Protein AF-A0A841GX69-F1 (afdb_monomer_lite)

Radius of gyration: 29.84 Å; chains: 1; bounding box: 63×73×81 Å

Sequence (499 aa):
MGLPWAPVNESDPAHVADLLELPRSPRGGRKRVCPFCGGQSFAPLRRAFFCYSGCGGRAYSIVDTAAARWNAGPPDACLRLAALLGIPASESTVPWAAVREHGTGAVAAVLGLRAGDAAGTWDCPSCGAAGTLRARGRHWRCASPGCAGDRHRGWRSHVDVAAAAWGISAWEACIRLGDALGVRPPSAPRARSAPAPPPVPTPGAREVALAALATRPGACAPAALYRLLLDQLRLGALGRGELERRGIDAVRAEAYGFRSAEPGDWARRVRPFLAAFSEDELVAAGFPLLPAPAGRPQGPRLRWWPGLGRAPLLVVPVWDADRLAGVRFRNLGDPGVTRCPRYASPKDAGPDAPFHAAALDSGSPTLHVVEGELNAHVLVESPYGARATGLPGAWTWKDDWALRIPDETEHVVGWFDGDPAGEKGARRVRDSLARVRGNQWARTRWRALLLERDASDLHAAGLLGGLLATRPWILQDTAALWLDRDPDGPPGPTTTPPE

Secondary structure (DSSP, 8-state):
----HHHHHHS-HHHHHHHTTPPBPTT-SS-B--TTT--S-EEEETTEEEESSSSSSEEEEHHHHHHHHHT--HHHHHHHHHHHTT--TTS----HHHHHHS-HHHHHHHTTPPB-SSTTEEE-GGGTTSSEEEEETTEEEE-SHHHHTSTTTTEE-HHHHHHHHHTS-HHHHHHHHHHHTT-PPP-------PPPPPPPPPPPHHHHHHHHHHTSTT---HHHHHHHHHHH-B--HHHHHHHHHTT--HHHHHHHT-EEE-TTHIIIIIHHHHTTS-HHHHHHTT-PEEPPPTTS----EE--SGGGGTS-EEEEEEEETTEEEEEEEEE-S-HHHH---SEE--TT---SS-BTGGGTTS--SEEEEEESHHHHHHHHHSTT---EEEESSTT---HHHHTTS-TT--EEEEEEESSHHHHHHHHHHHHHHHHHH-HHHHHHHEEEEEESS-HHHHHHTT-HHHHHHH-GGGSTT-SSEE----TTPPPPP--PPP-

Structure (mmCIF, N/CA/C/O backbone):
data_AF-A0A841GX69-F1
#
_entry.id   AF-A0A841GX69-F1
#
loop_
_atom_site.group_PDB
_atom_site.id
_atom_site.type_symbol
_atom_site.label_atom_id
_atom_site.label_alt_id
_atom_site.label_comp_id
_atom_site.label_asym_id
_atom_site.label_entity_id
_atom_site.label_seq_id
_atom_site.pdbx_PDB_ins_code
_atom_site.Cartn_x
_atom_site.Cartn_y
_atom_site.Cartn_z
_atom_site.occupancy
_atom_site.B_iso_or_equiv
_atom_site.auth_seq_id
_atom_site.auth_comp_id
_atom_site.auth_asym_id
_atom_site.auth_atom_id
_atom_site.pdbx_PDB_model_num
ATOM 1 N N . MET A 1 1 ? -24.603 29.208 -3.209 1.00 53.75 1 MET A N 1
ATOM 2 C CA . MET A 1 1 ? -23.911 27.904 -3.245 1.00 53.75 1 MET A CA 1
ATOM 3 C C . MET A 1 1 ? -23.469 27.587 -1.836 1.00 53.75 1 MET A C 1
ATOM 5 O O . MET A 1 1 ? -23.107 28.514 -1.120 1.00 53.75 1 MET A O 1
ATOM 9 N N . GLY A 1 2 ? -23.566 26.323 -1.443 1.00 61.59 2 GLY A N 1
ATOM 10 C CA . GLY A 1 2 ? -23.003 25.837 -0.193 1.00 61.59 2 GLY A CA 1
ATOM 11 C C . GLY A 1 2 ? -21.491 25.999 -0.136 1.00 61.59 2 GLY A C 1
ATOM 12 O O . GLY A 1 2 ? -20.840 25.873 -1.167 1.00 61.59 2 GLY A O 1
ATOM 13 N N . LEU A 1 3 ? -20.924 26.281 1.036 1.00 70.25 3 LEU A N 1
ATOM 14 C CA . LEU A 1 3 ? -19.470 26.251 1.231 1.00 70.25 3 LEU A CA 1
ATOM 15 C C . LEU A 1 3 ? -19.095 24.898 1.829 1.00 70.25 3 LEU A C 1
ATOM 17 O O . LEU A 1 3 ? -19.547 24.670 2.950 1.00 70.25 3 LEU A O 1
ATOM 21 N N . PRO A 1 4 ? -18.302 24.029 1.173 1.00 80.81 4 PRO A N 1
ATOM 22 C CA . PRO A 1 4 ? -17.958 22.668 1.627 1.00 80.81 4 PRO A CA 1
ATOM 23 C C . PRO A 1 4 ? -17.021 22.676 2.853 1.00 80.81 4 PRO A C 1
ATOM 25 O O . PRO A 1 4 ? -15.925 22.129 2.870 1.00 80.81 4 PRO A O 1
ATOM 28 N N . TRP A 1 5 ? -17.451 23.345 3.914 1.00 78.00 5 TRP A N 1
ATOM 29 C CA . TRP A 1 5 ? -16.633 23.770 5.035 1.00 78.00 5 TRP A CA 1
ATOM 30 C C . TRP A 1 5 ? -16.219 22.608 5.925 1.00 78.00 5 TRP A C 1
ATOM 32 O O . TRP A 1 5 ? -15.070 22.550 6.357 1.00 78.00 5 TRP A O 1
ATOM 42 N N . ALA A 1 6 ? -17.151 21.690 6.194 1.00 76.50 6 ALA A N 1
ATOM 43 C CA . ALA A 1 6 ? -16.881 20.474 6.950 1.00 76.50 6 ALA A CA 1
ATOM 44 C C . ALA A 1 6 ? -15.856 19.585 6.224 1.00 76.50 6 ALA A C 1
ATOM 46 O O . ALA A 1 6 ? -14.772 19.416 6.778 1.00 76.50 6 ALA A O 1
ATOM 47 N N . PRO A 1 7 ? -16.082 19.126 4.975 1.00 78.19 7 PRO A N 1
ATOM 48 C CA . PRO A 1 7 ? -15.110 18.263 4.300 1.00 78.19 7 PRO A CA 1
ATOM 49 C C . PRO A 1 7 ? -13.749 18.951 4.081 1.00 78.19 7 PRO A C 1
ATOM 51 O O . PRO A 1 7 ? -12.704 18.311 4.211 1.00 78.19 7 PRO A O 1
ATOM 54 N N . VAL A 1 8 ? -13.718 20.272 3.854 1.00 86.25 8 VAL A N 1
ATOM 55 C CA . VAL A 1 8 ? -12.451 21.024 3.780 1.00 86.25 8 VAL A CA 1
ATOM 56 C C . VAL A 1 8 ? -11.712 21.045 5.125 1.00 86.25 8 VAL A C 1
ATOM 58 O O . VAL A 1 8 ? -10.495 20.884 5.142 1.00 86.25 8 VAL A O 1
ATOM 61 N N . ASN A 1 9 ? -12.400 21.212 6.261 1.00 82.62 9 ASN A N 1
ATOM 62 C CA . ASN A 1 9 ? -11.749 21.184 7.581 1.00 82.62 9 ASN A CA 1
ATOM 63 C C . ASN A 1 9 ? -11.456 19.773 8.105 1.00 82.62 9 ASN A C 1
ATOM 65 O O . ASN A 1 9 ? -10.630 19.614 9.000 1.00 82.62 9 ASN A O 1
ATOM 69 N N . GLU A 1 10 ? -12.100 18.749 7.559 1.00 81.69 10 GLU A N 1
ATOM 70 C CA . GLU A 1 10 ? -11.793 17.349 7.857 1.00 81.69 10 GLU A CA 1
ATOM 71 C C . GLU A 1 10 ? -10.632 16.793 7.026 1.00 81.69 10 GLU A C 1
ATOM 73 O O . GLU A 1 10 ? -10.163 15.686 7.291 1.00 81.69 10 GLU A O 1
ATOM 78 N N . SER A 1 11 ? -10.142 17.568 6.055 1.00 87.19 11 SER A N 1
ATOM 79 C CA . SER A 1 11 ? -8.994 17.207 5.227 1.00 87.19 11 SER A CA 1
ATOM 80 C C . SER A 1 11 ? -7.695 17.145 6.035 1.00 87.19 11 SER A C 1
ATOM 82 O O . SER A 1 11 ? -7.549 17.808 7.060 1.00 87.19 11 SER A O 1
ATOM 84 N N . ASP A 1 12 ? -6.724 16.359 5.560 1.00 89.44 12 ASP A N 1
ATOM 85 C CA . ASP A 1 12 ? -5.419 16.221 6.214 1.00 89.44 12 ASP A CA 1
ATOM 86 C C . ASP A 1 12 ? -4.680 17.577 6.253 1.00 89.44 12 ASP A C 1
ATOM 88 O O . ASP A 1 12 ? -4.271 18.082 5.198 1.00 89.44 12 ASP A O 1
ATOM 92 N N . PRO A 1 13 ? -4.442 18.173 7.439 1.00 88.25 13 PRO A N 1
ATOM 93 C CA . PRO A 1 13 ? -3.813 19.482 7.532 1.00 88.25 13 PRO A CA 1
ATOM 94 C C . PRO A 1 13 ? -2.362 19.479 7.032 1.00 88.25 13 PRO A C 1
ATOM 96 O O . PRO A 1 13 ? -1.860 20.530 6.642 1.00 88.25 13 PRO A O 1
ATOM 99 N N . ALA A 1 14 ? -1.668 18.333 7.011 1.00 87.94 14 ALA A N 1
ATOM 100 C CA . ALA A 1 14 ? -0.322 18.255 6.444 1.00 87.94 14 ALA A CA 1
ATOM 101 C C . ALA A 1 14 ? -0.352 18.416 4.918 1.00 87.94 14 ALA A C 1
ATOM 103 O O . ALA A 1 14 ? 0.391 19.234 4.378 1.00 87.94 14 ALA A O 1
ATOM 104 N N . HIS A 1 15 ? -1.260 17.701 4.248 1.00 91.38 15 HIS A N 1
ATOM 105 C CA . HIS A 1 15 ? -1.491 17.851 2.813 1.00 91.38 15 HIS A CA 1
ATOM 106 C C . HIS A 1 15 ? -1.951 19.271 2.468 1.00 91.38 15 HIS A C 1
ATOM 108 O O . HIS A 1 15 ? -1.422 19.896 1.549 1.00 91.38 15 HIS A O 1
ATOM 114 N N . VAL A 1 16 ? -2.874 19.828 3.257 1.00 92.56 16 VAL A N 1
ATOM 115 C CA . VAL A 1 16 ? -3.336 21.202 3.049 1.00 92.56 16 VAL A CA 1
ATOM 116 C C . VAL A 1 16 ? -2.210 22.218 3.261 1.00 92.56 16 VAL A C 1
ATOM 118 O O . VAL A 1 16 ? -2.122 23.183 2.510 1.00 92.56 16 VAL A O 1
ATOM 121 N N . ALA A 1 17 ? -1.299 22.007 4.216 1.00 92.94 17 ALA A N 1
ATOM 122 C CA . ALA A 1 17 ? -0.139 22.884 4.391 1.00 92.94 17 ALA A CA 1
ATOM 123 C C . ALA A 1 17 ? 0.726 22.977 3.126 1.00 92.94 17 ALA A C 1
ATOM 125 O O . ALA A 1 17 ? 1.271 24.045 2.840 1.00 92.94 17 ALA A O 1
ATOM 126 N N . ASP A 1 18 ? 0.862 21.864 2.400 1.00 92.62 18 ASP A N 1
ATOM 127 C CA . ASP A 1 18 ? 1.592 21.807 1.136 1.00 92.62 18 ASP A CA 1
ATOM 128 C C . ASP A 1 18 ? 0.809 22.492 0.008 1.00 92.62 18 ASP A C 1
ATOM 130 O O . ASP A 1 18 ? 1.391 23.308 -0.701 1.00 92.62 18 ASP A O 1
ATOM 134 N N . LEU A 1 19 ? -0.509 22.267 -0.097 1.00 93.31 19 LEU A N 1
ATOM 135 C CA . LEU A 1 19 ? -1.373 22.970 -1.063 1.00 93.31 19 LEU A CA 1
ATOM 136 C C . LEU A 1 19 ? -1.388 24.493 -0.858 1.00 93.31 19 LEU A C 1
ATOM 138 O O . LEU A 1 19 ? -1.500 25.258 -1.813 1.00 93.31 19 LEU A O 1
ATOM 142 N N . LEU A 1 20 ? -1.291 24.942 0.393 1.00 93.75 20 LEU A N 1
ATOM 143 C CA . LEU A 1 20 ? -1.213 26.356 0.761 1.00 93.75 20 LEU A CA 1
ATOM 144 C C . LEU A 1 20 ? 0.198 26.945 0.611 1.00 93.75 20 LEU A C 1
ATOM 146 O O . LEU A 1 20 ? 0.387 28.143 0.849 1.00 93.75 20 LEU A O 1
ATOM 150 N N . GLU A 1 21 ? 1.188 26.116 0.268 1.00 95.25 21 GLU A N 1
ATOM 151 C CA . GLU A 1 21 ? 2.601 26.486 0.200 1.00 95.25 21 GLU A CA 1
ATOM 152 C C . GLU A 1 21 ? 3.064 27.193 1.483 1.00 95.25 21 GLU A C 1
ATOM 154 O O . GLU A 1 21 ? 3.709 28.246 1.451 1.00 95.25 21 GLU A O 1
ATOM 159 N N . LEU A 1 22 ? 2.683 26.658 2.649 1.00 92.38 22 LEU A N 1
ATOM 160 C CA . LEU A 1 22 ? 3.110 27.239 3.918 1.00 92.38 22 LEU A CA 1
ATOM 161 C C . LEU A 1 22 ? 4.631 27.057 4.071 1.00 92.38 22 LEU A C 1
ATOM 163 O O . LEU A 1 22 ? 5.114 25.912 4.018 1.00 92.38 22 LEU A O 1
ATOM 167 N N . PRO A 1 23 ? 5.402 28.141 4.307 1.00 92.75 23 PRO A N 1
ATOM 168 C CA . PRO A 1 23 ? 6.850 28.047 4.439 1.00 92.75 23 PRO A CA 1
ATOM 169 C C . PRO A 1 23 ? 7.237 27.093 5.567 1.00 92.75 23 PRO A C 1
ATOM 171 O O . PRO A 1 23 ? 6.638 27.113 6.647 1.00 92.75 23 PRO A O 1
ATOM 174 N N . ARG A 1 24 ? 8.241 26.244 5.332 1.00 90.50 24 ARG A N 1
ATOM 175 C CA . ARG A 1 24 ? 8.791 25.380 6.385 1.00 90.50 24 ARG A CA 1
ATOM 176 C C . ARG A 1 24 ? 9.544 26.221 7.409 1.00 90.50 24 ARG A C 1
ATOM 178 O O . ARG A 1 24 ? 10.175 27.218 7.072 1.00 90.50 24 ARG A O 1
ATOM 185 N N . SER A 1 25 ? 9.466 25.811 8.670 1.00 86.19 25 SER A N 1
ATOM 186 C CA . SER A 1 25 ? 10.240 26.435 9.735 1.00 86.19 25 SER A CA 1
ATOM 187 C C . SER A 1 25 ? 11.740 26.204 9.502 1.00 86.19 25 SER A C 1
ATOM 189 O O . SER A 1 25 ? 12.135 25.062 9.255 1.00 86.19 25 SER A O 1
ATOM 191 N N . PRO A 1 26 ? 12.597 27.235 9.626 1.00 79.50 26 PRO A N 1
ATOM 192 C CA . PRO A 1 26 ? 14.047 27.076 9.495 1.00 79.50 26 PRO A CA 1
ATOM 193 C C . PRO A 1 26 ? 14.648 26.221 10.620 1.00 79.50 26 PRO A C 1
ATOM 195 O O . PRO A 1 26 ? 15.742 25.692 10.471 1.00 79.50 26 PRO A O 1
ATOM 198 N N . ARG A 1 27 ? 13.922 26.033 11.732 1.00 78.44 27 ARG A N 1
ATOM 199 C CA . ARG A 1 27 ? 14.340 25.189 12.864 1.00 78.44 27 ARG A CA 1
ATOM 200 C C . ARG A 1 27 ? 14.162 23.680 12.615 1.00 78.44 27 ARG A C 1
ATOM 202 O O . ARG A 1 27 ? 14.380 22.894 13.529 1.00 78.44 27 ARG A O 1
ATOM 209 N N . GLY A 1 28 ? 13.766 23.275 11.405 1.00 71.75 28 GLY A N 1
ATOM 210 C CA . GLY A 1 28 ? 13.590 21.873 11.018 1.00 71.75 28 GLY A CA 1
ATOM 211 C C . GLY A 1 28 ? 12.272 21.235 11.489 1.00 71.75 28 GLY A C 1
ATOM 212 O O . GLY A 1 28 ? 11.512 21.796 12.282 1.00 71.75 28 GLY A O 1
ATOM 213 N N . GLY A 1 29 ? 11.978 20.039 10.965 1.00 80.62 29 GLY A N 1
ATOM 214 C CA . GLY A 1 29 ? 10.799 19.231 11.315 1.00 80.62 29 GLY A CA 1
ATOM 215 C C . GLY A 1 29 ? 9.514 19.551 10.531 1.00 80.62 29 GLY A C 1
ATOM 216 O O . GLY A 1 29 ? 9.536 20.187 9.480 1.00 80.62 29 GLY A O 1
ATOM 217 N N . ARG A 1 30 ? 8.360 19.089 11.045 1.00 79.75 30 ARG A N 1
ATOM 218 C CA . ARG A 1 30 ? 7.019 19.258 10.427 1.00 79.75 30 ARG A CA 1
ATOM 219 C C . ARG A 1 30 ? 6.394 20.648 10.636 1.00 79.75 30 ARG A C 1
ATOM 221 O O . ARG A 1 30 ? 5.264 20.886 10.215 1.00 79.75 30 ARG A O 1
ATOM 228 N N . LYS A 1 31 ? 7.100 21.559 11.311 1.00 86.31 31 LYS A N 1
ATOM 229 C CA . LYS A 1 31 ? 6.600 22.895 11.660 1.00 86.31 31 LYS A CA 1
ATOM 230 C C . LYS A 1 31 ? 6.666 23.832 10.450 1.00 86.31 31 LYS A C 1
ATOM 232 O O . LYS A 1 31 ? 7.618 23.811 9.671 1.00 86.31 31 LYS A O 1
ATOM 237 N N . ARG A 1 32 ? 5.657 24.682 10.315 1.00 89.94 32 ARG A N 1
ATOM 238 C CA . ARG A 1 32 ? 5.517 25.726 9.298 1.00 89.94 32 ARG A CA 1
ATOM 239 C C . ARG A 1 32 ? 5.573 27.112 9.942 1.00 89.94 32 ARG A C 1
ATOM 241 O O . ARG A 1 32 ? 5.503 27.248 11.167 1.00 89.94 32 ARG A O 1
ATOM 248 N N . VAL A 1 33 ? 5.699 28.137 9.110 1.00 91.56 33 VAL A N 1
ATOM 249 C CA . VAL A 1 33 ? 5.510 29.534 9.506 1.00 91.56 33 VAL A CA 1
ATOM 250 C C . VAL A 1 33 ? 4.011 29.819 9.588 1.00 91.56 33 VAL A C 1
ATOM 252 O O . VAL A 1 33 ? 3.264 29.548 8.651 1.00 91.56 33 VAL A O 1
ATOM 255 N N . CYS A 1 34 ? 3.562 30.343 10.726 1.00 90.94 34 CYS A N 1
ATOM 256 C CA . CYS A 1 34 ? 2.167 30.701 10.955 1.00 90.94 34 CYS A CA 1
ATOM 257 C C . CYS A 1 34 ? 1.776 31.887 10.057 1.00 90.94 34 CYS A C 1
ATOM 259 O O . CYS A 1 34 ? 2.364 32.959 10.227 1.00 90.94 34 CYS A O 1
ATOM 261 N N . PRO A 1 35 ? 0.772 31.761 9.168 1.00 88.06 35 PRO A N 1
ATOM 262 C CA . PRO A 1 35 ? 0.375 32.855 8.279 1.00 88.06 35 PRO A CA 1
ATOM 263 C C . PRO A 1 35 ? -0.242 34.034 9.040 1.00 88.06 35 PRO A C 1
ATOM 265 O O . PRO A 1 35 ? -0.292 35.143 8.524 1.00 88.06 35 PRO A O 1
ATOM 268 N N . PHE A 1 36 ? -0.675 33.821 10.285 1.00 86.81 36 PHE A N 1
ATOM 269 C CA . PHE A 1 36 ? -1.210 34.886 11.119 1.00 86.81 36 PHE A CA 1
ATOM 270 C C . PHE A 1 36 ? -0.088 35.723 11.739 1.00 86.81 36 PHE A C 1
ATOM 272 O O . PHE A 1 36 ? -0.121 36.949 11.672 1.00 86.81 36 PHE A O 1
ATOM 279 N N . CYS A 1 37 ? 0.879 35.101 12.423 1.00 89.44 37 CYS A N 1
ATOM 280 C CA . CYS A 1 37 ? 1.841 35.813 13.278 1.00 89.44 37 CYS A CA 1
ATOM 281 C C . CYS A 1 37 ? 3.292 35.793 12.802 1.00 89.44 37 CYS A C 1
ATOM 283 O O . CYS A 1 37 ? 4.132 36.383 13.471 1.00 89.44 37 CYS A O 1
ATOM 285 N N . GLY A 1 38 ? 3.608 35.064 11.731 1.00 89.31 38 GLY A N 1
ATOM 286 C CA . GLY A 1 38 ? 4.990 34.830 11.303 1.00 89.31 38 GLY A CA 1
ATOM 287 C C . GLY A 1 38 ? 5.791 33.901 12.230 1.00 89.31 38 GLY A C 1
ATOM 288 O O . GLY A 1 38 ? 6.967 33.643 11.989 1.00 89.31 38 GLY A O 1
ATOM 289 N N . GLY A 1 39 ? 5.178 33.368 13.292 1.00 86.88 39 GLY A N 1
ATOM 290 C CA . GLY A 1 39 ? 5.827 32.468 14.243 1.00 86.88 39 GLY A CA 1
ATOM 291 C C . GLY A 1 39 ? 6.216 31.125 13.617 1.00 86.88 39 GLY A C 1
ATOM 292 O O . GLY A 1 39 ? 5.477 30.563 12.815 1.00 86.88 39 GLY A O 1
ATOM 293 N N . GLN A 1 40 ? 7.362 30.581 14.027 1.00 83.12 40 GLN A N 1
ATOM 294 C CA . GLN A 1 40 ? 8.003 29.403 13.416 1.00 83.12 40 GLN A CA 1
ATOM 295 C C . GLN A 1 40 ? 7.516 28.041 13.952 1.00 83.12 40 GLN A C 1
ATOM 297 O O . GLN A 1 40 ? 8.096 27.003 13.629 1.00 83.12 40 GLN A O 1
ATOM 302 N N . SER A 1 41 ? 6.495 28.029 14.814 1.00 80.19 41 SER A N 1
ATOM 303 C CA . SER A 1 41 ? 5.934 26.809 15.410 1.00 80.19 41 SER A CA 1
ATOM 304 C C . SER A 1 41 ? 4.454 26.657 15.073 1.00 80.19 41 SER A C 1
ATOM 306 O O . SER A 1 41 ? 3.610 26.665 15.966 1.00 80.19 41 SER A O 1
ATOM 308 N N . PHE A 1 42 ? 4.141 26.566 13.781 1.00 82.88 42 PHE A N 1
ATOM 309 C CA . PHE A 1 42 ? 2.799 26.273 13.284 1.00 82.88 42 PHE A CA 1
ATOM 310 C C . PHE A 1 42 ? 2.725 24.815 12.834 1.00 82.88 42 PHE A C 1
ATOM 312 O O . PHE A 1 42 ? 3.425 24.438 11.897 1.00 82.88 42 PHE A O 1
ATOM 319 N N . ALA A 1 43 ? 1.953 23.973 13.514 1.00 80.12 43 ALA A N 1
ATOM 320 C CA . ALA A 1 43 ? 1.927 22.538 13.234 1.00 80.12 43 ALA A CA 1
ATOM 321 C C . ALA A 1 43 ? 0.529 22.067 12.811 1.00 80.12 43 ALA A C 1
ATOM 323 O O . ALA A 1 43 ? -0.458 22.523 13.392 1.00 80.12 43 ALA A O 1
ATOM 324 N N . PRO A 1 44 ? 0.432 21.144 11.839 1.00 78.69 44 PRO A N 1
ATOM 325 C CA . PRO A 1 44 ? -0.816 20.444 11.561 1.00 78.69 44 PRO A CA 1
ATOM 326 C C . PRO A 1 44 ? -1.194 19.556 12.762 1.00 78.69 44 PRO A C 1
ATOM 328 O O . PRO A 1 44 ? -0.390 18.731 13.194 1.00 78.69 44 PRO A O 1
ATOM 331 N N . LEU A 1 45 ? -2.406 19.718 13.303 1.00 77.50 45 LEU A N 1
ATOM 332 C CA . LEU A 1 45 ? -2.969 18.901 14.385 1.00 77.50 45 LEU A CA 1
ATOM 333 C C . LEU A 1 45 ? -4.373 18.420 14.006 1.00 77.50 45 LEU A C 1
ATOM 335 O O . LEU A 1 45 ? -5.324 19.197 14.043 1.00 77.50 45 LEU A O 1
ATOM 339 N N . ARG A 1 46 ? -4.513 17.120 13.712 1.00 79.75 46 ARG A N 1
ATOM 340 C CA . ARG A 1 46 ? -5.775 16.432 13.369 1.00 79.75 46 ARG A CA 1
ATOM 341 C C . ARG A 1 46 ? -6.585 17.107 12.249 1.00 79.75 46 ARG A C 1
ATOM 343 O O . ARG A 1 46 ? -6.511 16.650 11.123 1.00 79.75 46 ARG A O 1
ATOM 350 N N . ARG A 1 47 ? -7.359 18.150 12.571 1.00 78.25 47 ARG A N 1
ATOM 351 C CA . ARG A 1 47 ? -8.304 18.885 11.700 1.00 78.25 47 ARG A CA 1
ATOM 352 C C . ARG A 1 47 ? -8.073 20.409 11.713 1.00 78.25 47 ARG A C 1
ATOM 354 O O . ARG A 1 47 ? -8.934 21.194 11.331 1.00 78.25 47 ARG A O 1
ATOM 361 N N . ALA A 1 48 ? -6.938 20.845 12.248 1.00 84.56 48 ALA A N 1
ATOM 362 C CA . ALA A 1 48 ? -6.618 22.247 12.479 1.00 84.56 48 ALA A CA 1
ATOM 363 C C . ALA A 1 48 ? -5.109 22.484 12.365 1.00 84.56 48 ALA A C 1
ATOM 365 O O . ALA A 1 48 ? -4.306 21.551 12.287 1.00 84.56 48 ALA A O 1
ATOM 366 N N . PHE A 1 49 ? -4.718 23.750 12.413 1.00 85.69 49 PHE A N 1
ATOM 367 C CA . PHE A 1 49 ? -3.337 24.165 12.583 1.00 85.69 49 PHE A CA 1
ATOM 368 C C . PHE A 1 49 ? -3.145 24.852 13.927 1.00 85.69 49 PHE A C 1
ATOM 370 O O . PHE A 1 49 ? -3.941 25.698 14.317 1.00 85.69 49 PHE A O 1
ATOM 377 N N . PHE A 1 50 ? -2.068 24.531 14.633 1.00 85.31 50 PHE A N 1
ATOM 378 C CA . PHE A 1 50 ? -1.805 25.068 15.964 1.00 85.31 50 PHE A CA 1
ATOM 379 C C . PHE A 1 50 ? -0.547 25.923 15.982 1.00 85.31 50 PHE A C 1
ATOM 381 O O . PHE A 1 50 ? 0.509 25.492 15.518 1.00 85.31 50 PHE A O 1
ATOM 388 N N . CYS A 1 51 ? -0.644 27.136 16.529 1.00 85.31 51 CYS A N 1
ATOM 389 C CA . CYS A 1 51 ? 0.486 28.055 16.643 1.00 85.31 51 CYS A CA 1
ATOM 390 C C . CYS A 1 51 ? 1.015 28.128 18.082 1.00 85.31 51 CYS A C 1
ATOM 392 O O . CYS A 1 51 ? 0.429 28.803 18.928 1.00 85.31 51 CYS A O 1
ATOM 394 N N . TYR A 1 52 ? 2.175 27.516 18.337 1.00 80.19 52 TYR A N 1
ATOM 395 C CA . TYR A 1 52 ? 2.773 27.448 19.678 1.00 80.19 52 TYR A CA 1
ATOM 396 C C . TYR A 1 52 ? 3.510 28.722 20.112 1.00 80.19 52 TYR A C 1
ATOM 398 O O . TYR A 1 52 ? 3.589 28.995 21.301 1.00 80.19 52 TYR A O 1
ATOM 406 N N . SER A 1 53 ? 4.077 29.500 19.183 1.00 77.38 53 SER A N 1
ATOM 407 C CA . SER A 1 53 ? 5.079 30.520 19.545 1.00 77.38 53 SER A CA 1
ATOM 408 C C . SER A 1 53 ? 4.590 31.970 19.509 1.00 77.38 53 SER A C 1
ATOM 410 O O . SER A 1 53 ? 5.150 32.799 20.210 1.00 77.38 53 SER A O 1
ATOM 412 N N . GLY A 1 54 ? 3.598 32.308 18.673 1.00 73.88 54 GLY A N 1
ATOM 413 C CA . GLY A 1 54 ? 3.216 33.716 18.440 1.00 73.88 54 GLY A CA 1
ATOM 414 C C . GLY A 1 54 ? 1.727 34.037 18.559 1.00 73.88 54 GLY A C 1
ATOM 415 O O . GLY A 1 54 ? 1.362 35.208 18.559 1.00 73.88 54 GLY A O 1
ATOM 416 N N . CYS A 1 55 ? 0.861 33.024 18.650 1.00 78.56 55 CYS A N 1
ATOM 417 C CA . CYS A 1 55 ? -0.578 33.220 18.864 1.00 78.56 55 CYS A CA 1
ATOM 418 C C . CYS A 1 55 ? -1.060 32.678 20.217 1.00 78.56 55 CYS A C 1
ATOM 420 O O . CYS A 1 55 ? -2.258 32.487 20.389 1.00 78.56 55 CYS A O 1
ATOM 422 N N . GLY A 1 56 ? -0.144 32.394 21.151 1.00 77.69 56 GLY A N 1
ATOM 423 C CA . GLY A 1 56 ? -0.486 31.905 22.491 1.00 77.69 56 GLY A CA 1
ATOM 424 C C . GLY A 1 56 ? -1.121 30.513 22.510 1.00 77.69 56 GLY A C 1
ATOM 425 O O . GLY A 1 56 ? -2.046 30.291 23.279 1.00 77.69 56 GLY A O 1
ATOM 426 N N . GLY A 1 57 ? -0.686 29.593 21.641 1.00 77.62 57 GLY A N 1
ATOM 427 C CA . GLY A 1 57 ? -1.223 28.229 21.627 1.00 77.62 57 GLY A CA 1
ATOM 428 C C . GLY A 1 57 ? -2.651 28.134 21.085 1.00 77.62 57 GLY A C 1
ATOM 429 O O . GLY A 1 57 ? -3.455 27.348 21.573 1.00 77.62 57 GLY A O 1
ATOM 430 N N . ARG A 1 58 ? -3.002 28.958 20.094 1.00 78.25 58 ARG A N 1
ATOM 431 C CA . ARG A 1 58 ? -4.319 28.898 19.446 1.00 78.25 58 ARG A CA 1
ATOM 432 C C . ARG A 1 58 ? -4.347 27.882 18.306 1.00 78.25 58 ARG A C 1
ATOM 434 O O . ARG A 1 58 ? -3.387 27.781 17.534 1.00 78.25 58 ARG A O 1
ATOM 441 N N . ALA A 1 59 ? -5.479 27.189 18.191 1.00 79.75 59 ALA A N 1
ATOM 442 C CA . ALA A 1 59 ? -5.840 26.370 17.042 1.00 79.75 59 ALA A CA 1
ATOM 443 C C . ALA A 1 59 ? -6.624 27.204 16.016 1.00 79.75 59 ALA A C 1
ATOM 445 O O . ALA A 1 59 ? -7.488 27.998 16.382 1.00 79.75 59 ALA A O 1
ATOM 446 N N . TYR A 1 60 ? -6.328 26.998 14.740 1.00 84.69 60 TYR A N 1
ATOM 447 C CA . TYR A 1 60 ? -6.956 27.645 13.595 1.00 84.69 60 TYR A CA 1
ATOM 448 C C . TYR A 1 60 ? -7.544 26.579 12.688 1.00 84.69 60 TYR A C 1
ATOM 450 O O . TYR A 1 60 ? -6.898 25.557 12.440 1.00 84.69 60 TYR A O 1
ATOM 458 N N . SER A 1 61 ? -8.747 26.812 12.169 1.00 88.81 61 SER A N 1
ATOM 459 C CA . SER A 1 61 ? -9.315 25.901 11.182 1.00 88.81 61 SER A CA 1
ATOM 460 C C . SER A 1 61 ? -8.467 25.901 9.902 1.00 88.81 61 SER A C 1
ATOM 462 O O . SER A 1 61 ? -7.660 26.809 9.647 1.00 88.81 61 SER A O 1
ATOM 464 N N . ILE A 1 62 ? -8.628 24.864 9.085 1.00 90.75 62 ILE A N 1
ATOM 465 C CA . ILE A 1 62 ? -7.961 24.771 7.788 1.00 90.75 62 ILE A CA 1
ATOM 466 C C . ILE A 1 62 ? -8.393 25.935 6.886 1.00 90.75 62 ILE A C 1
ATOM 468 O O . ILE A 1 62 ? -7.550 26.571 6.250 1.00 90.75 62 ILE A O 1
ATOM 472 N N . VAL A 1 63 ? -9.688 26.261 6.887 1.00 90.44 63 VAL A N 1
ATOM 473 C CA . VAL A 1 63 ? -10.238 27.371 6.096 1.00 90.44 63 VAL A CA 1
ATOM 474 C C . VAL A 1 63 ? -9.683 28.718 6.558 1.00 90.44 63 VAL A C 1
ATOM 476 O O . VAL A 1 63 ? -9.272 29.512 5.716 1.00 90.44 63 VAL A O 1
ATOM 479 N N . ASP A 1 64 ? -9.591 28.970 7.867 1.00 88.50 64 ASP A N 1
ATOM 480 C CA . ASP A 1 64 ? -9.030 30.231 8.381 1.00 88.50 64 ASP A CA 1
ATOM 481 C C . ASP A 1 64 ? -7.555 30.376 8.007 1.00 88.50 64 ASP A C 1
ATOM 483 O O . ASP A 1 64 ? -7.085 31.458 7.655 1.00 88.50 64 ASP A O 1
ATOM 487 N N . THR A 1 65 ? -6.816 29.267 8.055 1.00 91.12 65 THR A N 1
ATOM 488 C CA . THR A 1 65 ? -5.404 29.231 7.667 1.00 91.12 65 THR A CA 1
ATOM 489 C C . THR A 1 65 ? -5.237 29.548 6.182 1.00 91.12 65 THR A C 1
ATOM 491 O O . THR A 1 65 ? -4.373 30.348 5.817 1.00 91.12 65 THR A O 1
ATOM 494 N N . ALA A 1 66 ? -6.087 28.971 5.329 1.00 92.69 66 ALA A N 1
ATOM 495 C CA . ALA A 1 66 ? -6.123 29.258 3.900 1.00 92.69 66 ALA A CA 1
ATOM 496 C C . ALA A 1 66 ? -6.501 30.721 3.617 1.00 92.69 66 ALA A C 1
ATOM 498 O O . ALA A 1 66 ? -5.841 31.390 2.822 1.00 92.69 66 ALA A O 1
ATOM 499 N N . ALA A 1 67 ? -7.510 31.240 4.320 1.00 91.06 67 ALA A N 1
ATOM 500 C CA . ALA A 1 67 ? -7.961 32.624 4.222 1.00 91.06 67 ALA A CA 1
ATOM 501 C C . ALA A 1 67 ? -6.836 33.608 4.563 1.00 91.06 67 ALA A C 1
ATOM 503 O O . ALA A 1 67 ? -6.549 34.515 3.780 1.00 91.06 67 ALA A O 1
ATOM 504 N N . ALA A 1 68 ? -6.131 33.378 5.674 1.00 90.44 68 ALA A N 1
ATOM 505 C CA . ALA A 1 68 ? -4.981 34.185 6.065 1.00 90.44 68 ALA A CA 1
ATOM 506 C C . ALA A 1 68 ? -3.835 34.096 5.048 1.00 90.44 68 ALA A C 1
ATOM 508 O O . ALA A 1 68 ? -3.262 35.116 4.671 1.00 90.44 68 ALA A O 1
ATOM 509 N N . ARG A 1 69 ? -3.513 32.891 4.559 1.00 94.19 69 ARG A N 1
ATOM 510 C CA . ARG A 1 69 ? -2.421 32.676 3.598 1.00 94.19 69 ARG A CA 1
ATOM 511 C C . ARG A 1 69 ? -2.671 33.343 2.245 1.00 94.19 69 ARG A C 1
ATOM 513 O O . ARG A 1 69 ? -1.720 33.820 1.620 1.00 94.19 69 ARG A O 1
ATOM 520 N N . TRP A 1 70 ? -3.913 33.337 1.779 1.00 92.94 70 TRP A N 1
ATOM 521 C CA . TRP A 1 70 ? -4.298 33.907 0.489 1.00 92.94 70 TRP A CA 1
ATOM 522 C C . TRP A 1 70 ? -4.787 35.351 0.574 1.00 92.94 70 TRP A C 1
ATOM 524 O O . TRP A 1 70 ? -5.106 35.921 -0.466 1.00 92.94 70 TRP A O 1
ATOM 534 N N . ASN A 1 71 ? -4.837 35.940 1.775 1.00 91.25 71 ASN A N 1
ATOM 535 C CA . ASN A 1 71 ? -5.440 37.251 2.017 1.00 91.25 71 ASN A CA 1
ATOM 536 C C . ASN A 1 71 ? -6.867 37.344 1.434 1.00 91.25 71 ASN A C 1
ATOM 538 O O . ASN A 1 71 ? -7.214 38.291 0.731 1.00 91.25 71 ASN A O 1
ATOM 542 N N . ALA A 1 72 ? -7.671 36.308 1.685 1.00 88.50 72 ALA A N 1
ATOM 543 C CA . ALA A 1 72 ? -9.018 36.144 1.147 1.00 88.50 72 ALA A CA 1
ATOM 544 C C . ALA A 1 72 ? -10.055 36.017 2.270 1.00 88.50 72 ALA A C 1
ATOM 546 O O . ALA A 1 72 ? -9.725 35.695 3.412 1.00 88.50 72 ALA A O 1
ATOM 547 N N . GLY A 1 73 ? -11.330 36.236 1.941 1.00 81.56 73 GLY A N 1
ATOM 548 C CA . GLY A 1 73 ? -12.423 35.922 2.856 1.00 81.56 73 GLY A CA 1
ATOM 549 C C . GLY A 1 73 ? -12.521 34.407 3.103 1.00 81.56 73 GLY A C 1
ATOM 550 O O . GLY A 1 73 ? -12.279 33.630 2.176 1.00 81.56 73 GLY A O 1
ATOM 551 N N . PRO A 1 74 ? -12.924 33.952 4.306 1.00 84.94 74 PRO A N 1
ATOM 552 C CA . PRO A 1 74 ? -13.086 32.524 4.586 1.00 84.94 74 PRO A CA 1
ATOM 553 C C . PRO A 1 74 ? -13.993 31.757 3.598 1.00 84.94 74 PRO A C 1
ATOM 555 O O . PRO A 1 74 ? -13.636 30.638 3.234 1.00 84.94 74 PRO A O 1
ATOM 558 N N . PRO A 1 75 ? -15.102 32.326 3.074 1.00 82.06 75 PRO A N 1
ATOM 559 C CA . PRO A 1 75 ? -15.882 31.686 2.009 1.00 82.06 75 PRO A CA 1
ATOM 560 C C . PRO A 1 75 ? -15.091 31.397 0.729 1.00 82.06 75 PRO A C 1
ATOM 562 O O . PRO A 1 75 ? -15.117 30.273 0.228 1.00 82.06 75 PRO A O 1
ATOM 565 N N . ASP A 1 76 ? -14.353 32.388 0.229 1.00 81.38 76 ASP A N 1
ATOM 566 C CA . ASP A 1 76 ? -13.576 32.263 -1.008 1.00 81.38 76 ASP A CA 1
ATOM 567 C C . ASP A 1 76 ? -12.411 31.291 -0.817 1.00 81.38 76 ASP A C 1
ATOM 569 O O . ASP A 1 76 ? -12.129 30.465 -1.685 1.00 81.38 76 ASP A O 1
ATOM 573 N N . ALA A 1 77 ? -11.776 31.335 0.357 1.00 90.25 77 ALA A N 1
ATOM 574 C CA . ALA A 1 77 ? -10.748 30.378 0.737 1.00 90.25 77 ALA A CA 1
ATOM 575 C C . ALA A 1 77 ? -11.306 28.950 0.832 1.00 90.25 77 ALA A C 1
ATOM 577 O O . ALA A 1 77 ? -10.680 28.019 0.336 1.00 90.25 77 ALA A O 1
ATOM 578 N N . CYS A 1 78 ? -12.499 28.759 1.398 1.00 87.94 78 CYS A N 1
ATOM 579 C CA . CYS A 1 78 ? -13.141 27.448 1.467 1.00 87.94 78 CYS A CA 1
ATOM 580 C C . CYS A 1 78 ? -13.418 26.880 0.068 1.00 87.94 78 CYS A C 1
ATOM 582 O O . CYS A 1 78 ? -13.043 25.743 -0.204 1.00 87.94 78 CYS A O 1
ATOM 584 N N . LEU A 1 79 ? -13.999 27.672 -0.840 1.00 85.94 79 LEU A N 1
ATOM 585 C CA . LEU A 1 79 ? -14.276 27.241 -2.217 1.00 85.94 79 LEU A CA 1
ATOM 586 C C . LEU A 1 79 ? -13.000 26.939 -3.002 1.00 85.94 79 LEU A C 1
ATOM 588 O O . LEU A 1 79 ? -12.908 25.908 -3.669 1.00 85.94 79 LEU A O 1
ATOM 592 N N . ARG A 1 80 ? -12.002 27.822 -2.905 1.00 92.44 80 ARG A N 1
ATOM 593 C CA . ARG A 1 80 ? -10.714 27.639 -3.579 1.00 92.44 80 ARG A CA 1
ATOM 594 C C . ARG A 1 80 ? -10.002 26.391 -3.075 1.00 92.44 80 ARG A C 1
ATOM 596 O O . ARG A 1 80 ? -9.469 25.628 -3.874 1.00 92.44 80 ARG A O 1
ATOM 603 N N . LEU A 1 81 ? -10.006 26.168 -1.764 1.00 93.00 81 LEU A N 1
ATOM 604 C CA . LEU A 1 81 ? -9.369 25.003 -1.173 1.00 93.00 81 LEU A CA 1
ATOM 605 C C . LEU A 1 81 ? -10.133 23.712 -1.490 1.00 93.00 81 LEU A C 1
ATOM 607 O O . LEU A 1 81 ? -9.503 22.707 -1.793 1.00 93.00 81 LEU A O 1
ATOM 611 N N . ALA A 1 82 ? -11.465 23.744 -1.510 1.00 88.88 82 ALA A N 1
ATOM 612 C CA . ALA A 1 82 ? -12.281 22.613 -1.940 1.00 88.88 82 ALA A CA 1
ATOM 613 C C . ALA A 1 82 ? -11.967 22.188 -3.377 1.00 88.88 82 ALA A C 1
ATOM 615 O O . ALA A 1 82 ? -11.781 21.003 -3.630 1.00 88.88 82 ALA A O 1
ATOM 616 N N . ALA A 1 83 ? -11.821 23.151 -4.293 1.00 89.06 83 ALA A N 1
ATOM 617 C CA . ALA A 1 83 ? -11.421 22.870 -5.669 1.00 89.06 83 ALA A CA 1
ATOM 618 C C . ALA A 1 83 ? -10.036 22.203 -5.743 1.00 89.06 83 ALA A C 1
ATOM 620 O O . ALA A 1 83 ? -9.870 21.226 -6.467 1.00 89.06 83 ALA A O 1
ATOM 621 N N . LEU A 1 84 ? -9.062 22.682 -4.957 1.00 91.38 84 LEU A N 1
ATOM 622 C CA . LEU A 1 84 ? -7.727 22.072 -4.877 1.00 91.38 84 LEU A CA 1
ATOM 623 C C . LEU A 1 84 ? -7.752 20.657 -4.282 1.00 91.38 84 LEU A C 1
ATOM 625 O O . LEU A 1 84 ? -6.939 19.821 -4.661 1.00 91.38 84 LEU A O 1
ATOM 629 N N . LEU A 1 85 ? -8.684 20.390 -3.369 1.00 88.19 85 LEU A N 1
ATOM 630 C CA . LEU A 1 85 ? -8.869 19.091 -2.722 1.00 88.19 85 LEU A CA 1
ATOM 631 C C . LEU A 1 85 ? -9.772 18.134 -3.519 1.00 88.19 85 LEU A C 1
ATOM 633 O O . LEU A 1 85 ? -9.976 17.002 -3.091 1.00 88.19 85 LEU A O 1
ATOM 637 N N . GLY A 1 86 ? -10.340 18.574 -4.646 1.00 87.00 86 GLY A N 1
ATOM 638 C CA . GLY A 1 86 ? -11.317 17.791 -5.408 1.00 87.00 86 GLY A CA 1
ATOM 639 C C . GLY A 1 86 ? -12.651 17.580 -4.679 1.00 87.00 86 GLY A C 1
ATOM 640 O O . GLY A 1 86 ? -13.386 16.653 -5.006 1.00 87.00 86 GLY A O 1
ATOM 641 N N . ILE A 1 87 ? -12.973 18.419 -3.691 1.00 82.25 87 ILE A N 1
ATOM 642 C CA . ILE A 1 87 ? -14.227 18.355 -2.935 1.00 82.25 87 ILE A CA 1
ATOM 643 C C . ILE A 1 87 ? -15.306 19.120 -3.718 1.00 82.25 87 ILE A C 1
ATOM 645 O O . ILE A 1 87 ? -15.146 20.323 -3.962 1.00 82.25 87 ILE A O 1
ATOM 649 N N . PRO A 1 88 ? -16.416 18.473 -4.113 1.00 77.69 88 PRO A N 1
ATOM 650 C CA . PRO A 1 88 ? -17.462 19.131 -4.881 1.00 77.69 88 PRO A CA 1
ATOM 651 C C . PRO A 1 88 ? -18.141 20.238 -4.059 1.00 77.69 88 PRO A C 1
ATOM 653 O O . PRO A 1 88 ? -18.513 20.062 -2.900 1.00 77.69 88 PRO A O 1
ATOM 656 N N . ALA A 1 89 ? -18.364 21.398 -4.685 1.00 65.38 89 ALA A N 1
ATOM 657 C CA . ALA A 1 89 ? -18.992 22.561 -4.045 1.00 65.38 89 ALA A CA 1
ATOM 658 C C . ALA A 1 89 ? -20.474 22.343 -3.651 1.00 65.38 89 ALA A C 1
ATOM 660 O O . ALA A 1 89 ? -21.099 23.222 -3.058 1.00 65.38 89 ALA A O 1
ATOM 661 N N . SER A 1 90 ? -21.058 21.192 -3.996 1.00 60.22 90 SER A N 1
ATOM 662 C CA . SER A 1 90 ? -22.464 20.854 -3.762 1.00 60.22 90 SER A CA 1
ATOM 663 C C . SER A 1 90 ? -22.775 20.335 -2.353 1.00 60.22 90 SER A C 1
ATOM 665 O O . SER A 1 90 ? -23.951 20.217 -2.023 1.00 60.22 90 SER A O 1
ATOM 667 N N . GLU A 1 91 ? -21.780 20.065 -1.503 1.00 50.38 91 GLU A N 1
ATOM 668 C CA . GLU A 1 91 ? -21.987 19.326 -0.241 1.00 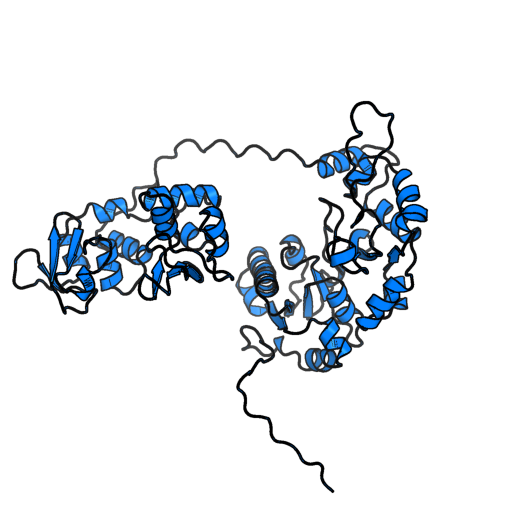50.38 91 GLU A CA 1
ATOM 669 C C . GLU A 1 91 ? -22.007 20.175 1.042 1.00 50.38 91 GLU A C 1
ATOM 671 O O . GLU A 1 91 ? -21.482 19.776 2.078 1.00 50.38 91 GLU A O 1
ATOM 676 N N . SER A 1 92 ? -22.629 21.356 1.045 1.00 53.81 92 SER A N 1
ATOM 677 C CA . SER A 1 92 ? -22.838 22.042 2.330 1.00 53.81 92 SER A CA 1
ATOM 678 C C . SER A 1 92 ? -24.036 22.970 2.357 1.00 53.81 92 SER A C 1
ATOM 680 O O . SER A 1 92 ? -24.118 23.958 1.641 1.00 53.81 92 SER A O 1
ATOM 682 N N . THR A 1 93 ? -24.971 22.679 3.245 1.00 56.88 93 THR A N 1
ATOM 683 C CA . THR A 1 93 ? -26.209 23.436 3.455 1.00 56.88 93 THR A CA 1
ATOM 684 C C . THR A 1 93 ? -26.097 24.461 4.588 1.00 56.88 93 THR A C 1
ATOM 686 O O . THR A 1 93 ? -27.113 24.987 5.035 1.00 56.88 93 THR A O 1
ATOM 689 N N . VAL A 1 94 ? -24.885 24.770 5.069 1.00 62.72 94 VAL A N 1
ATOM 690 C CA . VAL A 1 94 ? -24.703 25.593 6.277 1.00 62.72 94 VAL A CA 1
ATOM 691 C C . VAL A 1 94 ? -25.187 27.037 6.036 1.00 62.72 94 VAL A C 1
ATOM 693 O O . VAL A 1 94 ? -24.680 27.705 5.126 1.00 62.72 94 VAL A O 1
ATOM 696 N N . PRO A 1 95 ? -26.127 27.569 6.844 1.00 75.12 95 PRO A N 1
ATOM 697 C CA . PRO A 1 95 ? -26.820 28.833 6.582 1.00 75.12 95 PRO A CA 1
ATOM 698 C C . PRO A 1 95 ? -26.005 30.082 6.970 1.00 75.12 95 PRO A C 1
ATOM 700 O O . PRO A 1 95 ? -26.556 31.070 7.447 1.00 75.12 95 PRO A O 1
ATOM 703 N N . TRP A 1 96 ? -24.687 30.086 6.753 1.00 74.50 96 TRP A N 1
ATOM 704 C CA . TRP A 1 96 ? -23.778 31.111 7.289 1.00 74.50 96 TRP A CA 1
ATOM 705 C C . TRP A 1 96 ? -24.133 32.537 6.867 1.00 74.50 96 TRP A C 1
ATOM 707 O O . TRP A 1 96 ? -24.138 33.458 7.683 1.00 74.50 96 TRP A O 1
ATOM 717 N N . ALA A 1 97 ? -24.448 32.718 5.581 1.00 75.31 97 ALA A N 1
ATOM 718 C CA . ALA A 1 97 ? -24.860 34.012 5.054 1.00 75.31 97 ALA A CA 1
ATOM 719 C C . ALA A 1 97 ? -26.171 34.467 5.699 1.00 75.31 97 ALA A C 1
ATOM 721 O O . ALA A 1 97 ? -26.249 35.595 6.162 1.00 75.31 97 ALA A O 1
ATOM 722 N N . ALA A 1 98 ? -27.158 33.576 5.793 1.00 80.06 98 ALA A N 1
ATOM 723 C CA . ALA A 1 98 ? -28.465 33.897 6.347 1.00 80.06 98 ALA A CA 1
ATOM 724 C C . ALA A 1 98 ? -28.389 34.211 7.848 1.00 80.06 98 ALA A C 1
ATOM 726 O O . ALA A 1 98 ? -28.867 35.262 8.258 1.00 80.06 98 ALA A O 1
ATOM 727 N N . VAL A 1 99 ? -27.678 33.399 8.640 1.00 84.56 99 VAL A N 1
ATOM 728 C CA . VAL A 1 99 ? -27.419 33.653 10.070 1.00 84.56 99 VAL A CA 1
ATOM 729 C C . VAL A 1 99 ? -26.759 35.017 10.288 1.00 84.56 99 VAL A C 1
ATOM 731 O O . VAL A 1 99 ? -27.111 35.729 11.226 1.00 84.56 99 VAL A O 1
ATOM 734 N N . ARG A 1 100 ? -25.835 35.423 9.407 1.00 82.38 100 ARG A N 1
ATOM 735 C CA . ARG A 1 100 ? -25.159 36.726 9.490 1.00 82.38 100 ARG A CA 1
ATOM 736 C C . ARG A 1 100 ? -26.0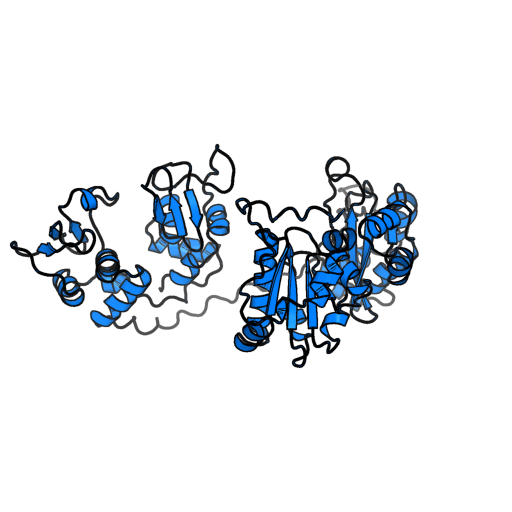96 37.909 9.238 1.00 82.38 100 ARG A C 1
ATOM 738 O O . ARG A 1 100 ? -25.790 39.005 9.697 1.00 82.38 100 ARG A O 1
ATOM 745 N N . GLU A 1 101 ? -27.196 37.729 8.509 1.00 86.75 101 GLU A N 1
ATOM 746 C CA . GLU A 1 101 ?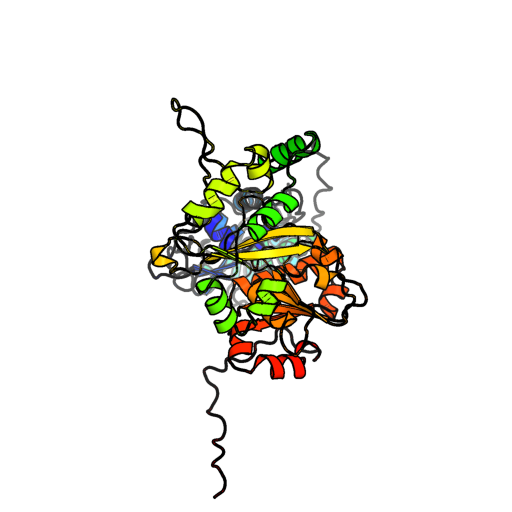 -28.108 38.827 8.173 1.00 86.75 101 GLU A CA 1
ATOM 747 C C . GLU A 1 101 ? -29.055 39.214 9.324 1.00 86.75 101 GLU A C 1
ATOM 749 O O . GLU A 1 101 ? -29.600 40.323 9.298 1.00 86.75 101 GLU A O 1
ATOM 754 N N . HIS A 1 102 ? -29.213 38.356 10.341 1.00 89.88 102 HIS A N 1
ATOM 755 C CA . HIS A 1 102 ? -30.102 38.606 11.478 1.00 89.88 102 HIS A CA 1
ATOM 756 C C . HIS A 1 102 ? -29.652 39.788 12.349 1.00 89.88 102 HIS A C 1
ATOM 758 O O . HIS A 1 102 ? -28.484 40.166 12.398 1.00 89.88 102 HIS A O 1
ATOM 764 N N . GLY A 1 103 ? -30.615 40.399 13.044 1.00 91.94 103 GLY A N 1
ATOM 765 C CA . GLY A 1 103 ? -30.341 41.451 14.019 1.00 91.94 103 GLY A CA 1
ATOM 766 C C . GLY A 1 103 ? -29.699 40.890 15.289 1.00 91.94 103 GLY A C 1
ATOM 767 O O . GLY A 1 103 ? -30.102 39.837 15.786 1.00 91.94 103 GLY A O 1
ATOM 768 N N . THR A 1 104 ? -28.749 41.627 15.865 1.00 91.19 104 THR A N 1
ATOM 769 C CA . THR A 1 104 ? -28.032 41.232 17.091 1.00 91.19 104 THR A CA 1
ATOM 770 C C . THR A 1 104 ? -28.958 40.961 18.267 1.00 91.19 104 THR A C 1
ATOM 772 O O . THR A 1 104 ? -28.714 40.015 19.003 1.00 91.19 104 THR A O 1
ATOM 775 N N . GLY A 1 105 ? -30.054 41.712 18.417 1.00 91.62 105 GLY A N 1
ATOM 776 C CA . GLY A 1 105 ? -31.050 41.456 19.463 1.00 91.62 105 GLY A CA 1
ATOM 777 C C . GLY A 1 105 ? -31.689 40.065 19.368 1.00 91.62 105 GLY A C 1
ATOM 778 O O . GLY A 1 105 ? -31.788 39.372 20.376 1.00 91.62 105 GLY A O 1
ATOM 779 N N . ALA A 1 106 ? -32.046 39.619 18.157 1.00 92.81 106 ALA A N 1
ATOM 780 C CA . ALA A 1 106 ? -32.613 38.287 17.936 1.00 92.81 106 ALA A CA 1
ATOM 781 C C . ALA A 1 106 ? -31.589 37.185 18.240 1.00 92.81 106 ALA A C 1
ATOM 783 O O . ALA A 1 106 ? -31.909 36.197 18.893 1.00 92.81 106 ALA A O 1
ATOM 784 N N . VAL A 1 107 ? -30.334 37.388 17.828 1.00 93.94 107 VAL A N 1
ATOM 785 C CA . VAL A 1 107 ? -29.248 36.450 18.135 1.00 93.94 107 VAL A CA 1
ATOM 786 C C . VAL A 1 107 ? -28.961 36.395 19.636 1.00 93.94 107 VAL A C 1
ATOM 788 O O . VAL A 1 107 ? -28.863 35.302 20.178 1.00 93.94 107 VAL A O 1
ATOM 791 N N . ALA A 1 108 ? -28.886 37.530 20.339 1.00 94.00 108 ALA A N 1
ATOM 792 C CA . ALA A 1 108 ? -28.704 37.535 21.794 1.00 94.00 108 ALA A CA 1
ATOM 793 C C . ALA A 1 108 ? -29.825 36.790 22.526 1.00 94.00 108 ALA A C 1
ATOM 795 O O . ALA A 1 108 ? -29.535 36.039 23.455 1.00 94.00 108 ALA A O 1
ATOM 796 N N . ALA A 1 109 ? -31.077 36.973 22.093 1.00 94.44 109 ALA A N 1
ATOM 797 C CA . ALA A 1 109 ? -32.224 36.274 22.662 1.00 94.44 109 ALA A CA 1
ATOM 798 C C . ALA A 1 109 ? -32.114 34.753 22.468 1.00 94.44 109 ALA A C 1
ATOM 800 O O . ALA A 1 109 ? -32.262 34.007 23.431 1.00 94.44 109 ALA A O 1
ATOM 801 N N . VAL A 1 110 ? -31.772 34.295 21.257 1.00 95.69 110 VAL A N 1
ATOM 802 C CA . VAL A 1 110 ? -31.550 32.866 20.962 1.00 95.69 110 VAL A CA 1
ATOM 803 C C . VAL A 1 110 ? -30.405 32.277 21.788 1.00 95.69 110 VAL A C 1
ATOM 805 O O . VAL A 1 110 ? -30.479 31.137 22.240 1.00 95.69 110 VAL A O 1
ATOM 808 N N . LEU A 1 111 ? -29.340 33.050 21.994 1.00 94.12 111 LEU A N 1
ATOM 809 C CA . LEU A 1 111 ? -28.180 32.624 22.772 1.00 94.12 111 LEU A CA 1
ATOM 810 C C . LEU A 1 111 ? -28.397 32.700 24.291 1.00 94.12 111 LEU A C 1
ATOM 812 O O . LEU A 1 111 ? -27.522 32.262 25.033 1.00 94.12 111 LEU A O 1
ATOM 816 N N . GLY A 1 112 ? -29.523 33.249 24.762 1.00 94.25 112 GLY A N 1
ATOM 817 C CA . GLY A 1 112 ? -29.786 33.434 26.189 1.00 94.25 112 GLY A CA 1
ATOM 818 C C . GLY A 1 112 ? -28.803 34.393 26.867 1.00 94.25 112 GLY A C 1
ATOM 819 O O . GLY A 1 112 ? -28.500 34.231 28.047 1.00 94.25 112 GLY A O 1
ATOM 820 N N . LEU A 1 113 ? -28.265 35.374 26.132 1.00 93.25 113 LEU A N 1
ATOM 821 C CA . LEU A 1 113 ? -27.314 36.330 26.701 1.00 93.25 113 LEU A CA 1
ATOM 822 C C . LEU A 1 113 ? -28.034 37.291 27.652 1.00 93.25 113 LEU A C 1
ATOM 824 O O . LEU A 1 113 ? -29.004 37.950 27.269 1.00 93.25 113 LEU A O 1
ATOM 828 N N . ARG A 1 114 ? -27.525 37.422 28.880 1.00 93.31 114 ARG A N 1
ATOM 829 C CA . ARG A 1 114 ? -28.042 38.376 29.867 1.00 93.31 114 ARG A CA 1
ATOM 830 C C . ARG A 1 114 ? -27.763 39.807 29.408 1.00 93.31 114 ARG A C 1
ATOM 832 O O . ARG A 1 114 ? -26.636 40.120 29.026 1.00 93.31 114 ARG A O 1
ATOM 839 N N . ALA A 1 115 ? -28.787 40.660 29.425 1.00 91.94 115 ALA A N 1
ATOM 840 C CA . ALA A 1 115 ? -28.640 42.081 29.118 1.00 91.94 115 ALA A CA 1
ATOM 841 C C . ALA A 1 115 ? -27.836 42.789 30.221 1.00 91.94 115 ALA A C 1
ATOM 843 O O . ALA A 1 115 ? -28.069 42.545 31.405 1.00 91.94 115 ALA A O 1
ATOM 844 N N . GLY A 1 116 ? -26.901 43.648 29.817 1.00 88.94 116 GLY A N 1
ATOM 845 C CA . GLY A 1 116 ? -26.144 44.509 30.726 1.00 88.94 116 GLY A CA 1
ATOM 846 C C . GLY A 1 116 ? -26.879 45.814 31.051 1.00 88.94 116 GLY A C 1
ATOM 847 O O . GLY A 1 116 ? -27.959 46.082 30.527 1.00 88.94 116 GLY A O 1
ATOM 848 N N . ASP A 1 117 ? -26.250 46.659 31.872 1.00 84.88 117 ASP A N 1
ATOM 849 C CA . ASP A 1 117 ? -26.846 47.902 32.396 1.00 84.88 117 ASP A CA 1
ATOM 850 C C . ASP A 1 117 ? -27.119 48.972 31.323 1.00 84.88 117 ASP A C 1
ATOM 852 O O . ASP A 1 117 ? -27.923 49.881 31.524 1.00 84.88 117 ASP A O 1
ATOM 856 N N . ALA A 1 118 ? -26.457 48.881 30.165 1.00 86.75 118 ALA A N 1
ATOM 857 C CA . ALA A 1 118 ? -26.654 49.794 29.044 1.00 86.75 118 ALA A CA 1
ATOM 858 C C . ALA A 1 118 ? -27.416 49.119 27.895 1.00 86.75 118 ALA A C 1
ATOM 860 O O . ALA A 1 118 ? -27.173 47.957 27.556 1.00 86.75 118 ALA A O 1
ATOM 861 N N . ALA A 1 119 ? -28.296 49.874 27.233 1.00 86.31 119 ALA A N 1
ATOM 862 C CA . ALA A 1 119 ? -29.041 49.392 26.073 1.00 86.31 119 ALA A CA 1
ATOM 863 C C . ALA A 1 119 ? -28.098 48.876 24.967 1.00 86.31 119 ALA A C 1
ATOM 865 O O . ALA A 1 119 ? -27.119 49.532 24.603 1.00 86.31 119 ALA A O 1
ATOM 866 N N . GLY A 1 120 ? -28.401 47.692 24.423 1.00 85.44 120 GLY A N 1
ATOM 867 C CA . GLY A 1 120 ? -27.575 47.056 23.389 1.00 85.44 120 GLY A CA 1
ATOM 868 C C . GLY A 1 120 ? -26.254 46.484 23.912 1.00 85.44 120 GLY A C 1
ATOM 869 O O . GLY A 1 120 ? -25.265 46.427 23.169 1.00 85.44 120 GLY A O 1
ATOM 870 N N . THR A 1 121 ? -26.226 46.089 25.187 1.00 91.38 121 THR A N 1
ATOM 871 C CA . THR A 1 121 ? -25.078 45.439 25.815 1.00 91.38 121 THR A CA 1
ATOM 872 C C . THR A 1 121 ? -25.463 44.132 26.510 1.00 91.38 121 THR A C 1
ATOM 874 O O . THR A 1 121 ? -26.593 43.992 26.971 1.00 91.38 121 THR A O 1
ATOM 877 N N . TRP A 1 122 ? -24.541 43.165 26.550 1.00 94.06 122 TRP A N 1
ATOM 878 C CA . TRP A 1 122 ? -24.770 41.818 27.091 1.00 94.06 122 TRP A CA 1
ATOM 879 C C . TRP A 1 122 ? -23.535 41.260 27.798 1.00 94.06 122 TRP A C 1
ATOM 881 O O . TRP A 1 122 ? -22.418 41.700 27.526 1.00 94.06 122 TRP A O 1
ATOM 891 N N . ASP A 1 123 ? -23.707 40.246 28.638 1.00 93.19 123 ASP A N 1
ATOM 892 C CA . ASP A 1 123 ? -22.585 39.518 29.237 1.00 93.19 123 ASP A CA 1
ATOM 893 C C . ASP A 1 123 ? -21.799 38.731 28.179 1.00 93.19 123 ASP A C 1
ATOM 895 O O . ASP A 1 123 ? -22.365 38.049 27.322 1.00 93.19 123 ASP A O 1
ATOM 899 N N . CYS A 1 124 ? -20.466 38.825 28.219 1.00 91.75 124 CYS A N 1
ATOM 900 C CA . CYS A 1 124 ? -19.611 38.127 27.264 1.00 91.75 124 CYS A CA 1
ATOM 901 C C . CYS A 1 124 ? -19.405 36.652 27.646 1.00 91.75 124 CYS A C 1
ATOM 903 O O . CYS A 1 124 ? -18.694 36.384 28.621 1.00 91.75 124 CYS A O 1
ATOM 905 N N . PRO A 1 125 ? -19.886 35.678 26.846 1.00 89.44 125 PRO A N 1
ATOM 906 C CA . PRO A 1 125 ? -19.651 34.264 27.125 1.00 89.44 125 PRO A CA 1
ATOM 907 C C . PRO A 1 125 ? -18.169 33.892 26.983 1.00 89.44 125 PRO A C 1
ATOM 909 O O . PRO A 1 125 ? -17.677 33.015 27.682 1.00 89.44 125 PRO A O 1
ATOM 912 N N . SER A 1 126 ? -17.409 34.597 26.135 1.00 84.69 126 SER A N 1
ATOM 913 C CA . SER A 1 126 ? -15.992 34.288 25.891 1.00 84.69 126 SER A CA 1
ATOM 914 C C . SER A 1 126 ? -15.064 34.603 27.065 1.00 84.69 126 SER A C 1
ATOM 916 O O . SER A 1 126 ? -13.960 34.073 27.110 1.00 84.69 126 SER A O 1
ATOM 918 N N . CYS A 1 127 ? -15.469 35.474 27.991 1.00 87.00 127 CYS A N 1
ATOM 919 C CA . CYS A 1 127 ? -14.707 35.750 29.211 1.00 87.00 127 CYS A CA 1
ATOM 920 C C . CYS A 1 127 ? -15.530 35.499 30.479 1.00 87.00 127 CYS A C 1
ATOM 922 O O . CYS A 1 127 ? -15.283 36.152 31.488 1.00 87.00 127 CYS A O 1
ATOM 924 N N . GLY A 1 128 ? -16.532 34.614 30.412 1.00 82.56 128 GLY A N 1
ATOM 925 C CA . GLY A 1 128 ? -17.340 34.232 31.574 1.00 82.56 128 GLY A CA 1
ATOM 926 C C . GLY A 1 128 ? -18.005 35.420 32.275 1.00 82.56 128 GLY A C 1
ATOM 927 O O . GLY A 1 128 ? -17.916 35.530 33.490 1.00 82.56 128 GLY A O 1
ATOM 928 N N . ALA A 1 129 ? -18.592 36.345 31.508 1.00 80.38 129 ALA A N 1
ATOM 929 C CA . ALA A 1 129 ? -19.221 37.581 31.991 1.00 80.38 129 ALA A CA 1
ATOM 930 C C . ALA A 1 129 ? -18.287 38.611 32.666 1.00 80.38 129 ALA A C 1
ATOM 932 O O . ALA A 1 129 ? -18.749 39.665 33.084 1.00 80.38 129 ALA A O 1
ATOM 933 N N . ALA A 1 130 ? -16.961 38.412 32.668 1.00 80.88 130 ALA A N 1
ATOM 934 C CA . ALA A 1 130 ? -16.004 39.410 33.175 1.00 80.88 130 ALA A CA 1
ATOM 935 C C . ALA A 1 130 ? -15.934 40.712 32.339 1.00 80.88 130 ALA A C 1
ATOM 937 O O . ALA A 1 130 ? -15.141 41.609 32.623 1.00 80.88 130 ALA A O 1
ATOM 938 N N . GLY A 1 131 ? -16.713 40.816 31.262 1.00 82.94 131 GLY A N 1
ATOM 939 C CA . GLY A 1 131 ? -16.778 41.994 30.413 1.00 82.94 131 GLY A CA 1
ATOM 940 C C . GLY A 1 131 ? -18.067 42.052 29.610 1.00 82.94 131 GLY A C 1
ATOM 941 O O . GLY A 1 131 ? -18.729 41.042 29.375 1.00 82.94 131 GLY A O 1
ATOM 942 N N . THR A 1 132 ? -18.385 43.257 29.151 1.00 89.56 132 THR A N 1
ATOM 943 C CA . THR A 1 132 ? -19.620 43.550 28.427 1.00 89.56 132 THR A CA 1
ATOM 944 C C . THR A 1 132 ? -19.412 43.455 26.912 1.00 89.56 132 THR A C 1
ATOM 946 O O . THR A 1 132 ? -18.540 44.130 26.353 1.00 89.56 132 THR A O 1
ATOM 949 N N . LEU A 1 133 ? -20.227 42.647 26.231 1.00 91.12 133 LEU A N 1
ATOM 950 C CA . LEU A 1 133 ? -20.400 42.649 24.780 1.00 91.12 133 LEU A CA 1
ATOM 951 C C . LEU A 1 133 ? -21.253 43.838 24.344 1.00 91.12 133 LEU A C 1
ATOM 953 O O . LEU A 1 133 ? -22.369 44.020 24.815 1.00 91.12 133 LEU A O 1
ATOM 957 N N . ARG A 1 134 ? -20.757 44.607 23.377 1.00 92.50 134 ARG A N 1
ATOM 958 C CA . ARG A 1 134 ? -21.504 45.648 22.667 1.00 92.50 134 ARG A CA 1
ATOM 959 C C . ARG A 1 134 ? -21.712 45.235 21.220 1.00 92.50 134 ARG A C 1
ATOM 961 O O . ARG A 1 134 ? -20.762 44.818 20.555 1.00 92.50 134 ARG A O 1
ATOM 968 N N . ALA A 1 135 ? -22.930 45.386 20.719 1.00 90.75 135 ALA A N 1
ATOM 969 C CA . ALA A 1 135 ? -23.226 45.178 19.308 1.00 90.75 135 ALA A CA 1
ATOM 970 C C . ALA A 1 135 ? -23.026 46.469 18.500 1.00 90.75 135 ALA A C 1
ATOM 972 O O . ALA A 1 135 ? -23.413 47.551 18.933 1.00 90.75 135 ALA A O 1
ATOM 973 N N . ARG A 1 136 ? -22.485 46.356 17.283 1.00 88.25 136 ARG A N 1
ATOM 974 C CA . ARG A 1 136 ? -22.553 47.410 16.257 1.00 88.25 136 ARG A CA 1
ATOM 975 C C . ARG A 1 136 ? -22.879 46.772 14.915 1.00 88.25 136 ARG A C 1
ATOM 977 O O . ARG A 1 136 ? -22.051 46.079 14.321 1.00 88.25 136 ARG A O 1
ATOM 984 N N . GLY A 1 137 ? -24.103 46.997 14.443 1.00 88.25 137 GLY A N 1
ATOM 985 C CA . GLY A 1 137 ? -24.637 46.273 13.292 1.00 88.25 137 GLY A CA 1
ATOM 986 C C . GLY A 1 137 ? -24.698 44.778 13.597 1.00 88.25 137 GLY A C 1
ATOM 987 O O . GLY A 1 137 ? -25.364 44.382 14.543 1.00 88.25 137 GLY A O 1
ATOM 988 N N . ARG A 1 138 ? -23.968 43.967 12.826 1.00 86.75 138 ARG A N 1
ATOM 989 C CA . ARG A 1 138 ? -23.936 42.493 12.927 1.00 86.75 138 ARG A CA 1
ATOM 990 C C . ARG A 1 138 ? -22.689 41.934 13.616 1.00 86.75 138 ARG A C 1
ATOM 992 O O . ARG A 1 138 ? -22.410 40.739 13.546 1.00 86.75 138 ARG A O 1
ATOM 999 N N . HIS A 1 139 ? -21.926 42.805 14.265 1.00 87.75 139 HIS A N 1
ATOM 1000 C CA . HIS A 1 139 ? -20.692 42.434 14.939 1.00 87.75 139 HIS A CA 1
ATOM 1001 C C . HIS A 1 139 ? -20.781 42.746 16.428 1.00 87.75 139 HIS A C 1
ATOM 1003 O O . HIS A 1 139 ? -21.440 43.701 16.843 1.00 87.75 139 HIS A O 1
ATOM 1009 N N . TRP A 1 140 ? -20.073 41.949 17.217 1.00 91.06 140 TRP A N 1
ATOM 1010 C CA . TRP A 1 140 ? -20.029 42.023 18.672 1.00 91.06 140 TRP A CA 1
ATOM 1011 C C . TRP A 1 140 ? -18.628 42.373 19.137 1.00 91.06 140 TRP A C 1
ATOM 1013 O O . TRP A 1 140 ? -17.673 41.821 18.607 1.00 91.06 140 TRP A O 1
ATOM 1023 N N . ARG A 1 141 ? -18.477 43.230 20.143 1.00 91.25 141 ARG A N 1
ATOM 1024 C CA . ARG A 1 141 ? -17.172 43.537 20.735 1.00 91.25 141 ARG A CA 1
ATOM 1025 C C . ARG A 1 141 ? -17.229 43.502 22.248 1.00 91.25 141 ARG A C 1
ATOM 1027 O O . ARG A 1 141 ? -18.052 44.188 22.839 1.00 91.25 141 ARG A O 1
ATOM 1034 N N . CYS A 1 142 ? -16.335 42.738 22.866 1.00 90.44 142 CYS A N 1
ATOM 1035 C CA . CYS A 1 142 ? -16.190 42.714 24.320 1.00 90.44 142 CYS A CA 1
ATOM 1036 C C . CYS A 1 142 ? -15.252 43.835 24.786 1.00 90.44 142 CYS A C 1
ATOM 1038 O O . CYS A 1 142 ? -14.224 44.087 24.153 1.00 90.44 142 CYS A O 1
ATOM 1040 N N . ALA A 1 143 ? -15.597 44.487 25.896 1.00 86.44 143 ALA A N 1
ATOM 1041 C CA . ALA A 1 143 ? -14.781 45.530 26.513 1.00 86.44 143 ALA A CA 1
ATOM 1042 C C . ALA A 1 143 ? -13.618 44.992 27.374 1.00 86.44 143 ALA A C 1
ATOM 1044 O O . ALA A 1 143 ? -12.728 45.766 27.721 1.00 86.44 143 ALA A O 1
ATOM 1045 N N . SER A 1 144 ? -13.594 43.697 27.721 1.00 86.38 144 SER A N 1
ATOM 1046 C CA . SER A 1 144 ? -12.534 43.155 28.580 1.00 86.38 144 SER A CA 1
ATOM 1047 C C . SER A 1 144 ? -11.178 43.102 27.855 1.00 86.38 144 SER A C 1
ATOM 1049 O O . SER A 1 144 ? -11.127 42.708 26.682 1.00 86.38 144 SER A O 1
ATOM 1051 N N . PRO A 1 145 ? -10.057 43.428 28.531 1.00 82.00 145 PRO A N 1
ATOM 1052 C CA . PRO A 1 145 ? -8.721 43.395 27.926 1.00 82.00 145 PRO A CA 1
ATOM 1053 C C . PRO A 1 145 ? -8.362 42.034 27.312 1.00 82.00 145 PRO A C 1
ATOM 1055 O O . PRO A 1 145 ? -7.814 41.974 26.211 1.00 82.00 145 PRO A O 1
ATOM 1058 N N . GLY A 1 146 ? -8.753 40.936 27.974 1.00 78.81 146 GLY A N 1
ATOM 1059 C CA . GLY A 1 146 ? -8.504 39.570 27.500 1.00 78.81 146 GLY A CA 1
ATOM 1060 C C . GLY A 1 146 ? -9.223 39.222 26.192 1.00 78.81 146 GLY A C 1
ATOM 1061 O O . GLY A 1 146 ? -8.696 38.462 25.383 1.00 78.81 146 GLY A O 1
ATOM 1062 N N . CYS A 1 147 ? -10.396 39.810 25.934 1.00 78.12 147 CYS A N 1
ATOM 1063 C CA . CYS A 1 147 ? -11.104 39.642 24.662 1.00 78.12 147 CYS A CA 1
ATOM 1064 C C . CYS A 1 147 ? -10.704 40.684 23.604 1.00 78.12 147 CYS A C 1
ATOM 1066 O O . CYS A 1 147 ? -10.796 40.401 22.409 1.00 78.12 147 CYS A O 1
ATOM 1068 N N . ALA A 1 148 ? -10.282 41.881 24.021 1.00 72.38 148 ALA A N 1
ATOM 1069 C CA . ALA A 1 148 ? -9.916 42.980 23.128 1.00 72.38 148 ALA A CA 1
ATOM 1070 C C . ALA A 1 148 ? -8.571 42.761 22.409 1.00 72.38 148 ALA A C 1
ATOM 1072 O O . ALA A 1 148 ? -8.387 43.292 21.314 1.00 72.38 148 ALA A O 1
ATOM 1073 N N . GLY A 1 149 ? -7.668 41.955 22.984 1.00 65.75 149 GLY A N 1
ATOM 1074 C CA . GLY A 1 149 ? -6.382 41.577 22.380 1.00 65.75 149 GLY A CA 1
ATOM 1075 C C . GLY A 1 149 ? -6.475 40.613 21.186 1.00 65.75 149 GLY A C 1
ATOM 1076 O O . GLY A 1 149 ? -5.450 40.255 20.607 1.00 65.75 149 GLY A O 1
ATOM 1077 N N . ASP A 1 150 ? -7.680 40.178 20.803 1.00 62.12 150 ASP A N 1
ATOM 1078 C CA . ASP A 1 150 ? -7.884 39.323 19.635 1.00 62.12 150 ASP A CA 1
ATOM 1079 C C . ASP A 1 150 ? -7.748 40.102 18.310 1.00 62.12 150 ASP A C 1
ATOM 1081 O O . ASP A 1 150 ? -8.233 41.229 18.169 1.00 62.12 150 ASP A O 1
ATOM 1085 N N . ARG A 1 151 ? -7.111 39.487 17.306 1.00 47.03 151 ARG A N 1
ATOM 1086 C CA . ARG A 1 151 ? -6.589 40.129 16.079 1.00 47.03 151 ARG A CA 1
ATOM 1087 C C . ARG A 1 151 ? -7.652 40.735 15.159 1.00 47.03 151 ARG A C 1
ATOM 1089 O O . ARG A 1 151 ? -7.314 41.526 14.283 1.00 47.03 151 ARG A O 1
ATOM 1096 N N . HIS A 1 152 ? -8.932 40.471 15.404 1.00 53.31 152 HIS A N 1
ATOM 1097 C CA . HIS A 1 152 ? -10.061 41.114 14.722 1.00 53.31 152 HIS A CA 1
ATOM 1098 C C . HIS A 1 152 ? -10.483 42.454 15.362 1.00 53.31 152 HIS A C 1
ATOM 1100 O O . HIS A 1 152 ? -11.631 42.882 15.238 1.00 53.31 152 HIS A O 1
ATOM 1106 N N . ARG A 1 153 ? -9.569 43.128 16.083 1.00 54.00 153 ARG A N 1
ATOM 1107 C CA . ARG A 1 153 ? -9.839 44.357 16.864 1.00 54.00 153 ARG A CA 1
ATOM 1108 C C . ARG A 1 153 ? -10.984 44.174 17.877 1.00 54.00 153 ARG A C 1
ATOM 1110 O O . ARG A 1 153 ? -11.721 45.117 18.176 1.00 54.00 153 ARG A O 1
ATOM 1117 N N . GLY A 1 154 ? -11.148 42.947 18.376 1.00 63.16 154 GLY A N 1
ATOM 1118 C CA . GLY A 1 154 ? -12.207 42.551 19.303 1.00 63.16 154 GLY A CA 1
ATOM 1119 C C . GLY A 1 154 ? -13.602 42.353 18.694 1.00 63.16 154 GLY A C 1
ATOM 1120 O O . GLY A 1 154 ? -14.511 42.059 19.464 1.00 63.16 154 GLY A O 1
ATOM 1121 N N . TRP A 1 155 ? -13.798 42.498 17.373 1.00 79.00 155 TRP A N 1
ATOM 1122 C CA . TRP A 1 155 ? -15.098 42.259 16.729 1.00 79.00 155 TRP A CA 1
ATOM 1123 C C . TRP A 1 155 ? -15.305 40.780 16.376 1.00 79.00 155 TRP A C 1
ATOM 1125 O O . TRP A 1 155 ? -14.425 40.144 15.804 1.00 79.00 155 TRP A O 1
ATOM 1135 N N . ARG A 1 156 ? -16.484 40.247 16.701 1.00 83.12 156 ARG A N 1
ATOM 1136 C CA . ARG A 1 156 ? -16.902 38.849 16.524 1.00 83.12 156 ARG A CA 1
ATOM 1137 C C . ARG A 1 156 ? -18.195 38.781 15.715 1.00 83.12 156 ARG A C 1
ATOM 1139 O O . ARG A 1 156 ? -19.043 39.666 15.842 1.00 83.12 156 ARG A O 1
ATOM 1146 N N . SER A 1 157 ? -18.356 37.749 14.893 1.00 89.38 157 SER A N 1
ATOM 1147 C CA . SER A 1 157 ? -19.613 37.469 14.191 1.00 89.38 157 SER A CA 1
ATOM 1148 C C . SER A 1 157 ? -20.649 36.830 15.127 1.00 89.38 157 SER A C 1
ATOM 1150 O O . SER A 1 157 ? -20.348 36.478 16.266 1.00 89.38 157 SER A O 1
ATOM 1152 N N . HIS A 1 158 ? -21.889 36.671 14.657 1.00 93.12 158 HIS A N 1
ATOM 1153 C CA . HIS A 1 158 ? -22.939 35.951 15.393 1.00 93.12 158 HIS A CA 1
ATOM 1154 C C . HIS A 1 158 ? -22.542 34.508 15.714 1.00 93.12 158 HIS A C 1
ATOM 1156 O O . HIS A 1 158 ? -22.760 34.043 16.829 1.00 93.12 158 HIS A O 1
ATOM 1162 N N . VAL A 1 159 ? -21.896 33.836 14.760 1.00 88.62 159 VAL A N 1
ATOM 1163 C CA . VAL A 1 159 ? -21.459 32.448 14.916 1.00 88.62 159 VAL A CA 1
ATOM 1164 C C . VAL A 1 159 ? -20.333 32.332 15.942 1.00 88.62 159 VAL A C 1
ATOM 1166 O O . VAL A 1 159 ? -20.351 31.415 16.754 1.00 88.62 159 VAL A O 1
ATOM 1169 N N . ASP A 1 160 ? -19.400 33.286 15.977 1.00 86.19 160 ASP A N 1
ATOM 1170 C CA . ASP A 1 160 ? -18.300 33.273 16.953 1.00 86.19 160 ASP A CA 1
ATOM 1171 C C . ASP A 1 160 ? -18.808 33.435 18.393 1.00 86.19 160 ASP A C 1
ATOM 1173 O O . ASP A 1 160 ? -18.287 32.815 19.322 1.00 86.19 160 ASP A O 1
ATOM 1177 N N . VAL A 1 161 ? -19.831 34.276 18.590 1.00 90.38 161 VAL A N 1
ATOM 1178 C CA . VAL A 1 161 ? -20.464 34.455 19.904 1.00 90.38 161 VAL A CA 1
ATOM 1179 C C . VAL A 1 161 ? -21.272 33.218 20.286 1.00 90.38 161 VAL A C 1
ATOM 1181 O O . VAL A 1 161 ? -21.183 32.780 21.429 1.00 90.38 161 VAL A O 1
ATOM 1184 N N . ALA A 1 162 ? -21.988 32.615 19.337 1.00 92.56 162 ALA A N 1
ATOM 1185 C CA . ALA A 1 162 ? -22.737 31.381 19.551 1.00 92.56 162 ALA A CA 1
ATOM 1186 C C . ALA A 1 162 ? -21.833 30.192 19.909 1.00 92.56 162 ALA A C 1
ATOM 1188 O O . ALA A 1 162 ? -22.106 29.469 20.863 1.00 92.56 162 ALA A O 1
ATOM 1189 N N . ALA A 1 163 ? -20.714 30.034 19.199 1.00 85.38 163 ALA A N 1
ATOM 1190 C CA . ALA A 1 163 ? -19.714 29.009 19.478 1.00 85.38 163 ALA A CA 1
ATOM 1191 C C . ALA A 1 163 ? -19.151 29.149 20.898 1.00 85.38 163 ALA A C 1
ATOM 1193 O O . ALA A 1 163 ? -19.067 28.166 21.630 1.00 85.38 163 ALA A O 1
ATOM 1194 N N . ALA A 1 164 ? -18.837 30.381 21.317 1.00 86.00 164 ALA A N 1
ATOM 1195 C CA . ALA A 1 164 ? -18.382 30.649 22.677 1.00 86.00 164 ALA A CA 1
ATOM 1196 C C . ALA A 1 164 ? -19.476 30.414 23.733 1.00 86.00 164 ALA A C 1
ATOM 1198 O O . ALA A 1 164 ? -19.175 29.871 24.789 1.00 86.00 164 ALA A O 1
ATOM 1199 N N . ALA A 1 165 ? -20.724 30.809 23.460 1.00 91.50 165 ALA A N 1
ATOM 1200 C CA . ALA A 1 165 ? -21.850 30.633 24.380 1.00 91.50 165 ALA A CA 1
ATOM 1201 C C . ALA A 1 165 ? -22.196 29.157 24.616 1.00 91.50 165 ALA A C 1
ATOM 1203 O O . ALA A 1 165 ? -22.547 28.777 25.729 1.00 91.50 165 ALA A O 1
ATOM 1204 N N . TRP A 1 166 ? -22.088 28.325 23.582 1.00 91.50 166 TRP A N 1
ATOM 1205 C CA . TRP A 1 166 ? -22.446 26.910 23.657 1.00 91.50 166 TRP A CA 1
ATOM 1206 C C . TRP A 1 166 ? -21.260 25.973 23.894 1.00 91.50 166 TRP A C 1
ATOM 1208 O O . TRP A 1 166 ? -21.479 24.792 24.139 1.00 91.50 166 TRP A O 1
ATOM 1218 N N . GLY A 1 167 ? -20.022 26.467 23.815 1.00 82.75 167 GLY A N 1
ATOM 1219 C CA . GLY A 1 167 ? -18.824 25.636 23.953 1.00 82.75 167 GLY A CA 1
ATOM 1220 C C . GLY A 1 167 ? -18.652 24.624 22.815 1.00 82.75 167 GLY A C 1
ATOM 1221 O O . GLY A 1 167 ? -18.100 23.549 23.031 1.00 82.75 167 GLY A O 1
ATOM 1222 N N . ILE A 1 168 ? -19.135 24.952 21.612 1.00 82.06 168 ILE A N 1
ATOM 1223 C CA . ILE A 1 168 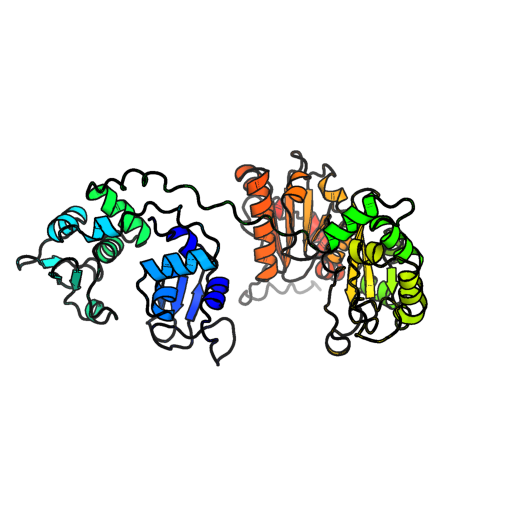? -19.116 24.067 20.436 1.00 82.06 168 ILE A CA 1
ATOM 1224 C C . ILE A 1 168 ? -18.330 24.680 19.276 1.00 82.06 168 ILE A C 1
ATOM 1226 O O . ILE A 1 168 ? -17.917 25.841 19.308 1.00 82.06 168 ILE A O 1
ATOM 1230 N N . SER A 1 169 ? -18.115 23.893 18.221 1.00 75.62 169 SER A N 1
ATOM 1231 C CA . SER A 1 169 ? -17.444 24.376 17.012 1.00 75.62 169 SER A CA 1
ATOM 1232 C C . SER A 1 169 ? -18.258 25.464 16.296 1.00 75.62 169 SER A C 1
ATOM 1234 O O . SER A 1 169 ? -19.485 25.486 16.358 1.00 75.62 169 SER A O 1
ATOM 1236 N N . ALA A 1 170 ? -17.591 26.344 15.544 1.00 77.50 170 ALA A N 1
ATOM 1237 C CA . ALA A 1 170 ? -18.269 27.394 14.777 1.00 77.50 170 ALA A CA 1
ATOM 1238 C C . ALA A 1 170 ? -19.249 26.832 13.724 1.00 77.50 170 ALA A C 1
ATOM 1240 O O . ALA A 1 170 ? -20.285 27.429 13.450 1.00 77.50 170 ALA A O 1
ATOM 1241 N N . TRP A 1 171 ? -18.959 25.656 13.160 1.00 75.19 171 TRP A N 1
ATOM 1242 C CA . TRP A 1 171 ? -19.863 24.976 12.231 1.00 75.19 171 TRP A CA 1
ATOM 1243 C C . TRP A 1 171 ? -21.166 24.554 12.914 1.00 75.19 171 TRP A C 1
ATOM 1245 O O . TRP A 1 171 ? -22.252 24.907 12.456 1.00 75.19 171 TRP A O 1
ATOM 1255 N N . GLU A 1 172 ? -21.048 23.864 14.047 1.00 71.81 172 GLU A N 1
ATOM 1256 C CA . GLU A 1 172 ? -22.192 23.385 14.821 1.00 71.81 172 GLU A CA 1
ATOM 1257 C C . GLU A 1 172 ? -23.004 24.559 15.377 1.00 71.81 172 GLU A C 1
ATOM 1259 O O . GLU A 1 172 ? -24.232 24.562 15.311 1.00 71.81 172 GLU A O 1
ATOM 1264 N N . ALA A 1 173 ? -22.315 25.618 15.812 1.00 84.50 173 ALA A N 1
ATOM 1265 C CA . ALA A 1 173 ? -22.938 26.870 16.206 1.00 84.50 173 ALA A CA 1
ATOM 1266 C C . ALA A 1 173 ? -23.696 27.533 15.050 1.00 84.50 173 ALA A C 1
ATOM 1268 O O . ALA A 1 173 ? -24.780 28.062 15.263 1.00 84.50 173 ALA A O 1
ATOM 1269 N N . CYS A 1 174 ? -23.187 27.498 13.819 1.00 84.62 174 CYS A N 1
ATOM 1270 C CA . CYS A 1 174 ? -23.898 28.080 12.685 1.00 84.62 174 CYS A CA 1
ATOM 1271 C C . CYS A 1 174 ? -25.187 27.321 12.348 1.00 84.62 174 CYS A C 1
ATOM 1273 O O . CYS A 1 174 ? -26.209 27.962 12.105 1.00 84.62 174 CYS A O 1
ATOM 1275 N N . ILE A 1 175 ? -25.158 25.986 12.365 1.00 78.94 175 ILE A N 1
ATOM 1276 C CA . ILE A 1 175 ? -26.348 25.157 12.117 1.00 78.94 175 ILE A CA 1
ATOM 1277 C C . ILE A 1 175 ? -27.380 25.387 13.214 1.00 78.94 175 ILE A C 1
ATOM 1279 O O . ILE A 1 175 ? -28.496 25.810 12.928 1.00 78.94 175 ILE A O 1
ATOM 1283 N N . ARG A 1 176 ? -26.970 25.220 14.474 1.00 89.00 176 ARG A N 1
ATOM 1284 C CA . ARG A 1 176 ? -27.853 25.373 15.631 1.00 89.00 176 ARG A CA 1
ATOM 1285 C C . ARG A 1 176 ? -28.450 26.777 15.721 1.00 89.00 176 ARG A C 1
ATOM 1287 O O . ARG A 1 176 ? -29.621 26.929 16.058 1.00 89.00 176 ARG A O 1
ATOM 1294 N N . LEU A 1 177 ? -27.662 27.806 15.404 1.00 93.06 177 LEU A N 1
ATOM 1295 C CA . LEU A 1 177 ? -28.142 29.186 15.360 1.00 93.06 177 LEU A CA 1
ATOM 1296 C C . LEU A 1 177 ? -29.093 29.421 14.180 1.00 93.06 177 LEU A C 1
ATOM 1298 O O . LEU A 1 177 ? -30.076 30.134 14.343 1.00 93.06 177 LEU A O 1
ATOM 1302 N N . GLY A 1 178 ? -28.840 28.814 13.018 1.00 89.69 178 GLY A N 1
ATOM 1303 C CA . GLY A 1 178 ? -29.750 28.851 11.873 1.00 89.69 178 GLY A CA 1
ATOM 1304 C C . GLY A 1 178 ? -31.114 28.243 12.192 1.00 89.69 178 GLY A C 1
ATOM 1305 O O . GLY A 1 178 ? -32.132 28.901 11.978 1.00 89.69 178 GLY A O 1
ATOM 1306 N N . ASP A 1 179 ? -31.127 27.048 12.783 1.00 86.44 179 ASP A N 1
ATOM 1307 C CA . ASP A 1 179 ? -32.355 26.357 13.189 1.00 86.44 179 ASP A CA 1
ATOM 1308 C C . ASP A 1 179 ? -33.149 27.187 14.204 1.00 86.44 179 ASP A C 1
ATOM 1310 O O . ASP A 1 179 ? -34.346 27.421 14.031 1.00 86.44 179 ASP A O 1
ATOM 1314 N N . ALA A 1 180 ? -32.469 27.708 15.230 1.00 92.69 180 ALA A N 1
ATOM 1315 C CA . ALA A 1 180 ? -33.098 28.511 16.273 1.00 92.69 180 ALA A CA 1
ATOM 1316 C C . ALA A 1 180 ? -33.626 29.868 15.770 1.00 92.69 180 ALA A C 1
ATOM 1318 O O . ALA A 1 180 ? -34.595 30.393 16.315 1.00 92.69 180 ALA A O 1
ATOM 1319 N N . LEU A 1 181 ? -33.025 30.431 14.719 1.00 92.94 181 LEU A N 1
ATOM 1320 C CA . LEU A 1 181 ? -33.494 31.657 14.067 1.00 92.94 181 LEU A CA 1
ATOM 1321 C C . LEU A 1 181 ? -34.577 31.399 13.004 1.00 92.94 181 LEU A C 1
ATOM 1323 O O . LEU A 1 181 ? -35.017 32.342 12.344 1.00 92.94 181 LEU A O 1
ATOM 1327 N N . GLY A 1 182 ? -35.004 30.145 12.815 1.00 90.00 182 GLY A N 1
ATOM 1328 C CA . GLY A 1 182 ? -35.979 29.777 11.788 1.00 90.00 182 GLY A CA 1
ATOM 1329 C C . GLY A 1 182 ? -35.449 29.962 10.365 1.00 90.00 182 GLY A C 1
ATOM 1330 O O . GLY A 1 182 ? -36.233 30.108 9.422 1.00 90.00 182 GLY A O 1
ATOM 1331 N N . VAL A 1 183 ? -34.125 29.968 10.190 1.00 84.81 183 VAL A N 1
ATOM 1332 C CA . VAL A 1 183 ? -33.489 30.044 8.879 1.00 84.81 183 VAL A CA 1
ATOM 1333 C C . VAL A 1 183 ? -33.691 28.709 8.188 1.00 84.81 183 VAL A C 1
ATOM 1335 O O . VAL A 1 183 ? -32.908 27.775 8.345 1.00 84.81 183 VAL A O 1
ATOM 1338 N N . ARG A 1 184 ? -34.749 28.613 7.384 1.00 69.38 184 ARG A N 1
ATOM 1339 C CA . ARG A 1 184 ? -34.883 27.484 6.469 1.00 69.38 184 ARG A CA 1
ATOM 1340 C C . ARG A 1 184 ? -33.690 27.520 5.512 1.00 69.38 184 ARG A C 1
ATOM 1342 O O . ARG A 1 184 ? -33.464 28.572 4.900 1.00 69.38 184 ARG A O 1
ATOM 1349 N N . PRO A 1 185 ? -32.929 26.420 5.354 1.00 59.34 185 PRO A N 1
ATOM 1350 C CA . PRO A 1 185 ? -31.943 26.355 4.291 1.00 59.34 185 PRO A CA 1
ATOM 1351 C C . PRO A 1 185 ? -32.678 26.694 2.990 1.00 59.34 185 PRO A C 1
ATOM 1353 O O . PRO A 1 185 ? -33.802 26.211 2.799 1.00 59.34 185 PRO A O 1
ATOM 1356 N N . PRO A 1 186 ? -32.126 27.574 2.135 1.00 53.88 186 PRO A N 1
ATOM 1357 C CA . PRO A 1 186 ? -32.782 27.922 0.887 1.00 53.88 186 PRO A CA 1
ATOM 1358 C C . PRO A 1 186 ? -33.129 26.614 0.181 1.00 53.88 186 PRO A C 1
ATOM 1360 O O . PRO A 1 186 ? -32.243 25.785 -0.040 1.00 53.88 186 PRO A O 1
ATOM 1363 N N . SER A 1 187 ? -34.423 26.406 -0.089 1.00 48.00 187 SER A N 1
ATOM 1364 C CA . SER A 1 187 ? -34.921 25.251 -0.835 1.00 48.00 187 SER A CA 1
ATOM 1365 C C . SER A 1 187 ? -33.997 25.036 -2.024 1.00 48.00 187 SER A C 1
ATOM 1367 O O . SER A 1 187 ? -33.700 26.014 -2.718 1.00 48.00 187 SER A O 1
ATOM 1369 N N . ALA A 1 188 ? -33.478 23.806 -2.146 1.00 45.59 188 ALA A N 1
ATOM 1370 C CA . ALA A 1 188 ? -32.339 23.441 -2.983 1.00 45.59 188 ALA A CA 1
ATOM 1371 C C . ALA A 1 188 ? -32.282 24.298 -4.257 1.00 45.59 188 ALA A C 1
ATOM 1373 O O . ALA A 1 188 ? -33.306 24.419 -4.939 1.00 45.59 188 ALA A O 1
ATOM 1374 N N . PRO A 1 189 ? -31.136 24.936 -4.571 1.00 41.75 189 PRO A N 1
ATOM 1375 C CA . PRO A 1 189 ? -31.049 25.809 -5.731 1.00 41.75 189 PRO A CA 1
ATOM 1376 C C . PRO A 1 189 ? -31.591 25.055 -6.945 1.00 41.75 189 PRO A C 1
ATOM 1378 O O . PRO A 1 189 ? -31.127 23.948 -7.218 1.00 41.75 189 PRO A O 1
ATOM 1381 N N . ARG A 1 190 ? -32.591 25.641 -7.630 1.00 43.66 190 ARG A N 1
ATOM 1382 C CA . ARG A 1 190 ? -33.112 25.142 -8.914 1.00 43.66 190 ARG A CA 1
ATOM 1383 C C . ARG A 1 190 ? -31.923 24.647 -9.724 1.00 43.66 190 ARG A C 1
ATOM 1385 O O . ARG A 1 190 ? -31.008 25.440 -9.958 1.00 43.66 190 ARG A O 1
ATOM 1392 N N . ALA A 1 191 ? -31.937 23.356 -10.057 1.00 38.25 191 ALA A N 1
ATOM 1393 C CA . ALA A 1 191 ? -30.850 22.662 -10.726 1.00 38.25 191 ALA A CA 1
ATOM 1394 C C . ALA A 1 191 ? -30.315 23.532 -11.869 1.00 38.25 191 ALA A C 1
ATOM 1396 O O . ALA A 1 191 ? -30.957 23.687 -12.906 1.00 38.25 191 ALA A O 1
ATOM 1397 N N . ARG A 1 192 ? -29.155 24.160 -11.653 1.00 43.44 192 ARG A N 1
ATOM 1398 C CA . ARG A 1 192 ? -28.355 24.637 -12.776 1.00 43.44 192 ARG A CA 1
ATOM 1399 C C . ARG A 1 192 ? -27.920 23.375 -13.500 1.00 43.44 192 ARG A C 1
ATOM 1401 O O . ARG A 1 192 ? -27.511 22.427 -12.830 1.00 43.44 192 ARG A O 1
ATOM 1408 N N . SER A 1 193 ? -28.077 23.362 -14.822 1.00 43.03 193 SER A N 1
ATOM 1409 C CA . SER A 1 193 ? -27.671 22.269 -15.702 1.00 43.03 193 SER A CA 1
ATOM 1410 C C . SER A 1 193 ? -26.374 21.653 -15.196 1.00 43.03 193 SER A C 1
ATOM 1412 O O . SER A 1 193 ? -25.423 22.392 -14.922 1.00 43.03 193 SER A O 1
ATOM 1414 N N . ALA A 1 194 ? -26.387 20.334 -14.991 1.00 42.78 194 ALA A N 1
ATOM 1415 C CA . ALA A 1 194 ? -25.250 19.606 -14.453 1.00 42.78 194 ALA A CA 1
ATOM 1416 C C . ALA A 1 194 ? -23.969 20.050 -15.182 1.00 42.78 194 ALA A C 1
ATOM 1418 O O . ALA A 1 194 ? -24.001 20.183 -16.412 1.00 42.78 194 ALA A O 1
ATOM 1419 N N . PRO A 1 195 ? -22.867 20.328 -14.462 1.00 48.53 195 PRO A N 1
ATOM 1420 C CA . PRO A 1 195 ? -21.589 20.540 -15.122 1.00 48.53 195 PRO A CA 1
ATOM 1421 C C . PRO A 1 195 ? -21.338 19.351 -16.051 1.00 48.53 195 PRO A C 1
ATOM 1423 O O . PRO A 1 195 ? -21.647 18.212 -15.689 1.00 48.53 195 PRO A O 1
ATOM 1426 N N . ALA A 1 196 ? -20.843 19.633 -17.260 1.00 50.84 196 ALA A N 1
ATOM 1427 C CA . ALA A 1 196 ? -20.492 18.587 -18.210 1.00 50.84 196 ALA A CA 1
ATOM 1428 C C . ALA A 1 196 ? -19.647 17.524 -17.485 1.00 50.84 196 ALA A C 1
ATOM 1430 O O . ALA A 1 196 ? -18.792 17.902 -16.672 1.00 50.84 196 ALA A O 1
ATOM 1431 N N . PRO A 1 197 ? -19.910 16.223 -17.714 1.00 54.50 197 PRO A N 1
ATOM 1432 C CA . PRO A 1 197 ? -19.154 15.166 -17.063 1.00 54.50 197 PRO A CA 1
ATOM 1433 C C . PRO A 1 197 ? -17.657 15.422 -17.268 1.00 54.50 197 PRO A C 1
ATOM 1435 O O . PRO A 1 197 ? -17.267 15.907 -18.338 1.00 54.50 197 PRO A O 1
ATOM 1438 N N . PRO A 1 198 ? -16.818 15.156 -16.251 1.00 50.81 198 PRO A N 1
ATOM 1439 C CA . PRO A 1 198 ? -15.382 15.316 -16.399 1.00 50.81 198 PRO A CA 1
ATOM 1440 C C . PRO A 1 198 ? -14.922 14.547 -17.645 1.00 50.81 198 PRO A C 1
ATOM 1442 O O . PRO A 1 198 ? -15.465 13.471 -17.924 1.00 50.81 198 PRO A O 1
ATOM 1445 N N . PRO A 1 199 ? -13.968 15.094 -18.420 1.00 65.00 199 PRO A N 1
ATOM 1446 C CA . PRO A 1 199 ? -13.464 14.407 -19.598 1.00 65.00 199 PRO A CA 1
ATOM 1447 C C . PRO A 1 199 ? -13.003 13.005 -19.199 1.00 65.00 199 PRO A C 1
ATOM 1449 O O . PRO A 1 199 ? -12.334 12.837 -18.176 1.00 65.00 199 PRO A O 1
ATOM 1452 N N . VAL A 1 200 ? -13.395 12.005 -19.992 1.00 70.62 200 VAL A N 1
ATOM 1453 C CA . VAL A 1 200 ? -12.964 10.619 -19.788 1.00 70.62 200 VAL A CA 1
ATOM 1454 C C . VAL A 1 200 ? -11.432 10.618 -19.765 1.00 70.62 200 VAL A C 1
ATOM 1456 O O . VAL A 1 200 ? -10.830 11.144 -20.706 1.00 70.62 200 VAL A O 1
ATOM 1459 N N . PRO A 1 201 ? -10.786 10.102 -18.704 1.00 75.81 201 PRO A N 1
ATOM 1460 C CA . PRO A 1 201 ? -9.335 10.076 -18.639 1.00 75.81 201 PRO A CA 1
ATOM 1461 C C . PRO A 1 201 ? -8.789 9.291 -19.833 1.00 75.81 201 PRO A C 1
ATOM 1463 O O . PRO A 1 201 ? -9.228 8.175 -20.108 1.00 75.81 201 PRO A O 1
ATOM 1466 N N . THR A 1 202 ? -7.851 9.893 -20.563 1.00 81.56 202 THR A N 1
ATOM 1467 C CA . THR A 1 202 ? -7.174 9.221 -21.674 1.00 81.56 202 THR A CA 1
ATOM 1468 C C . THR A 1 202 ? -6.438 7.988 -21.142 1.00 81.56 202 THR A C 1
ATOM 1470 O O . THR A 1 202 ? -5.706 8.131 -20.157 1.00 81.56 202 THR A O 1
ATOM 1473 N N . PRO A 1 203 ? -6.585 6.808 -21.779 1.00 85.56 203 PRO A N 1
ATOM 1474 C CA . PRO A 1 203 ? -5.903 5.597 -21.343 1.00 85.56 203 PRO A CA 1
ATOM 1475 C C . PRO A 1 203 ? -4.390 5.788 -21.245 1.00 85.56 203 PRO A C 1
ATOM 1477 O O . PRO A 1 203 ? -3.765 6.432 -22.095 1.00 85.56 203 PRO A O 1
ATOM 1480 N N . GLY A 1 204 ? -3.786 5.213 -20.210 1.00 85.56 204 GLY A N 1
ATOM 1481 C CA . GLY A 1 204 ? -2.338 5.244 -20.030 1.00 85.56 204 GLY A CA 1
ATOM 1482 C C . GLY A 1 204 ? -1.609 4.415 -21.095 1.00 85.56 204 GLY A C 1
ATOM 1483 O O . GLY A 1 204 ? -2.165 3.477 -21.662 1.00 85.56 204 GLY A O 1
ATOM 1484 N N . ALA A 1 205 ? -0.319 4.690 -21.324 1.00 85.19 205 ALA A N 1
ATOM 1485 C CA . ALA A 1 205 ? 0.493 3.957 -22.309 1.00 85.19 205 ALA A CA 1
ATOM 1486 C C . ALA A 1 205 ? 0.466 2.428 -22.107 1.00 85.19 205 ALA A C 1
ATOM 1488 O O . ALA A 1 205 ? 0.446 1.670 -23.072 1.00 85.19 205 ALA A O 1
ATOM 1489 N N . ARG A 1 206 ? 0.410 1.969 -20.850 1.00 86.19 206 ARG A N 1
ATOM 1490 C CA . ARG A 1 206 ? 0.283 0.545 -20.520 1.00 86.19 206 ARG A CA 1
ATOM 1491 C C . ARG A 1 206 ? -1.069 -0.042 -20.932 1.00 86.19 206 ARG A C 1
ATOM 1493 O O . ARG A 1 206 ? -1.104 -1.169 -21.405 1.00 86.19 206 ARG A O 1
ATOM 1500 N N . GLU A 1 207 ? -2.166 0.686 -20.744 1.00 87.38 207 GLU A N 1
ATOM 1501 C CA . GLU A 1 207 ? -3.511 0.223 -21.118 1.00 87.38 207 GLU A CA 1
ATOM 1502 C C . GLU A 1 207 ? -3.634 0.108 -22.636 1.00 87.38 207 GLU A C 1
ATOM 1504 O O . GLU A 1 207 ? -4.130 -0.897 -23.140 1.00 87.38 207 GLU A O 1
ATOM 1509 N N . VAL A 1 208 ? -3.083 1.088 -23.359 1.00 88.31 208 VAL A N 1
ATOM 1510 C CA . VAL A 1 208 ? -2.963 1.041 -24.820 1.00 88.31 208 VAL A CA 1
ATOM 1511 C C . VAL A 1 208 ? -2.137 -0.173 -25.259 1.00 88.31 208 VAL A C 1
ATOM 1513 O O . VAL A 1 208 ? -2.573 -0.920 -26.133 1.00 88.31 208 VAL A O 1
ATOM 1516 N N . ALA A 1 209 ? -0.987 -0.424 -24.622 1.00 87.62 209 ALA A N 1
ATOM 1517 C CA . ALA A 1 209 ? -0.148 -1.582 -24.932 1.00 87.62 209 ALA A CA 1
ATOM 1518 C C . ALA A 1 209 ? -0.856 -2.916 -24.637 1.00 87.62 209 ALA A C 1
ATOM 1520 O O . ALA A 1 209 ? -0.835 -3.817 -25.469 1.00 87.62 209 ALA A O 1
ATOM 1521 N N . LEU A 1 210 ? -1.539 -3.045 -23.495 1.00 89.81 210 LEU A N 1
ATOM 1522 C CA . LEU A 1 210 ? -2.321 -4.240 -23.155 1.00 89.81 210 LEU A CA 1
ATOM 1523 C C . LEU A 1 210 ? -3.433 -4.508 -24.176 1.00 89.81 210 LEU A C 1
ATOM 1525 O O . LEU A 1 210 ? -3.604 -5.651 -24.597 1.00 89.81 210 LEU A O 1
ATOM 1529 N N . ALA A 1 211 ? -4.157 -3.467 -24.597 1.00 91.38 211 ALA A N 1
ATOM 1530 C CA . ALA A 1 211 ? -5.189 -3.583 -25.622 1.00 91.38 211 ALA A CA 1
ATOM 1531 C C . ALA A 1 211 ? -4.600 -4.026 -26.973 1.00 91.38 211 ALA A C 1
ATOM 1533 O O . ALA A 1 211 ? -5.163 -4.901 -27.629 1.00 91.38 211 ALA A O 1
ATOM 1534 N N . ALA A 1 212 ? -3.437 -3.490 -27.359 1.00 90.62 212 ALA A N 1
ATOM 1535 C CA . ALA A 1 212 ? -2.736 -3.910 -28.570 1.00 90.62 212 ALA A CA 1
ATOM 1536 C C . ALA A 1 212 ? -2.314 -5.390 -28.503 1.00 90.62 212 ALA A C 1
ATOM 1538 O O . ALA A 1 212 ? -2.598 -6.153 -29.430 1.00 90.62 212 ALA A O 1
ATOM 1539 N N . LEU A 1 213 ? -1.712 -5.827 -27.389 1.00 92.56 213 LEU A N 1
ATOM 1540 C CA . LEU A 1 213 ? -1.297 -7.222 -27.193 1.00 92.56 213 LEU A CA 1
ATOM 1541 C C . LEU A 1 213 ? -2.467 -8.204 -27.261 1.00 92.56 213 LEU A C 1
ATOM 1543 O O . LEU A 1 213 ? -2.316 -9.268 -27.853 1.00 92.56 213 LEU A O 1
ATOM 1547 N N . ALA A 1 214 ? -3.631 -7.847 -26.708 1.00 91.62 214 ALA A N 1
ATOM 1548 C CA . ALA A 1 214 ? -4.817 -8.706 -26.715 1.00 91.62 214 ALA A CA 1
ATOM 1549 C C . ALA A 1 214 ? -5.287 -9.081 -28.133 1.00 91.62 214 ALA A C 1
ATOM 1551 O O . ALA A 1 214 ? -5.949 -10.098 -28.317 1.00 91.62 214 ALA A O 1
ATOM 1552 N N . THR A 1 215 ? -4.926 -8.277 -29.137 1.00 92.62 215 THR A N 1
ATOM 1553 C CA . THR A 1 215 ? -5.295 -8.497 -30.544 1.00 92.62 215 THR A CA 1
ATOM 1554 C C . THR A 1 215 ? -4.187 -9.126 -31.386 1.00 92.62 215 THR A C 1
ATOM 1556 O O . THR A 1 215 ? -4.427 -9.450 -32.547 1.00 92.62 215 THR A O 1
ATOM 1559 N N . ARG A 1 216 ? -2.976 -9.309 -30.838 1.00 94.81 216 ARG A N 1
ATOM 1560 C CA . ARG A 1 216 ? -1.797 -9.744 -31.595 1.00 94.81 216 ARG A CA 1
ATOM 1561 C C . ARG A 1 216 ? -1.494 -11.230 -31.352 1.00 94.81 216 ARG A C 1
ATOM 1563 O O . ARG A 1 216 ? -1.015 -11.579 -30.271 1.00 94.81 216 ARG A O 1
ATOM 1570 N N . PRO A 1 217 ? -1.711 -12.117 -32.344 1.00 93.75 217 PRO A N 1
ATOM 1571 C CA . PRO A 1 217 ? -1.385 -13.533 -32.205 1.00 93.75 217 PRO A CA 1
ATOM 1572 C C . PRO A 1 217 ? 0.096 -13.744 -31.869 1.00 93.75 217 PRO A C 1
ATOM 1574 O O . PRO A 1 217 ? 0.969 -13.129 -32.477 1.00 93.75 217 PRO A O 1
ATOM 1577 N N . GLY A 1 218 ? 0.371 -14.618 -30.898 1.00 92.81 218 GLY A N 1
ATOM 1578 C CA . GLY A 1 218 ? 1.733 -14.963 -30.474 1.00 92.81 218 GLY A CA 1
ATOM 1579 C C . GLY A 1 218 ? 2.427 -13.931 -29.579 1.00 92.81 218 GLY A C 1
ATOM 1580 O O . GLY A 1 218 ? 3.567 -14.165 -29.188 1.00 92.81 218 GLY A O 1
ATOM 1581 N N . ALA A 1 219 ? 1.770 -12.821 -29.229 1.00 94.00 219 ALA A N 1
ATOM 1582 C CA . ALA A 1 219 ? 2.354 -11.832 -28.334 1.00 94.00 219 ALA A CA 1
ATOM 1583 C C . ALA A 1 219 ? 2.498 -12.369 -26.898 1.00 94.00 219 ALA A C 1
ATOM 1585 O O . ALA A 1 219 ? 1.614 -13.049 -26.369 1.00 94.00 219 ALA A O 1
ATOM 1586 N N . CYS A 1 220 ? 3.613 -12.041 -26.250 1.00 94.94 220 CYS A N 1
ATOM 1587 C CA . CYS A 1 220 ? 3.904 -12.473 -24.893 1.00 94.94 220 CYS A CA 1
ATOM 1588 C C . CYS A 1 220 ? 3.116 -11.638 -23.873 1.00 94.94 220 CYS A C 1
ATOM 1590 O O . CYS A 1 220 ? 3.362 -10.444 -23.689 1.00 94.94 220 CYS A O 1
ATOM 1592 N N . ALA A 1 221 ? 2.173 -12.271 -23.173 1.00 94.38 221 ALA A N 1
ATOM 1593 C CA . ALA A 1 221 ? 1.458 -11.626 -22.077 1.00 94.38 221 ALA A CA 1
ATOM 1594 C C . ALA A 1 221 ? 2.413 -11.294 -20.907 1.00 94.38 221 ALA A C 1
ATOM 1596 O O . ALA A 1 221 ? 3.342 -12.065 -20.645 1.00 94.38 221 ALA A O 1
ATOM 1597 N N . PRO A 1 222 ? 2.160 -10.226 -20.121 1.00 94.38 222 PRO A N 1
ATOM 1598 C CA . PRO A 1 222 ? 3.043 -9.823 -19.021 1.00 94.38 222 PRO A CA 1
ATOM 1599 C C . PRO A 1 222 ? 3.408 -10.949 -18.044 1.00 94.38 222 PRO A C 1
ATOM 1601 O O . PRO A 1 222 ? 4.574 -11.107 -17.696 1.00 94.38 222 PRO A O 1
ATOM 1604 N N . ALA A 1 223 ? 2.437 -11.782 -17.653 1.00 94.25 223 ALA A N 1
ATOM 1605 C CA . ALA A 1 223 ? 2.676 -12.907 -16.746 1.00 94.25 223 ALA A CA 1
ATOM 1606 C C . ALA A 1 223 ? 3.659 -13.943 -17.326 1.00 94.25 223 ALA A C 1
ATOM 1608 O O . ALA A 1 223 ? 4.484 -14.488 -16.592 1.00 94.25 223 ALA A O 1
ATOM 1609 N N . ALA A 1 224 ? 3.601 -14.197 -18.638 1.00 95.50 224 ALA A N 1
ATOM 1610 C CA . ALA A 1 224 ? 4.535 -15.091 -19.316 1.00 95.50 224 ALA A CA 1
ATOM 1611 C C . ALA A 1 224 ? 5.936 -14.466 -19.397 1.00 95.50 224 ALA A C 1
ATOM 1613 O O . ALA A 1 224 ? 6.917 -15.137 -19.083 1.00 95.50 224 ALA A O 1
ATOM 1614 N N . LEU A 1 225 ? 6.032 -13.168 -19.709 1.00 95.06 225 LEU A N 1
ATOM 1615 C CA . LEU A 1 225 ? 7.301 -12.436 -19.722 1.00 95.06 225 LEU A CA 1
ATOM 1616 C C . LEU A 1 225 ? 7.978 -12.463 -18.346 1.00 95.06 225 LEU A C 1
ATOM 1618 O O . LEU A 1 225 ? 9.174 -12.738 -18.256 1.00 95.06 225 LEU A O 1
ATOM 1622 N N . TYR A 1 226 ? 7.226 -12.234 -17.266 1.00 95.19 226 TYR A N 1
ATOM 1623 C CA . TYR A 1 226 ? 7.759 -12.314 -15.907 1.00 95.19 226 TYR A CA 1
ATOM 1624 C C . TYR A 1 226 ? 8.274 -13.715 -15.561 1.00 95.19 226 TYR A C 1
ATOM 1626 O O . TYR A 1 226 ? 9.337 -13.825 -14.956 1.00 95.19 226 TYR A O 1
ATOM 1634 N N . ARG A 1 227 ? 7.569 -14.784 -15.957 1.00 96.25 227 ARG A N 1
ATOM 1635 C CA . ARG A 1 227 ? 8.033 -16.163 -15.726 1.00 96.25 227 ARG A CA 1
ATOM 1636 C C . ARG A 1 227 ? 9.338 -16.428 -16.466 1.00 96.25 227 ARG A C 1
ATOM 1638 O O . ARG A 1 227 ? 10.316 -16.822 -15.844 1.00 96.25 227 ARG A O 1
ATOM 1645 N N . LEU A 1 228 ? 9.381 -16.083 -17.752 1.00 96.25 228 LEU A N 1
ATOM 1646 C CA . LEU A 1 228 ? 10.587 -16.208 -18.566 1.00 96.25 228 LEU A CA 1
ATOM 1647 C C . LEU A 1 228 ? 11.763 -15.414 -17.972 1.00 96.25 228 LEU A C 1
ATOM 1649 O O . LEU A 1 228 ? 12.890 -15.899 -17.986 1.00 96.25 228 LEU A O 1
ATOM 1653 N N . LEU A 1 229 ? 11.515 -14.229 -17.399 1.00 93.25 229 LEU A N 1
ATOM 1654 C CA . LEU A 1 229 ? 12.534 -13.457 -16.682 1.00 93.25 229 LEU A CA 1
ATOM 1655 C C . LEU A 1 229 ? 13.063 -14.211 -15.453 1.00 93.25 229 LEU A C 1
ATOM 1657 O O . LEU A 1 229 ? 14.275 -14.244 -15.239 1.00 93.25 229 LEU A O 1
ATOM 1661 N N . LEU A 1 230 ? 12.179 -14.801 -14.642 1.00 95.88 230 LEU A N 1
ATOM 1662 C CA . LEU A 1 230 ? 12.582 -15.590 -13.473 1.00 95.88 230 LEU A CA 1
ATOM 1663 C C . LEU A 1 230 ? 13.376 -16.841 -13.871 1.00 95.88 230 LEU A C 1
ATOM 1665 O O . LEU A 1 230 ? 14.299 -17.209 -13.147 1.00 95.88 230 LEU A O 1
ATOM 1669 N N . ASP A 1 231 ? 13.078 -17.441 -15.024 1.00 96.06 231 ASP A N 1
ATOM 1670 C CA . ASP A 1 231 ? 13.805 -18.599 -15.563 1.00 96.06 231 ASP A CA 1
ATOM 1671 C C . ASP A 1 231 ? 15.233 -18.247 -16.019 1.00 96.06 231 ASP A C 1
ATOM 1673 O O . ASP A 1 231 ? 16.130 -19.092 -15.988 1.00 96.06 231 ASP A O 1
ATOM 1677 N N . GLN A 1 232 ? 15.487 -16.989 -16.407 1.00 94.44 232 GLN A N 1
ATOM 1678 C CA . GLN A 1 232 ? 16.840 -16.517 -16.751 1.00 94.44 232 GLN A CA 1
ATOM 1679 C C . GLN A 1 232 ? 17.737 -16.282 -15.531 1.00 94.44 232 GLN A C 1
ATOM 1681 O O . GLN A 1 232 ? 18.970 -16.186 -15.654 1.00 94.44 232 GLN A O 1
ATOM 1686 N N . LEU A 1 233 ? 17.123 -16.143 -14.359 1.00 95.25 233 LEU A N 1
ATOM 1687 C CA . LEU A 1 233 ? 17.783 -15.798 -13.113 1.00 95.25 233 LEU A CA 1
ATOM 1688 C C . LEU A 1 233 ? 17.838 -17.011 -12.180 1.00 95.25 233 LEU A C 1
ATOM 1690 O O . LEU A 1 233 ? 17.127 -17.999 -12.336 1.00 95.25 233 LEU A O 1
ATOM 1694 N N . ARG A 1 234 ? 18.712 -16.936 -11.181 1.00 95.94 234 ARG A N 1
ATOM 1695 C CA . ARG A 1 234 ? 18.808 -17.908 -10.081 1.00 95.94 234 ARG A CA 1
ATOM 1696 C C . ARG A 1 234 ? 18.865 -17.143 -8.771 1.00 95.94 234 ARG A C 1
ATOM 1698 O O . ARG A 1 234 ? 19.145 -15.945 -8.790 1.00 95.94 234 ARG A O 1
ATOM 1705 N N . LEU A 1 235 ? 18.605 -17.792 -7.640 1.00 98.06 235 LEU A N 1
ATOM 1706 C CA . LEU A 1 235 ? 18.851 -17.147 -6.354 1.00 98.06 235 LEU A CA 1
ATOM 1707 C C . LEU A 1 235 ? 20.353 -17.220 -6.025 1.00 98.06 235 LEU A C 1
ATOM 1709 O O . LEU A 1 235 ? 20.864 -18.240 -5.553 1.00 98.06 235 LEU A O 1
ATOM 1713 N N . GLY A 1 236 ? 21.066 -16.142 -6.345 1.00 97.44 236 GLY A N 1
ATOM 1714 C CA . GLY A 1 236 ? 22.496 -15.964 -6.101 1.00 97.44 236 GLY A CA 1
ATOM 1715 C C . GLY A 1 236 ? 22.832 -15.597 -4.653 1.00 97.44 236 GLY A C 1
ATOM 1716 O O . GLY A 1 236 ? 21.953 -15.440 -3.804 1.00 97.44 236 GLY A O 1
ATOM 1717 N N . ALA A 1 237 ? 24.130 -15.482 -4.365 1.00 97.69 237 ALA A N 1
ATOM 1718 C CA . ALA A 1 237 ? 24.652 -15.362 -3.005 1.00 97.69 237 ALA A CA 1
ATOM 1719 C C . ALA A 1 237 ? 24.146 -14.120 -2.251 1.00 97.69 237 ALA A C 1
ATOM 1721 O O . ALA A 1 237 ? 23.795 -14.234 -1.078 1.00 97.69 237 ALA A O 1
ATOM 1722 N N . LEU A 1 238 ? 24.051 -12.952 -2.905 1.00 96.69 238 LEU A N 1
ATOM 1723 C CA . LEU A 1 238 ? 23.543 -11.743 -2.243 1.00 96.69 238 LEU A CA 1
ATOM 1724 C C . LEU A 1 238 ? 22.053 -11.874 -1.915 1.00 96.69 238 LEU A C 1
ATOM 1726 O O . LEU A 1 238 ? 21.609 -11.437 -0.854 1.00 96.69 238 LEU A O 1
ATOM 1730 N N . GLY A 1 239 ? 21.284 -12.496 -2.816 1.00 97.62 239 GLY A N 1
ATOM 1731 C CA . GLY A 1 239 ? 19.870 -12.788 -2.592 1.00 97.62 239 GLY A CA 1
ATOM 1732 C C . GLY A 1 239 ? 19.656 -13.738 -1.414 1.00 97.62 239 GLY A C 1
ATOM 1733 O O . GLY A 1 239 ? 18.847 -13.440 -0.537 1.00 97.62 239 GLY A O 1
ATOM 1734 N N . ARG A 1 240 ? 20.420 -14.840 -1.359 1.00 98.31 240 ARG A N 1
ATOM 1735 C CA . ARG A 1 240 ? 20.384 -15.803 -0.243 1.00 98.31 240 ARG A CA 1
ATOM 1736 C C . ARG A 1 240 ? 20.737 -15.141 1.082 1.00 98.31 240 ARG A C 1
ATOM 1738 O O . ARG A 1 240 ? 19.945 -15.216 2.012 1.00 98.31 240 ARG A O 1
ATOM 1745 N N . GLY A 1 241 ? 21.841 -14.396 1.130 1.00 97.69 241 GLY A N 1
ATOM 1746 C CA . GLY A 1 241 ? 22.272 -13.716 2.351 1.00 97.69 241 GLY A CA 1
ATOM 1747 C C . GLY A 1 241 ? 21.270 -12.673 2.868 1.00 97.69 241 GLY A C 1
ATOM 1748 O O . GLY A 1 241 ? 21.136 -12.495 4.076 1.00 97.69 241 GLY A O 1
ATOM 1749 N N . GLU A 1 242 ? 20.528 -11.983 1.990 1.00 96.25 242 GLU A N 1
ATOM 1750 C CA . GLU A 1 242 ? 19.435 -11.096 2.426 1.00 96.25 242 GLU A CA 1
ATOM 1751 C C . GLU A 1 242 ? 18.262 -11.866 3.031 1.00 96.25 242 GLU A C 1
ATOM 1753 O O . GLU A 1 242 ? 17.714 -11.413 4.035 1.00 96.25 242 GLU A O 1
ATOM 1758 N N . LEU A 1 243 ? 17.863 -12.984 2.423 1.00 96.81 243 LEU A N 1
ATOM 1759 C CA . LEU A 1 243 ? 16.764 -13.814 2.916 1.00 96.81 243 LEU A CA 1
ATOM 1760 C C . LEU A 1 243 ? 17.130 -14.456 4.261 1.00 96.81 243 LEU A C 1
ATOM 1762 O O . LEU A 1 243 ? 16.383 -14.322 5.226 1.00 96.81 243 LEU A O 1
ATOM 1766 N N . GLU A 1 244 ? 18.321 -15.040 4.366 1.00 95.75 244 GLU A N 1
ATOM 1767 C CA . GLU A 1 244 ? 18.814 -15.696 5.581 1.00 95.75 244 GLU A CA 1
ATOM 1768 C C . GLU A 1 244 ? 18.976 -14.712 6.743 1.00 95.75 244 GLU A C 1
ATOM 1770 O O . GLU A 1 244 ? 18.564 -15.006 7.863 1.00 95.75 244 GLU A O 1
ATOM 1775 N N . ARG A 1 245 ? 19.473 -13.491 6.488 1.00 94.50 245 ARG A N 1
ATOM 1776 C CA . ARG A 1 245 ? 19.532 -12.426 7.509 1.00 94.50 245 ARG A CA 1
ATOM 1777 C C . ARG A 1 245 ? 18.153 -12.066 8.074 1.00 94.50 245 ARG A C 1
ATOM 1779 O O . ARG A 1 245 ? 18.064 -11.543 9.180 1.00 94.50 245 ARG A O 1
ATOM 1786 N N . ARG A 1 246 ? 17.088 -12.319 7.316 1.00 92.62 246 ARG A N 1
ATOM 1787 C CA . ARG A 1 246 ? 15.694 -12.112 7.727 1.00 92.62 246 ARG A CA 1
ATOM 1788 C C . ARG A 1 246 ? 15.053 -13.357 8.344 1.00 92.62 246 ARG A C 1
ATOM 1790 O O . ARG A 1 246 ? 13.873 -13.322 8.677 1.00 92.62 246 ARG A O 1
ATOM 1797 N N . GLY A 1 247 ? 15.811 -14.445 8.474 1.00 91.94 247 GLY A N 1
ATOM 1798 C CA . GLY A 1 247 ? 15.316 -15.750 8.907 1.00 91.94 247 GLY A CA 1
ATOM 1799 C C . GLY A 1 247 ? 14.415 -16.435 7.876 1.00 91.94 247 GLY A C 1
ATOM 1800 O O . GLY A 1 247 ? 13.600 -17.274 8.237 1.00 91.94 247 GLY A O 1
ATOM 1801 N N . ILE A 1 248 ? 14.530 -16.081 6.594 1.00 94.62 248 ILE A N 1
ATOM 1802 C CA . ILE A 1 248 ? 13.819 -16.760 5.509 1.00 94.62 248 ILE A CA 1
ATOM 1803 C C . ILE A 1 248 ? 14.716 -17.871 4.958 1.00 94.62 248 ILE A C 1
ATOM 1805 O O . ILE A 1 248 ? 15.846 -17.610 4.541 1.00 94.62 248 ILE A O 1
ATOM 1809 N N . ASP A 1 249 ? 14.192 -19.096 4.904 1.00 94.94 249 ASP A N 1
ATOM 1810 C CA . ASP A 1 249 ? 14.865 -20.227 4.263 1.00 94.94 249 ASP A CA 1
ATOM 1811 C C . ASP A 1 249 ? 15.030 -19.960 2.757 1.00 94.94 249 ASP A C 1
ATOM 1813 O O . ASP A 1 249 ? 14.060 -19.874 1.997 1.00 94.94 249 ASP A O 1
ATOM 1817 N N . ALA A 1 250 ? 16.280 -19.817 2.317 1.00 96.94 250 ALA A N 1
ATOM 1818 C CA . ALA A 1 250 ? 16.589 -19.465 0.940 1.00 96.94 250 ALA A CA 1
ATOM 1819 C C . ALA A 1 250 ? 16.206 -20.560 -0.072 1.00 96.94 250 ALA A C 1
ATOM 1821 O O . ALA A 1 250 ? 15.909 -20.239 -1.222 1.00 96.94 250 ALA A O 1
ATOM 1822 N N . VAL A 1 251 ? 16.203 -21.837 0.323 1.00 96.81 251 VAL A N 1
ATOM 1823 C CA . VAL A 1 251 ? 15.815 -22.954 -0.553 1.00 96.81 251 VAL A CA 1
ATOM 1824 C C . VAL A 1 251 ? 14.311 -22.917 -0.799 1.00 96.81 251 VAL A C 1
ATOM 1826 O O . VAL A 1 251 ? 13.870 -23.004 -1.946 1.00 96.81 251 VAL A O 1
ATOM 1829 N N . ARG A 1 252 ? 13.515 -22.713 0.253 1.00 96.12 252 ARG A N 1
ATOM 1830 C CA . ARG A 1 252 ? 12.059 -22.562 0.133 1.00 96.12 252 ARG A CA 1
ATOM 1831 C C . ARG A 1 252 ? 11.670 -21.293 -0.611 1.00 96.12 252 ARG A C 1
ATOM 1833 O O . ARG A 1 252 ? 10.811 -21.348 -1.488 1.00 96.12 252 ARG A O 1
ATOM 1840 N N . ALA A 1 253 ? 12.343 -20.176 -0.344 1.00 97.12 253 ALA A N 1
ATOM 1841 C CA . ALA A 1 253 ? 12.134 -18.944 -1.098 1.00 97.12 253 ALA A CA 1
ATOM 1842 C C . ALA A 1 253 ? 12.454 -19.140 -2.593 1.00 97.12 253 ALA A C 1
ATOM 1844 O O . ALA A 1 253 ? 11.696 -18.707 -3.462 1.00 97.12 253 ALA A O 1
ATOM 1845 N N . GLU A 1 254 ? 13.542 -19.836 -2.933 1.00 97.88 254 GLU A N 1
ATOM 1846 C CA . GLU A 1 254 ? 13.850 -20.158 -4.330 1.00 97.88 254 GLU A CA 1
ATOM 1847 C C . GLU A 1 254 ? 12.778 -21.054 -4.969 1.00 97.88 254 GLU A C 1
ATOM 1849 O O . GLU A 1 254 ? 12.384 -20.795 -6.112 1.00 97.88 254 GLU A O 1
ATOM 1854 N N . ALA A 1 255 ? 12.258 -22.040 -4.230 1.00 96.44 255 ALA A N 1
ATOM 1855 C CA . ALA A 1 255 ? 11.155 -22.897 -4.666 1.00 96.44 255 ALA A CA 1
ATOM 1856 C C . ALA A 1 255 ? 9.845 -22.113 -4.879 1.00 96.44 255 ALA A C 1
ATOM 1858 O O . ALA A 1 255 ? 9.130 -22.372 -5.843 1.00 96.44 255 ALA A O 1
ATOM 1859 N N . TYR A 1 256 ? 9.573 -21.099 -4.052 1.00 96.12 256 TYR A N 1
ATOM 1860 C CA . TYR A 1 256 ? 8.465 -20.152 -4.242 1.00 96.12 256 TYR A CA 1
ATOM 1861 C C . TYR A 1 256 ? 8.658 -19.241 -5.475 1.00 96.12 256 TYR A C 1
ATOM 1863 O O . TYR A 1 256 ? 7.705 -18.666 -6.006 1.00 96.12 256 TYR A O 1
ATOM 1871 N N . GLY A 1 257 ? 9.897 -19.108 -5.958 1.00 97.56 257 GLY A N 1
ATOM 1872 C CA . GLY A 1 257 ? 10.238 -18.371 -7.175 1.00 97.56 257 GLY A CA 1
ATOM 1873 C C . GLY A 1 257 ? 11.094 -17.125 -6.954 1.00 97.56 257 GLY A C 1
ATOM 1874 O O . GLY A 1 257 ? 11.288 -16.359 -7.898 1.00 97.56 257 GLY A O 1
ATOM 1875 N N . PHE A 1 258 ? 11.613 -16.884 -5.744 1.00 98.31 258 PHE A N 1
ATOM 1876 C CA . PHE A 1 258 ? 12.571 -15.798 -5.522 1.00 98.31 258 PHE A CA 1
ATOM 1877 C C . PHE A 1 258 ? 13.826 -16.011 -6.371 1.00 98.31 258 PHE A C 1
ATOM 1879 O O . PHE A 1 258 ? 14.331 -17.129 -6.507 1.00 98.31 258 PHE A O 1
ATOM 1886 N N . ARG A 1 259 ? 14.350 -14.925 -6.938 1.00 98.06 259 ARG A N 1
ATOM 1887 C CA . ARG A 1 259 ? 15.590 -14.910 -7.730 1.00 98.06 259 ARG A CA 1
ATOM 1888 C C . ARG A 1 259 ? 16.436 -13.708 -7.342 1.00 98.06 259 ARG A C 1
ATOM 1890 O O . ARG A 1 259 ? 15.936 -12.790 -6.700 1.00 98.06 259 ARG A O 1
ATOM 1897 N N . SER A 1 260 ? 17.692 -13.656 -7.764 1.00 96.94 260 SER A N 1
ATOM 1898 C CA . SER A 1 260 ? 18.477 -12.424 -7.716 1.00 96.94 260 SER A CA 1
ATOM 1899 C C . SER A 1 260 ? 19.114 -12.112 -9.065 1.00 96.94 260 SER A C 1
ATOM 1901 O O . SER A 1 260 ? 19.327 -12.983 -9.907 1.00 96.94 260 SER A O 1
ATOM 1903 N N . ALA A 1 261 ? 19.375 -10.827 -9.280 1.00 94.12 261 ALA A N 1
ATOM 1904 C CA . ALA A 1 261 ? 20.269 -10.341 -10.315 1.00 94.12 261 ALA A CA 1
ATOM 1905 C C . ALA A 1 261 ? 21.539 -9.849 -9.618 1.00 94.12 261 ALA A C 1
ATOM 1907 O O . ALA A 1 261 ? 21.524 -8.800 -8.970 1.00 94.12 261 ALA A O 1
ATOM 1908 N N . GLU A 1 262 ? 22.615 -10.625 -9.726 1.00 92.00 262 GLU A N 1
ATOM 1909 C CA . GLU A 1 262 ? 23.913 -10.320 -9.125 1.00 92.00 262 GLU A CA 1
ATOM 1910 C C . GLU A 1 262 ? 24.652 -9.231 -9.932 1.00 92.00 262 GLU A C 1
ATOM 1912 O O . GLU A 1 262 ? 24.251 -8.893 -11.058 1.00 92.00 262 GLU A O 1
ATOM 1917 N N . PRO A 1 263 ? 25.747 -8.648 -9.405 1.00 90.31 263 PRO A N 1
ATOM 1918 C CA . PRO A 1 263 ? 26.549 -7.694 -10.161 1.00 90.31 263 PRO A CA 1
ATOM 1919 C C . PRO A 1 263 ? 26.962 -8.259 -11.532 1.00 90.31 263 PRO A C 1
ATOM 1921 O O . PRO A 1 263 ? 27.552 -9.331 -11.646 1.00 90.31 263 PRO A O 1
ATOM 1924 N N . GLY A 1 264 ? 26.625 -7.528 -12.598 1.00 87.44 264 GLY A N 1
ATOM 1925 C CA . GLY A 1 264 ? 26.888 -7.926 -13.986 1.00 87.44 264 GLY A CA 1
ATOM 1926 C C . GLY A 1 264 ? 25.792 -8.766 -14.658 1.00 87.44 264 GLY A C 1
ATOM 1927 O O . GLY A 1 264 ? 25.773 -8.840 -15.889 1.00 87.44 264 GLY A O 1
ATOM 1928 N N . ASP A 1 265 ? 24.832 -9.334 -13.921 1.00 89.62 265 ASP A N 1
ATOM 1929 C CA . ASP A 1 265 ? 23.742 -10.122 -14.523 1.00 89.62 265 ASP A CA 1
ATOM 1930 C C . ASP A 1 265 ? 22.798 -9.275 -15.366 1.00 89.62 265 ASP A C 1
ATOM 1932 O O . ASP A 1 265 ? 22.284 -9.748 -16.380 1.00 89.62 265 ASP A O 1
ATOM 1936 N N . TRP A 1 266 ? 22.636 -7.996 -15.023 1.00 86.50 266 TRP A N 1
ATOM 1937 C CA . TRP A 1 266 ? 21.905 -7.063 -15.872 1.00 86.50 266 TRP A CA 1
ATOM 1938 C C . TRP A 1 266 ? 22.464 -7.037 -17.301 1.00 86.50 266 TRP A C 1
ATOM 1940 O O . TRP A 1 266 ? 21.719 -7.201 -18.262 1.00 86.50 266 TRP A O 1
ATOM 1950 N N . ALA A 1 267 ? 23.780 -6.864 -17.448 1.00 85.31 267 ALA A N 1
ATOM 1951 C CA . ALA A 1 267 ? 24.416 -6.766 -18.757 1.00 85.31 267 ALA A CA 1
ATOM 1952 C C . ALA A 1 267 ? 24.472 -8.118 -19.482 1.00 85.31 267 ALA A C 1
ATOM 1954 O O . ALA A 1 267 ? 24.285 -8.156 -20.695 1.00 85.31 267 ALA A O 1
ATOM 1955 N N . ARG A 1 268 ? 24.726 -9.210 -18.748 1.00 89.19 268 ARG A N 1
ATOM 1956 C CA . ARG A 1 268 ? 24.947 -10.545 -19.328 1.00 89.19 268 ARG A CA 1
ATOM 1957 C C . ARG A 1 268 ? 23.669 -11.330 -19.612 1.00 89.19 268 ARG A C 1
ATOM 1959 O O . ARG A 1 268 ? 23.666 -12.127 -20.538 1.00 89.19 268 ARG A O 1
ATOM 1966 N N . ARG A 1 269 ? 22.621 -11.155 -18.803 1.00 89.12 269 ARG A N 1
ATOM 1967 C CA . ARG A 1 269 ? 21.406 -11.988 -18.834 1.00 89.12 269 ARG A CA 1
ATOM 1968 C C . ARG A 1 269 ? 20.163 -11.157 -19.108 1.00 89.12 269 ARG A C 1
ATOM 1970 O O . ARG A 1 269 ? 19.490 -11.371 -20.109 1.00 89.12 269 ARG A O 1
ATOM 1977 N N . VAL A 1 270 ? 19.885 -10.173 -18.253 1.00 88.19 270 VAL A N 1
ATOM 1978 C CA . VAL A 1 270 ? 18.592 -9.472 -18.272 1.00 88.19 270 VAL A CA 1
ATOM 1979 C C . VAL A 1 270 ? 18.440 -8.592 -19.510 1.00 88.19 270 VAL A C 1
ATOM 1981 O O . VAL A 1 270 ? 17.410 -8.637 -20.174 1.00 88.19 270 VAL A O 1
ATOM 1984 N N . ARG A 1 271 ? 19.457 -7.800 -19.861 1.00 86.12 271 ARG A N 1
ATOM 1985 C CA . ARG A 1 271 ? 19.391 -6.906 -21.022 1.00 86.12 271 ARG A CA 1
ATOM 1986 C C . ARG A 1 271 ? 19.262 -7.674 -22.348 1.00 86.12 271 ARG A C 1
ATOM 1988 O O . ARG A 1 271 ? 18.388 -7.289 -23.121 1.00 86.12 271 ARG A O 1
ATOM 1995 N N . PRO A 1 272 ? 20.067 -8.719 -22.637 1.00 88.25 272 PRO A N 1
ATOM 1996 C CA . PRO A 1 272 ? 19.862 -9.545 -23.828 1.00 88.25 272 PRO A CA 1
ATOM 1997 C C . PRO A 1 272 ? 18.482 -10.207 -23.860 1.00 88.25 272 PRO A C 1
ATOM 1999 O O . PRO A 1 272 ? 17.837 -10.197 -24.901 1.00 88.25 272 PRO A O 1
ATOM 2002 N N . PHE A 1 273 ? 18.006 -10.710 -22.717 1.00 89.69 273 PHE A N 1
ATOM 2003 C CA . PHE A 1 273 ? 16.676 -11.304 -22.599 1.00 89.69 273 PHE A CA 1
ATOM 2004 C C . PHE A 1 273 ? 15.561 -10.310 -22.948 1.00 89.69 273 PHE A C 1
ATOM 2006 O O . PHE A 1 273 ? 14.740 -10.585 -23.815 1.00 89.69 273 PHE A O 1
ATOM 2013 N N . LEU A 1 274 ? 15.555 -9.125 -22.328 1.00 88.62 274 LEU A N 1
ATOM 2014 C CA . LEU A 1 274 ? 14.527 -8.112 -22.586 1.00 88.62 274 LEU A CA 1
ATOM 2015 C C . LEU A 1 274 ? 14.574 -7.582 -24.028 1.00 88.62 274 LEU A C 1
ATOM 2017 O O . LEU A 1 274 ? 13.551 -7.150 -24.543 1.00 88.62 274 LEU A O 1
ATOM 2021 N N . ALA A 1 275 ? 15.730 -7.638 -24.698 1.00 87.94 275 ALA A N 1
ATOM 2022 C CA . ALA A 1 275 ? 15.861 -7.245 -26.102 1.00 87.94 275 ALA A CA 1
ATOM 2023 C C . ALA A 1 275 ? 15.164 -8.207 -27.086 1.00 87.94 275 ALA A C 1
ATOM 2025 O O . ALA A 1 275 ? 15.016 -7.853 -28.253 1.00 87.94 275 ALA A O 1
ATOM 2026 N N . ALA A 1 276 ? 14.742 -9.394 -26.635 1.00 90.81 276 ALA A N 1
ATOM 2027 C CA . ALA A 1 276 ? 14.005 -10.358 -27.452 1.00 90.81 276 ALA A CA 1
ATOM 2028 C C . ALA A 1 276 ? 12.495 -10.064 -27.550 1.00 90.81 276 ALA A C 1
ATOM 2030 O O . ALA A 1 276 ? 11.809 -10.709 -28.338 1.00 90.81 276 ALA A O 1
ATOM 2031 N N . PHE A 1 277 ? 11.979 -9.112 -26.766 1.00 91.38 277 PHE A N 1
ATOM 2032 C CA . PHE A 1 277 ? 10.557 -8.762 -26.725 1.00 91.38 277 PHE A CA 1
ATOM 2033 C C . PHE A 1 277 ? 10.280 -7.464 -27.476 1.00 91.38 277 PHE A C 1
ATOM 2035 O O . PHE A 1 277 ? 11.133 -6.576 -27.573 1.00 91.38 277 PHE A O 1
ATOM 2042 N N . SER A 1 278 ? 9.057 -7.334 -27.986 1.00 90.50 278 SER A N 1
ATOM 2043 C CA . SER A 1 278 ? 8.616 -6.100 -28.623 1.00 90.50 278 SER A CA 1
ATOM 2044 C C . SER A 1 278 ? 8.476 -4.966 -27.602 1.00 90.50 278 SER A C 1
ATOM 2046 O O . SER A 1 278 ? 8.284 -5.184 -26.406 1.00 90.50 278 SER A O 1
ATOM 2048 N N . GLU A 1 279 ? 8.428 -3.730 -28.096 1.00 87.19 279 GLU A N 1
ATOM 2049 C CA . GLU A 1 279 ? 8.131 -2.555 -27.269 1.00 87.19 279 GLU A CA 1
ATOM 2050 C C . GLU A 1 279 ? 6.791 -2.680 -26.528 1.00 87.19 279 GLU A C 1
ATOM 2052 O O . GLU A 1 279 ? 6.768 -2.518 -25.310 1.00 87.19 279 GLU A O 1
ATOM 2057 N N . ASP A 1 280 ? 5.710 -3.071 -27.210 1.00 89.38 280 ASP A N 1
ATOM 2058 C CA . ASP A 1 280 ? 4.397 -3.226 -26.560 1.00 89.38 280 ASP A CA 1
ATOM 2059 C C . ASP A 1 280 ? 4.393 -4.275 -25.437 1.00 89.38 280 ASP A C 1
ATOM 2061 O O . ASP A 1 280 ? 3.758 -4.067 -24.406 1.00 89.38 280 ASP A O 1
ATOM 2065 N N . GLU A 1 281 ? 5.122 -5.386 -25.599 1.00 93.31 281 GLU A N 1
ATOM 2066 C CA . GLU A 1 281 ? 5.243 -6.446 -24.586 1.00 93.31 281 GLU A CA 1
ATOM 2067 C C . GLU A 1 281 ? 5.944 -5.928 -23.333 1.00 93.31 281 GLU A C 1
ATOM 2069 O O . GLU A 1 281 ? 5.462 -6.113 -22.212 1.00 93.31 281 GLU A O 1
ATOM 2074 N N . LEU A 1 282 ? 7.051 -5.209 -23.527 1.00 91.06 282 LEU A N 1
ATOM 2075 C CA . LEU A 1 282 ? 7.804 -4.587 -22.445 1.00 91.06 282 LEU A CA 1
ATOM 2076 C C . LEU A 1 282 ? 6.978 -3.502 -21.743 1.00 91.06 282 LEU A C 1
ATOM 2078 O O . LEU A 1 282 ? 6.921 -3.481 -20.513 1.00 91.06 282 LEU A O 1
ATOM 2082 N N . VAL A 1 283 ? 6.292 -2.635 -22.493 1.00 89.69 283 VAL A N 1
ATOM 2083 C CA . VAL A 1 283 ? 5.446 -1.566 -21.938 1.00 89.69 283 VAL A CA 1
ATOM 2084 C C . VAL A 1 283 ? 4.247 -2.141 -21.181 1.00 89.69 283 VAL A C 1
ATOM 2086 O O . VAL A 1 283 ? 3.955 -1.686 -20.073 1.00 89.69 283 VAL A O 1
ATOM 2089 N N . ALA A 1 284 ? 3.587 -3.174 -21.706 1.00 91.19 284 ALA A N 1
ATOM 2090 C CA . ALA A 1 284 ? 2.490 -3.853 -21.017 1.00 91.19 284 ALA A CA 1
ATOM 2091 C C . ALA A 1 284 ? 2.939 -4.518 -19.703 1.00 91.19 284 ALA A C 1
ATOM 2093 O O . ALA A 1 284 ? 2.205 -4.507 -18.706 1.00 91.19 284 ALA A O 1
ATOM 2094 N N . ALA A 1 285 ? 4.165 -5.046 -19.683 1.00 90.62 285 ALA A N 1
ATOM 2095 C CA . ALA A 1 285 ? 4.831 -5.579 -18.498 1.00 90.62 285 ALA A CA 1
ATOM 2096 C C . ALA A 1 285 ? 5.474 -4.495 -17.601 1.00 90.62 285 ALA A C 1
ATOM 2098 O O . ALA A 1 285 ? 6.150 -4.812 -16.626 1.00 90.62 285 ALA A O 1
ATOM 2099 N N . GLY A 1 286 ? 5.272 -3.206 -17.897 1.00 89.12 286 GLY A N 1
ATOM 2100 C CA . GLY A 1 286 ? 5.753 -2.093 -17.073 1.00 89.12 286 GLY A CA 1
ATOM 2101 C C . GLY A 1 286 ? 7.261 -1.848 -17.124 1.00 89.12 286 GLY A C 1
ATOM 2102 O O . GLY A 1 286 ? 7.819 -1.236 -16.211 1.00 89.12 286 GLY A O 1
ATOM 2103 N N . PHE A 1 287 ? 7.939 -2.301 -18.176 1.00 86.56 287 PHE A N 1
ATOM 2104 C CA . PHE A 1 287 ? 9.328 -1.961 -18.475 1.00 86.56 287 PHE A CA 1
ATOM 2105 C C . PHE A 1 287 ? 9.357 -0.788 -19.470 1.00 86.56 287 PHE A C 1
ATOM 2107 O O . PHE A 1 287 ? 9.425 -1.009 -20.679 1.00 86.56 287 PHE A O 1
ATOM 2114 N N . PRO A 1 288 ? 9.285 0.481 -19.012 1.00 70.06 288 PRO A N 1
ATOM 2115 C CA . PRO A 1 288 ? 9.233 1.619 -19.919 1.00 70.06 288 PRO A CA 1
ATOM 2116 C C . PRO A 1 288 ? 10.512 1.727 -20.754 1.00 70.06 288 PRO A C 1
ATOM 2118 O O . PRO A 1 288 ? 11.633 1.539 -20.263 1.00 70.06 288 PRO A O 1
ATOM 2121 N N . LEU A 1 289 ? 10.341 2.121 -22.011 1.00 68.81 289 LEU A N 1
ATOM 2122 C CA . LEU A 1 289 ? 11.429 2.413 -22.933 1.00 68.81 289 LEU A CA 1
ATOM 2123 C C . LEU A 1 289 ? 11.755 3.912 -22.935 1.00 68.81 289 LEU A C 1
ATOM 2125 O O . LEU A 1 289 ? 10.917 4.763 -22.629 1.00 68.81 289 LEU A O 1
ATOM 2129 N N . LEU A 1 290 ? 13.016 4.253 -23.199 1.00 55.66 290 LEU A N 1
ATOM 2130 C CA . LEU A 1 290 ? 13.401 5.612 -23.561 1.00 55.66 290 LEU A CA 1
ATOM 2131 C C . LEU A 1 290 ? 12.991 5.839 -25.017 1.00 55.66 290 LEU A C 1
ATOM 2133 O O . LEU A 1 290 ? 13.284 4.974 -25.848 1.00 55.66 290 LEU A O 1
ATOM 2137 N N . PRO A 1 291 ? 12.419 7.008 -25.355 1.00 53.69 291 PRO A N 1
ATOM 2138 C CA . PRO A 1 291 ? 12.287 7.385 -26.752 1.00 53.69 291 PRO A CA 1
ATOM 2139 C C . PRO A 1 291 ? 13.676 7.384 -27.399 1.00 53.69 291 PRO A C 1
ATOM 2141 O O . PRO A 1 291 ? 14.664 7.816 -26.787 1.00 53.69 291 PRO A O 1
ATOM 2144 N N . ALA A 1 292 ? 13.767 6.874 -28.627 1.00 52.03 292 ALA A N 1
ATOM 2145 C CA . ALA A 1 292 ? 14.998 6.964 -29.396 1.00 52.03 292 ALA A CA 1
ATOM 2146 C C . ALA A 1 292 ? 15.387 8.451 -29.521 1.00 52.03 292 ALA A C 1
ATOM 2148 O O . ALA A 1 292 ? 14.532 9.270 -29.866 1.00 52.03 292 ALA A O 1
ATOM 2149 N N . PRO A 1 293 ? 16.640 8.846 -29.220 1.00 50.56 293 PRO A N 1
ATOM 2150 C CA . PRO A 1 293 ? 17.074 10.207 -29.497 1.00 50.56 293 PRO A CA 1
ATOM 2151 C C . PRO A 1 293 ? 16.899 10.483 -30.993 1.00 50.56 293 PRO A C 1
ATOM 2153 O O . PRO A 1 293 ? 17.240 9.633 -31.821 1.00 50.56 293 PRO A O 1
ATOM 2156 N N . ALA A 1 294 ? 16.356 11.657 -31.325 1.00 51.88 294 ALA A N 1
ATOM 2157 C CA . ALA A 1 294 ? 16.116 12.053 -32.707 1.00 51.88 294 ALA A CA 1
ATOM 2158 C C . ALA A 1 294 ? 17.398 11.871 -33.544 1.00 51.88 294 ALA A C 1
ATOM 2160 O O . ALA A 1 294 ? 18.459 12.379 -33.182 1.00 51.88 294 ALA A O 1
ATOM 2161 N N . GLY A 1 295 ? 17.303 11.110 -34.639 1.00 55.53 295 GLY A N 1
ATOM 2162 C CA . GLY A 1 295 ? 18.397 10.940 -35.600 1.00 55.53 295 GLY A CA 1
ATOM 2163 C C . GLY A 1 295 ? 19.386 9.789 -35.355 1.00 55.53 295 GLY A C 1
ATOM 2164 O O . GLY A 1 295 ? 20.440 9.788 -35.985 1.00 55.53 295 GLY A O 1
ATOM 2165 N N . ARG A 1 296 ? 19.101 8.796 -34.493 1.00 49.22 296 ARG A N 1
ATOM 2166 C CA . ARG A 1 296 ? 19.896 7.545 -34.434 1.00 49.22 296 ARG A CA 1
ATOM 2167 C C . ARG A 1 296 ? 19.063 6.296 -34.766 1.00 49.22 296 ARG A C 1
ATOM 2169 O O . ARG A 1 296 ? 17.947 6.185 -34.260 1.00 49.22 296 ARG A O 1
ATOM 2176 N N . PRO A 1 297 ? 19.596 5.350 -35.570 1.00 48.62 297 PRO A N 1
ATOM 2177 C CA . PRO A 1 297 ? 18.906 4.106 -35.898 1.00 48.62 297 PRO A CA 1
ATOM 2178 C C . PRO A 1 297 ? 18.687 3.221 -34.663 1.00 48.62 297 PRO A C 1
ATOM 2180 O O . PRO A 1 297 ? 19.420 3.287 -33.672 1.00 48.62 297 PRO A O 1
ATOM 2183 N N . GLN A 1 298 ? 17.598 2.460 -34.744 1.00 49.19 298 GLN A N 1
ATOM 2184 C CA . GLN A 1 298 ? 16.714 2.067 -33.653 1.00 49.19 298 GLN A CA 1
ATOM 2185 C C . GLN A 1 298 ? 17.185 0.830 -32.885 1.00 49.19 298 GLN A C 1
ATOM 2187 O O . GLN A 1 298 ? 17.487 -0.213 -33.452 1.00 49.19 298 GLN A O 1
ATOM 2192 N N . GLY A 1 299 ? 17.136 0.943 -31.562 1.00 49.44 299 GLY A N 1
ATOM 2193 C CA . GLY A 1 299 ? 17.006 -0.184 -30.650 1.00 49.44 299 GLY A CA 1
ATOM 2194 C C . GLY A 1 299 ? 16.346 0.321 -29.366 1.00 49.44 299 GLY A C 1
ATOM 2195 O O . GLY A 1 299 ? 16.693 1.425 -28.921 1.00 49.44 299 GLY A O 1
ATOM 2196 N N . PRO A 1 300 ? 15.396 -0.422 -28.774 1.00 49.28 300 PRO A N 1
ATOM 2197 C CA . PRO A 1 300 ? 14.737 -0.016 -27.541 1.00 49.28 300 PRO A CA 1
ATOM 2198 C C . PRO A 1 300 ? 15.791 0.187 -26.447 1.00 49.28 300 PRO A C 1
ATOM 2200 O O . PRO A 1 300 ? 16.494 -0.737 -26.031 1.00 49.28 300 PRO A O 1
ATOM 2203 N N . ARG A 1 301 ? 15.950 1.428 -25.978 1.00 57.31 301 ARG A N 1
ATOM 2204 C CA . ARG A 1 301 ? 16.773 1.709 -24.801 1.00 57.31 301 ARG A CA 1
ATOM 2205 C C . ARG A 1 301 ? 15.879 1.539 -23.584 1.00 57.31 301 ARG A C 1
ATOM 2207 O O . ARG A 1 301 ? 15.123 2.444 -23.257 1.00 57.31 301 ARG A O 1
ATOM 2214 N N . LEU A 1 302 ? 15.956 0.386 -22.923 1.00 57.31 302 LEU A N 1
ATOM 2215 C CA . LEU A 1 302 ? 15.256 0.142 -21.657 1.00 57.31 302 LEU A CA 1
ATOM 2216 C C . LEU A 1 302 ? 15.567 1.283 -20.678 1.00 57.31 302 LEU A C 1
ATOM 2218 O O . LEU A 1 302 ? 16.718 1.476 -20.281 1.00 57.31 302 LEU A O 1
ATOM 2222 N N . ARG A 1 303 ? 14.545 2.068 -20.316 1.00 59.06 303 ARG A N 1
ATOM 2223 C CA . ARG A 1 303 ? 14.681 3.190 -19.376 1.00 59.06 303 ARG A CA 1
ATOM 2224 C C . ARG A 1 303 ? 14.883 2.691 -17.956 1.00 59.06 303 ARG A C 1
ATOM 2226 O O . ARG A 1 303 ? 15.392 3.421 -17.107 1.00 59.06 303 ARG A O 1
ATOM 2233 N N . TRP A 1 304 ? 14.398 1.485 -17.686 1.00 58.72 304 TRP A N 1
ATOM 2234 C CA . TRP A 1 304 ? 14.068 1.102 -16.334 1.00 58.72 304 TRP A CA 1
ATOM 2235 C C . TRP A 1 304 ? 14.268 -0.397 -16.112 1.00 58.72 304 TRP A C 1
ATOM 2237 O O . TRP A 1 304 ? 13.444 -1.237 -16.449 1.00 58.72 304 TRP A O 1
ATOM 2247 N N . TRP A 1 305 ? 15.415 -0.692 -15.523 1.00 66.94 305 TRP A N 1
ATOM 2248 C CA . TRP A 1 305 ? 15.572 -1.677 -14.460 1.00 66.94 305 TRP A CA 1
ATOM 2249 C C . TRP A 1 305 ? 15.952 -0.870 -13.219 1.00 66.94 305 TRP A C 1
ATOM 2251 O O . TRP A 1 305 ? 16.589 0.180 -13.396 1.00 66.94 305 TRP A O 1
ATOM 2261 N N . PRO A 1 306 ? 15.591 -1.271 -11.990 1.00 65.06 306 PRO A N 1
ATOM 2262 C CA . PRO A 1 306 ? 15.958 -0.501 -10.806 1.00 65.06 306 PRO A CA 1
ATOM 2263 C C . PRO A 1 306 ? 17.471 -0.210 -10.799 1.00 65.06 306 PRO A C 1
ATOM 2265 O O . PRO A 1 306 ? 18.305 -1.111 -10.896 1.00 65.06 306 PRO A O 1
ATOM 2268 N N . GLY A 1 307 ? 17.826 1.079 -10.829 1.00 60.38 307 GLY A N 1
ATOM 2269 C CA . GLY A 1 307 ? 19.216 1.535 -10.910 1.00 60.38 307 GLY A CA 1
ATOM 2270 C C . GLY A 1 307 ? 19.958 1.262 -12.230 1.00 60.38 307 GLY A C 1
ATOM 2271 O O . GLY A 1 307 ? 21.181 1.305 -12.216 1.00 60.38 307 GLY A O 1
ATOM 2272 N N . LEU A 1 308 ? 19.296 0.972 -13.363 1.00 67.31 308 LEU A N 1
ATOM 2273 C CA . LEU A 1 308 ? 19.932 0.626 -14.659 1.00 67.31 308 LEU A CA 1
ATOM 2274 C C . LEU A 1 308 ? 20.943 -0.539 -14.561 1.00 67.31 308 LEU A C 1
ATOM 2276 O O . LEU A 1 308 ? 21.954 -0.556 -15.264 1.00 67.31 308 LEU A O 1
ATOM 2280 N N . GLY A 1 309 ? 20.700 -1.480 -13.643 1.00 68.38 309 GLY A N 1
ATOM 2281 C CA . GLY A 1 309 ? 21.608 -2.601 -13.379 1.00 68.38 309 GLY A CA 1
ATOM 2282 C C . GLY A 1 309 ? 22.847 -2.246 -12.557 1.00 68.38 309 GLY A C 1
ATOM 2283 O O . GLY A 1 309 ? 23.779 -3.041 -12.494 1.00 68.38 309 GLY A O 1
ATOM 2284 N N . ARG A 1 310 ? 22.880 -1.059 -11.936 1.00 74.31 310 ARG A N 1
ATOM 2285 C CA . ARG A 1 310 ? 23.951 -0.637 -11.014 1.00 74.31 310 ARG A CA 1
ATOM 2286 C C . ARG A 1 310 ? 23.825 -1.256 -9.625 1.00 74.31 310 ARG A C 1
ATOM 2288 O O . ARG A 1 310 ? 24.771 -1.193 -8.851 1.00 74.31 310 ARG A O 1
ATOM 2295 N N . ALA A 1 311 ? 22.654 -1.793 -9.307 1.00 85.31 311 ALA A N 1
ATOM 2296 C CA . ALA A 1 311 ? 22.366 -2.428 -8.037 1.00 85.31 311 ALA A CA 1
ATOM 2297 C C . ALA A 1 311 ? 22.162 -3.932 -8.243 1.00 85.31 311 ALA A C 1
ATOM 2299 O O . ALA A 1 311 ? 21.416 -4.301 -9.158 1.00 85.31 311 ALA A O 1
ATOM 2300 N N . PRO A 1 312 ? 22.758 -4.792 -7.401 1.00 92.56 312 PRO A N 1
ATOM 2301 C CA . PRO A 1 312 ? 22.264 -6.150 -7.260 1.00 92.56 312 PRO A CA 1
ATOM 2302 C C . PRO A 1 312 ? 20.841 -6.109 -6.692 1.00 92.56 312 PRO A C 1
ATOM 2304 O O . PRO A 1 312 ? 20.539 -5.286 -5.822 1.00 92.56 312 PRO A O 1
ATOM 2307 N N . LEU A 1 313 ? 19.957 -6.970 -7.194 1.00 94.56 313 LEU A N 1
ATOM 2308 C CA . LEU A 1 313 ? 18.543 -6.982 -6.811 1.00 94.56 313 LEU A CA 1
ATOM 2309 C C . LEU A 1 313 ? 18.095 -8.376 -6.389 1.00 94.56 313 LEU A C 1
ATOM 2311 O O . LEU A 1 313 ? 18.447 -9.358 -7.035 1.00 94.56 313 LEU A O 1
ATOM 2315 N N . LEU A 1 314 ? 17.233 -8.442 -5.381 1.00 97.25 314 LEU A N 1
ATOM 2316 C CA . LEU A 1 314 ? 16.369 -9.590 -5.137 1.00 97.25 314 LEU A CA 1
ATOM 2317 C C . LEU A 1 314 ? 15.068 -9.369 -5.914 1.00 97.25 314 LEU A C 1
ATOM 2319 O O . LEU A 1 314 ? 14.412 -8.337 -5.758 1.00 97.25 314 LEU A O 1
ATOM 2323 N N . VAL A 1 315 ? 14.711 -10.329 -6.758 1.00 96.69 315 VAL A N 1
ATOM 2324 C CA . VAL A 1 315 ? 13.459 -10.368 -7.510 1.00 96.69 315 VAL A CA 1
ATOM 2325 C C . VAL A 1 315 ? 12.451 -11.181 -6.706 1.00 96.69 315 VAL A C 1
ATOM 2327 O O . VAL A 1 315 ? 12.660 -12.362 -6.428 1.00 96.69 315 VAL A O 1
ATOM 2330 N N . VAL A 1 316 ? 11.365 -10.522 -6.324 1.00 97.62 316 VAL A N 1
ATOM 2331 C CA . VAL A 1 316 ? 10.291 -11.052 -5.488 1.00 97.62 316 VAL A CA 1
ATOM 2332 C C . VAL A 1 316 ? 9.077 -11.310 -6.388 1.00 97.62 316 VAL A C 1
ATOM 2334 O O . VAL A 1 316 ? 8.489 -10.342 -6.886 1.00 97.62 316 VAL A O 1
ATOM 2337 N N . PRO A 1 317 ? 8.709 -12.576 -6.656 1.00 97.31 317 PRO A N 1
ATOM 2338 C CA . PRO A 1 317 ? 7.541 -12.885 -7.473 1.00 97.31 317 PRO A CA 1
ATOM 2339 C C . PRO A 1 317 ? 6.251 -12.595 -6.702 1.00 97.31 317 PRO A C 1
ATOM 2341 O O . PRO A 1 317 ? 6.155 -12.863 -5.506 1.00 97.31 317 PRO A O 1
ATOM 2344 N N . VAL A 1 318 ? 5.241 -12.066 -7.387 1.00 97.00 318 VAL A N 1
ATOM 2345 C CA . VAL A 1 318 ? 3.901 -11.872 -6.825 1.00 97.00 318 VAL A CA 1
ATOM 2346 C C . VAL A 1 318 ? 2.943 -12.798 -7.553 1.00 97.00 318 VAL A C 1
ATOM 2348 O O . VAL A 1 318 ? 2.669 -12.596 -8.735 1.00 97.00 318 VAL A O 1
ATOM 2351 N N . TRP A 1 319 ? 2.459 -13.814 -6.844 1.00 96.38 319 TRP A N 1
ATOM 2352 C CA . TRP A 1 319 ? 1.522 -14.806 -7.362 1.00 96.38 319 TRP A CA 1
ATOM 2353 C C . TRP A 1 319 ? 0.085 -14.482 -6.952 1.00 96.38 319 TRP A C 1
ATOM 2355 O O . TRP A 1 319 ? -0.171 -14.035 -5.832 1.00 96.38 319 TRP A O 1
ATOM 2365 N N . ASP A 1 320 ? -0.841 -14.742 -7.867 1.00 94.75 320 ASP A N 1
ATOM 2366 C CA . ASP A 1 320 ? -2.284 -14.695 -7.664 1.00 94.75 320 ASP A CA 1
ATOM 2367 C C . ASP A 1 320 ? -2.874 -15.994 -8.212 1.00 94.75 320 ASP A C 1
ATOM 2369 O O . ASP A 1 320 ? -2.943 -16.190 -9.430 1.00 94.75 320 ASP A O 1
ATOM 2373 N N . ALA A 1 321 ? -3.187 -16.921 -7.302 1.00 91.56 321 ALA A N 1
ATOM 2374 C CA . ALA A 1 321 ? -3.283 -18.346 -7.616 1.00 91.56 321 ALA A CA 1
ATOM 2375 C C . ALA A 1 321 ? -2.033 -18.804 -8.403 1.00 91.56 321 ALA A C 1
ATOM 2377 O O . ALA A 1 321 ? -0.910 -18.465 -8.028 1.00 91.56 321 ALA A O 1
ATOM 2378 N N . ASP A 1 322 ? -2.209 -19.508 -9.519 1.00 91.56 322 ASP A N 1
ATOM 2379 C CA . ASP A 1 322 ? -1.094 -19.973 -10.350 1.00 91.56 322 ASP A CA 1
ATOM 2380 C C . ASP A 1 322 ? -0.530 -18.886 -11.278 1.00 91.56 322 ASP A C 1
ATOM 2382 O O . ASP A 1 322 ? 0.466 -19.103 -11.972 1.00 91.56 322 ASP A O 1
ATOM 2386 N N . ARG A 1 323 ? -1.141 -17.698 -11.341 1.00 94.06 323 ARG A N 1
ATOM 2387 C CA . ARG A 1 323 ? -0.725 -16.622 -12.248 1.00 94.06 323 ARG A CA 1
ATOM 2388 C C . ARG A 1 323 ? 0.352 -15.755 -11.601 1.00 94.06 323 ARG A C 1
ATOM 2390 O O . ARG A 1 323 ? 0.183 -15.262 -10.491 1.00 94.06 323 ARG A O 1
ATOM 2397 N N . LEU A 1 324 ? 1.436 -15.484 -12.333 1.00 94.94 324 LEU A N 1
ATOM 2398 C CA . LEU A 1 324 ? 2.441 -14.505 -11.911 1.00 94.94 324 LEU A CA 1
ATOM 2399 C C . LEU A 1 324 ? 1.911 -13.086 -12.177 1.00 94.94 324 LEU A C 1
ATOM 2401 O O . LEU A 1 324 ? 2.071 -12.540 -13.269 1.00 94.94 324 LEU A O 1
ATOM 2405 N N . ALA A 1 325 ? 1.227 -12.533 -11.179 1.00 93.00 325 ALA A N 1
ATOM 2406 C CA . ALA A 1 325 ? 0.594 -11.214 -11.167 1.00 93.00 325 ALA A CA 1
ATOM 2407 C C . ALA A 1 325 ? 1.597 -10.060 -11.337 1.00 93.00 325 ALA A C 1
ATOM 2409 O O . ALA A 1 325 ? 1.286 -9.015 -11.912 1.00 93.00 325 ALA A O 1
ATOM 2410 N N . GLY A 1 326 ? 2.832 -10.248 -10.875 1.00 94.06 326 GLY A N 1
ATOM 2411 C CA . GLY A 1 326 ? 3.881 -9.256 -11.050 1.00 94.06 326 GLY A CA 1
ATOM 2412 C C . GLY A 1 326 ? 5.227 -9.690 -10.501 1.00 94.06 326 GLY A C 1
ATOM 2413 O O . GLY A 1 326 ? 5.391 -10.779 -9.953 1.00 94.06 326 GLY A O 1
ATOM 2414 N N . VAL A 1 327 ? 6.191 -8.783 -10.620 1.00 94.56 327 VAL A N 1
ATOM 2415 C CA . VAL A 1 327 ? 7.493 -8.889 -9.962 1.00 94.56 327 VAL A CA 1
ATOM 2416 C C . VAL A 1 327 ? 7.803 -7.600 -9.223 1.00 94.56 327 VAL A C 1
ATOM 2418 O O . VAL A 1 327 ? 7.449 -6.494 -9.643 1.00 94.56 327 VAL A O 1
ATOM 2421 N N . ARG A 1 328 ? 8.478 -7.754 -8.095 1.00 94.19 328 ARG A N 1
ATOM 2422 C CA . ARG A 1 328 ? 8.977 -6.673 -7.257 1.00 94.19 328 ARG A CA 1
ATOM 2423 C C . ARG A 1 328 ? 10.480 -6.815 -7.137 1.00 94.19 328 ARG A C 1
ATOM 2425 O O . ARG A 1 328 ? 11.021 -7.912 -7.214 1.00 94.19 328 ARG A O 1
ATOM 2432 N N . PHE A 1 329 ? 11.160 -5.698 -6.955 1.00 93.81 329 PHE A N 1
ATOM 2433 C CA . PHE A 1 329 ? 12.607 -5.677 -6.846 1.00 93.81 329 PHE A CA 1
ATOM 2434 C C . PHE A 1 329 ? 13.001 -5.046 -5.529 1.00 93.81 329 PHE A C 1
ATOM 2436 O O . PHE A 1 329 ? 12.593 -3.923 -5.237 1.00 93.81 329 PHE A O 1
ATOM 2443 N N . ARG A 1 330 ? 13.827 -5.744 -4.761 1.00 94.56 330 ARG A N 1
ATOM 2444 C CA . ARG A 1 330 ? 14.488 -5.196 -3.586 1.00 94.56 330 ARG A CA 1
ATOM 2445 C C . ARG A 1 330 ? 15.947 -4.923 -3.918 1.00 94.56 330 ARG A C 1
ATOM 2447 O O . ARG A 1 330 ? 16.651 -5.815 -4.382 1.00 94.56 330 ARG A O 1
ATOM 2454 N N . ASN A 1 331 ? 16.398 -3.704 -3.655 1.00 93.94 331 ASN A N 1
ATOM 2455 C CA . ASN A 1 331 ? 17.802 -3.336 -3.765 1.00 93.94 331 ASN A CA 1
ATOM 2456 C C . ASN A 1 331 ? 18.622 -4.054 -2.682 1.00 93.94 331 ASN A C 1
ATOM 2458 O O . ASN A 1 331 ? 18.302 -3.948 -1.497 1.00 93.94 331 ASN A O 1
ATOM 2462 N N . LEU A 1 332 ? 19.654 -4.784 -3.106 1.00 94.31 332 LEU A N 1
ATOM 2463 C CA . LEU A 1 332 ? 20.610 -5.471 -2.232 1.00 94.31 332 LEU A CA 1
ATOM 2464 C C . LEU A 1 332 ? 21.903 -4.668 -2.031 1.00 94.31 332 LEU A C 1
ATOM 2466 O O . LEU A 1 332 ? 22.726 -5.028 -1.197 1.00 94.31 332 LEU A O 1
ATOM 2470 N N . GLY A 1 333 ? 22.101 -3.602 -2.807 1.00 90.19 333 GLY A N 1
ATOM 2471 C CA . GLY A 1 333 ? 23.221 -2.683 -2.661 1.00 90.19 333 GLY A CA 1
ATOM 2472 C C . GLY A 1 333 ? 22.914 -1.523 -1.716 1.00 90.19 333 GLY A C 1
ATOM 2473 O O . GLY A 1 333 ? 21.766 -1.256 -1.361 1.00 90.19 333 GLY A O 1
ATOM 2474 N N . ASP A 1 334 ? 23.960 -0.782 -1.358 1.00 84.06 334 ASP A N 1
ATOM 2475 C CA . ASP A 1 334 ? 23.837 0.444 -0.571 1.00 84.06 334 ASP A CA 1
ATOM 2476 C C . ASP A 1 334 ? 23.024 1.506 -1.355 1.00 84.06 334 ASP A C 1
ATOM 2478 O O . ASP A 1 334 ? 23.409 1.874 -2.479 1.00 84.06 334 ASP A O 1
ATOM 2482 N N . PRO A 1 335 ? 21.901 2.019 -0.811 1.00 77.06 335 PRO A N 1
ATOM 2483 C CA . PRO A 1 335 ? 21.111 3.074 -1.447 1.00 77.06 335 PRO A CA 1
ATOM 2484 C C . PRO A 1 335 ? 21.906 4.356 -1.738 1.00 77.06 335 PRO A C 1
ATOM 2486 O O . PRO A 1 335 ? 21.656 5.003 -2.758 1.00 77.06 335 PRO A O 1
ATOM 2489 N N . GLY A 1 336 ? 22.878 4.711 -0.890 1.00 77.50 336 GLY A N 1
ATOM 2490 C CA . GLY A 1 336 ? 23.741 5.881 -1.064 1.00 77.50 336 GLY A CA 1
ATOM 2491 C C . GLY A 1 336 ? 24.678 5.757 -2.267 1.00 77.50 336 GLY A C 1
ATOM 2492 O O . GLY A 1 336 ? 24.950 6.745 -2.951 1.00 77.50 336 GLY A O 1
ATOM 2493 N N . VAL A 1 337 ? 25.101 4.531 -2.585 1.00 80.06 337 VAL A N 1
ATOM 2494 C CA . VAL A 1 337 ? 25.985 4.232 -3.724 1.00 80.06 337 VAL A CA 1
ATOM 2495 C C . VAL A 1 337 ? 25.178 4.032 -5.005 1.00 80.06 337 VAL A C 1
ATOM 2497 O O . VAL A 1 337 ? 25.480 4.597 -6.057 1.00 80.06 337 VAL A O 1
ATOM 2500 N N . THR A 1 338 ? 24.120 3.231 -4.926 1.00 80.06 338 THR A N 1
ATOM 2501 C CA . THR A 1 338 ? 23.363 2.787 -6.103 1.00 80.06 338 THR A CA 1
ATOM 2502 C C . THR A 1 338 ? 22.347 3.816 -6.594 1.00 80.06 338 THR A C 1
ATOM 2504 O O . THR A 1 338 ? 21.947 3.764 -7.759 1.00 80.06 338 THR A O 1
ATOM 2507 N N . ARG A 1 339 ? 21.910 4.743 -5.722 1.00 82.12 339 ARG A N 1
ATOM 2508 C CA . ARG A 1 339 ? 20.771 5.659 -5.941 1.00 82.12 339 ARG A CA 1
ATOM 2509 C C . ARG A 1 339 ? 19.479 4.934 -6.346 1.00 82.12 339 ARG A C 1
ATOM 2511 O O . ARG A 1 339 ? 18.583 5.536 -6.936 1.00 82.12 339 ARG A O 1
ATOM 2518 N N . CYS A 1 340 ? 19.392 3.636 -6.068 1.00 81.81 340 CYS A N 1
ATOM 2519 C CA . CYS A 1 340 ? 18.224 2.816 -6.339 1.00 81.81 340 CYS A CA 1
ATOM 2520 C C . CYS A 1 340 ? 17.368 2.752 -5.065 1.00 81.81 340 CYS A C 1
ATOM 2522 O O . CYS A 1 340 ? 17.920 2.505 -3.986 1.00 81.81 340 CYS A O 1
ATOM 2524 N N . PRO A 1 341 ? 16.041 2.967 -5.148 1.00 87.12 341 PRO A N 1
ATOM 2525 C CA . PRO A 1 341 ? 15.176 2.849 -3.979 1.00 87.12 341 PRO A CA 1
ATOM 2526 C C . PRO A 1 341 ? 15.253 1.437 -3.392 1.00 87.12 341 PRO A C 1
ATOM 2528 O O . PRO A 1 341 ? 15.541 0.474 -4.105 1.00 87.12 341 PRO A O 1
ATOM 2531 N N . ARG A 1 342 ? 14.970 1.319 -2.088 1.00 89.69 342 ARG A N 1
ATOM 2532 C CA . ARG A 1 342 ? 14.992 0.036 -1.363 1.00 89.69 342 ARG A CA 1
ATOM 2533 C C . ARG A 1 342 ? 14.104 -1.011 -2.034 1.00 89.69 342 ARG A C 1
ATOM 2535 O O . ARG A 1 342 ? 14.519 -2.157 -2.161 1.00 89.69 342 ARG A O 1
ATOM 2542 N N . TYR A 1 343 ? 12.920 -0.596 -2.477 1.00 90.12 343 TYR A N 1
ATOM 2543 C CA . TYR A 1 343 ? 12.000 -1.409 -3.262 1.00 90.12 343 TYR A CA 1
ATOM 2544 C C . TYR A 1 343 ? 11.564 -0.673 -4.527 1.00 90.12 343 TYR A C 1
ATOM 2546 O O . TYR A 1 343 ? 11.428 0.552 -4.535 1.00 90.12 343 TYR A O 1
ATOM 2554 N N . ALA A 1 344 ? 11.317 -1.434 -5.586 1.00 89.12 344 ALA A N 1
ATOM 2555 C CA . ALA A 1 344 ? 10.882 -0.942 -6.880 1.00 89.12 344 ALA A CA 1
ATOM 2556 C C . ALA A 1 344 ? 9.890 -1.916 -7.539 1.00 89.12 344 ALA A C 1
ATOM 2558 O O . ALA A 1 344 ? 9.972 -3.130 -7.358 1.00 89.12 344 ALA A O 1
ATOM 2559 N N . SER A 1 345 ? 8.971 -1.371 -8.335 1.00 86.88 345 SER A N 1
ATOM 2560 C CA . SER A 1 345 ? 8.037 -2.108 -9.199 1.00 86.88 345 SER A CA 1
ATOM 2561 C C . SER A 1 345 ? 8.203 -1.652 -10.638 1.00 86.88 345 SER A C 1
ATOM 2563 O O . SER A 1 345 ? 8.450 -0.455 -10.817 1.00 86.88 345 SER A O 1
ATOM 2565 N N . PRO A 1 346 ? 7.991 -2.538 -11.631 1.00 84.50 346 PRO A N 1
ATOM 2566 C CA . PRO A 1 346 ? 7.737 -2.126 -13.007 1.00 84.50 346 PRO A CA 1
ATOM 2567 C C . PRO A 1 346 ? 6.810 -0.906 -13.052 1.00 84.50 346 PRO A C 1
ATOM 2569 O O . PRO A 1 346 ? 5.795 -0.837 -12.349 1.00 84.50 346 PRO A O 1
ATOM 2572 N N . LYS A 1 347 ? 7.225 0.117 -13.800 1.00 77.38 347 LYS A N 1
ATOM 2573 C CA . LYS A 1 347 ? 6.564 1.421 -13.799 1.00 77.38 347 LYS A CA 1
ATOM 2574 C C . LYS A 1 347 ? 5.156 1.268 -14.362 1.00 77.38 347 LYS A C 1
ATOM 2576 O O . LYS A 1 347 ? 4.975 0.623 -15.388 1.00 77.38 347 LYS A O 1
ATOM 2581 N N . ASP A 1 348 ? 4.175 1.872 -13.694 1.00 75.31 348 ASP A N 1
ATOM 2582 C CA . ASP A 1 348 ? 2.764 1.826 -14.095 1.00 75.31 348 ASP A CA 1
ATOM 2583 C C . ASP A 1 348 ? 2.195 0.379 -14.147 1.00 75.31 348 ASP A C 1
ATOM 2585 O O . ASP A 1 348 ? 1.066 0.163 -14.577 1.00 75.31 348 ASP A O 1
ATOM 2589 N N . ALA A 1 349 ? 2.954 -0.609 -13.648 1.00 76.25 349 ALA A N 1
ATOM 2590 C CA . ALA A 1 349 ? 2.595 -2.019 -13.520 1.00 76.25 349 ALA A CA 1
ATOM 2591 C C . ALA A 1 349 ? 2.996 -2.543 -12.130 1.00 76.25 349 ALA A C 1
ATOM 2593 O O . ALA A 1 349 ? 3.655 -3.574 -11.980 1.00 76.25 349 ALA A O 1
ATOM 2594 N N . GLY A 1 350 ? 2.600 -1.805 -11.086 1.00 75.12 350 GLY A N 1
ATOM 2595 C CA . GLY A 1 350 ? 2.554 -2.382 -9.744 1.00 75.12 350 GLY A CA 1
ATOM 2596 C C . GLY A 1 350 ? 1.711 -3.663 -9.766 1.00 75.12 350 GLY A C 1
ATOM 2597 O O . GLY A 1 350 ? 0.799 -3.759 -10.594 1.00 75.12 350 GLY A O 1
ATOM 2598 N N . PRO A 1 351 ? 2.010 -4.648 -8.903 1.00 79.00 351 PRO A N 1
ATOM 2599 C CA . PRO A 1 351 ? 1.284 -5.906 -8.930 1.00 79.00 351 PRO A CA 1
ATOM 2600 C C . PRO A 1 351 ? -0.217 -5.642 -8.734 1.00 79.00 351 PRO A C 1
ATOM 2602 O O . PRO A 1 351 ? -0.638 -4.789 -7.941 1.00 79.00 351 PRO A O 1
ATOM 2605 N N . ASP A 1 352 ? -1.032 -6.317 -9.538 1.00 86.38 352 ASP A N 1
ATOM 2606 C CA . ASP A 1 352 ? -2.489 -6.203 -9.486 1.00 86.38 352 ASP A CA 1
ATOM 2607 C C . ASP A 1 352 ? -3.062 -6.885 -8.231 1.00 86.38 352 ASP A C 1
ATOM 2609 O O . ASP A 1 352 ? -4.081 -6.426 -7.707 1.00 86.38 352 ASP A O 1
ATOM 2613 N N . ALA A 1 353 ? -2.334 -7.861 -7.689 1.00 93.06 353 ALA A N 1
ATOM 2614 C CA . ALA A 1 353 ? -2.584 -8.555 -6.431 1.00 93.06 353 ALA A CA 1
ATOM 2615 C C . ALA A 1 353 ? -1.551 -8.194 -5.334 1.00 93.06 353 ALA A C 1
ATOM 2617 O O . ALA A 1 353 ? -0.447 -7.734 -5.648 1.00 93.06 353 ALA A O 1
ATOM 2618 N N . PRO A 1 354 ? -1.866 -8.390 -4.040 1.00 96.19 354 PRO A N 1
ATOM 2619 C CA . PRO A 1 354 ? -0.861 -8.298 -2.988 1.00 96.19 354 PRO A CA 1
ATOM 2620 C C . PRO A 1 354 ? 0.038 -9.546 -2.987 1.00 96.19 354 PRO A C 1
ATOM 2622 O O . PRO A 1 354 ? -0.264 -10.561 -3.612 1.00 96.19 354 PRO A O 1
ATOM 2625 N N . PHE A 1 355 ? 1.167 -9.489 -2.285 1.00 97.44 355 PHE A N 1
ATOM 2626 C CA . PHE A 1 355 ? 2.050 -10.648 -2.141 1.00 97.44 355 PHE A CA 1
ATOM 2627 C C . PHE A 1 355 ? 1.367 -11.740 -1.300 1.00 97.44 355 PHE A C 1
ATOM 2629 O O . PHE A 1 355 ? 0.691 -11.412 -0.327 1.00 97.44 355 PHE A O 1
ATOM 2636 N N . HIS A 1 356 ? 1.517 -13.021 -1.664 1.00 97.06 356 HIS A N 1
ATOM 2637 C CA . HIS A 1 356 ? 0.722 -14.137 -1.111 1.00 97.06 356 HIS A CA 1
ATOM 2638 C C . HIS A 1 356 ? -0.797 -13.911 -1.221 1.00 97.06 356 HIS A C 1
ATOM 2640 O O . HIS A 1 356 ? -1.536 -14.089 -0.254 1.00 97.06 356 HIS A O 1
ATOM 2646 N N . ALA A 1 357 ? -1.285 -13.506 -2.398 1.00 97.00 357 ALA A N 1
ATOM 2647 C CA . ALA A 1 357 ? -2.701 -13.181 -2.601 1.00 97.00 357 ALA A CA 1
ATOM 2648 C C . ALA A 1 357 ? -3.659 -14.330 -2.242 1.00 97.00 357 ALA A C 1
ATOM 2650 O O . ALA A 1 357 ? -4.748 -14.070 -1.747 1.00 97.00 357 ALA A O 1
ATOM 2651 N N . ALA A 1 358 ? -3.233 -15.589 -2.402 1.00 96.62 358 ALA A N 1
ATOM 2652 C CA . ALA A 1 358 ? -4.018 -16.767 -2.025 1.00 96.62 358 ALA A CA 1
ATOM 2653 C C . ALA A 1 358 ? -4.384 -16.818 -0.527 1.00 96.62 358 ALA A C 1
ATOM 2655 O O . ALA A 1 358 ? -5.335 -17.498 -0.149 1.00 96.62 358 ALA A O 1
ATOM 2656 N N . ALA A 1 359 ? -3.668 -16.093 0.342 1.00 97.31 359 ALA A N 1
ATOM 2657 C CA . ALA A 1 359 ? -4.052 -15.969 1.746 1.00 97.31 359 ALA A CA 1
ATOM 2658 C C . ALA A 1 359 ? -5.412 -15.270 1.909 1.00 97.31 359 ALA A C 1
ATOM 2660 O O . ALA A 1 359 ? -6.147 -15.604 2.842 1.00 97.31 359 ALA A O 1
ATOM 2661 N N . LEU A 1 360 ? -5.757 -14.349 0.998 1.00 97.44 360 LEU A N 1
ATOM 2662 C CA . LEU A 1 360 ? -7.029 -13.629 1.015 1.00 97.44 360 LEU A CA 1
ATOM 2663 C C . LEU A 1 360 ? -8.220 -14.571 0.867 1.00 97.44 360 LEU A C 1
ATOM 2665 O O . LEU A 1 360 ? -9.201 -14.357 1.558 1.00 97.44 360 LEU A O 1
ATOM 2669 N N . ASP A 1 361 ? -8.116 -15.611 0.037 1.00 96.38 361 ASP A N 1
ATOM 2670 C CA . ASP A 1 361 ? -9.219 -16.541 -0.264 1.00 96.38 361 ASP A CA 1
ATOM 2671 C C . ASP A 1 361 ? -9.159 -17.829 0.583 1.00 96.38 361 ASP A C 1
ATOM 2673 O O . ASP A 1 361 ? -9.853 -18.802 0.307 1.00 96.38 361 ASP A O 1
ATOM 2677 N N . SER A 1 362 ? -8.286 -17.880 1.595 1.00 95.56 362 SER A N 1
ATOM 2678 C CA . SER A 1 362 ? -7.930 -19.138 2.270 1.00 95.56 362 SER A CA 1
ATOM 2679 C C . SER A 1 362 ? -8.998 -19.712 3.209 1.00 95.56 362 SER A C 1
ATOM 2681 O O . SER A 1 362 ? -8.827 -20.835 3.682 1.00 95.56 362 SER A O 1
ATOM 2683 N N . GLY A 1 363 ? -10.039 -18.945 3.554 1.00 93.38 363 GLY A N 1
ATOM 2684 C CA . GLY A 1 363 ? -11.024 -19.323 4.582 1.00 93.38 363 GLY A CA 1
ATOM 2685 C C . GLY A 1 363 ? -10.435 -19.432 5.996 1.00 93.38 363 GLY A C 1
ATOM 2686 O O . GLY A 1 363 ? -11.069 -19.959 6.906 1.00 93.38 363 GLY A O 1
ATOM 2687 N N . SER A 1 364 ? -9.199 -18.964 6.202 1.00 95.69 364 SER A N 1
ATOM 2688 C CA . SER A 1 364 ? -8.540 -19.005 7.506 1.00 95.69 364 SER A CA 1
ATOM 2689 C C . SER A 1 364 ? -9.305 -18.171 8.539 1.00 95.69 364 SER A C 1
ATOM 2691 O O . SER A 1 364 ? -9.659 -17.025 8.236 1.00 95.69 364 SER A O 1
ATOM 2693 N N . PRO A 1 365 ? -9.467 -18.661 9.786 1.00 96.00 365 PRO A N 1
ATOM 2694 C CA . PRO A 1 365 ? -10.048 -17.865 10.868 1.00 96.00 365 PRO A CA 1
ATOM 2695 C C . PRO A 1 365 ? -9.262 -16.579 11.143 1.00 96.00 365 PRO A C 1
ATOM 2697 O O . PRO A 1 365 ? -9.818 -15.583 11.594 1.00 96.00 365 PRO A O 1
ATOM 2700 N N . THR A 1 366 ? -7.952 -16.576 10.876 1.00 96.50 366 THR A N 1
ATOM 2701 C CA . THR A 1 366 ? -7.103 -15.386 11.002 1.00 96.50 366 THR A CA 1
ATOM 2702 C C . THR A 1 366 ? -6.318 -15.146 9.720 1.00 96.50 366 THR A C 1
ATOM 2704 O O . THR A 1 366 ? -5.601 -16.030 9.245 1.00 96.50 366 THR A O 1
ATOM 2707 N N . LEU A 1 367 ? -6.432 -13.929 9.193 1.00 97.94 367 LEU A N 1
ATOM 2708 C CA . LEU A 1 367 ? -5.652 -13.404 8.079 1.00 97.94 367 LEU A CA 1
ATOM 2709 C C . LEU A 1 367 ? -4.731 -12.291 8.584 1.00 97.94 367 LEU A C 1
ATOM 2711 O O . LEU A 1 367 ? -5.178 -11.348 9.232 1.00 97.94 367 LEU A O 1
ATOM 2715 N N . HIS A 1 368 ? -3.454 -12.362 8.233 1.00 97.94 368 HIS A N 1
ATOM 2716 C CA . HIS A 1 368 ? -2.458 -11.348 8.555 1.00 97.94 368 HIS A CA 1
ATOM 2717 C C . HIS A 1 368 ? -2.204 -10.459 7.328 1.00 97.94 368 HIS A C 1
ATOM 2719 O O . HIS A 1 368 ? -1.869 -10.951 6.255 1.00 97.94 368 HIS A O 1
ATOM 2725 N N . VAL A 1 369 ? -2.342 -9.142 7.469 1.00 98.00 369 VAL A N 1
ATOM 2726 C CA . VAL A 1 369 ? -2.025 -8.155 6.426 1.00 98.00 369 VAL A CA 1
ATOM 2727 C C . VAL A 1 369 ? -0.770 -7.410 6.851 1.00 98.00 369 VAL A C 1
ATOM 2729 O O . VAL A 1 369 ? -0.787 -6.718 7.861 1.00 98.00 369 VAL A O 1
ATOM 2732 N N . VAL A 1 370 ? 0.321 -7.550 6.108 1.00 97.31 370 VAL A N 1
ATOM 2733 C CA . VAL A 1 370 ? 1.655 -7.131 6.557 1.00 97.31 370 VAL A CA 1
ATOM 2734 C C . VAL A 1 370 ? 2.234 -6.067 5.641 1.00 97.31 370 VAL A C 1
ATOM 2736 O O . VAL A 1 370 ? 2.181 -6.195 4.418 1.00 97.31 370 VAL A O 1
ATOM 2739 N N . GLU A 1 371 ? 2.840 -5.030 6.208 1.00 95.31 371 GLU A N 1
ATOM 2740 C CA . GLU A 1 371 ? 3.650 -4.094 5.437 1.00 95.31 371 GLU A CA 1
ATOM 2741 C C . GLU A 1 371 ? 4.952 -4.761 4.951 1.00 95.31 371 GLU A C 1
ATOM 2743 O O . GLU A 1 371 ? 5.838 -5.115 5.732 1.00 95.31 371 GLU A O 1
ATOM 2748 N N . GLY A 1 372 ? 5.067 -4.931 3.628 1.00 95.44 372 GLY A N 1
ATOM 2749 C CA . GLY A 1 372 ? 6.233 -5.513 2.967 1.00 95.44 372 GLY A CA 1
ATOM 2750 C C . GLY A 1 372 ? 6.122 -7.014 2.678 1.00 95.44 372 GLY A C 1
ATOM 2751 O O . GLY A 1 372 ? 5.640 -7.817 3.476 1.00 95.44 372 GLY A O 1
ATOM 2752 N N . GLU A 1 373 ? 6.631 -7.409 1.513 1.00 96.75 373 GLU A N 1
ATOM 2753 C CA . GLU A 1 373 ? 6.550 -8.775 0.993 1.00 96.75 373 GLU A CA 1
ATOM 2754 C C . GLU A 1 373 ? 7.397 -9.757 1.814 1.00 96.75 373 GLU A C 1
ATOM 2756 O O . GLU A 1 373 ? 6.951 -10.857 2.130 1.00 96.75 373 GLU A O 1
ATOM 2761 N N . LEU A 1 374 ? 8.606 -9.351 2.217 1.00 96.50 374 LEU A N 1
ATOM 2762 C CA . LEU A 1 374 ? 9.500 -10.214 2.997 1.00 96.50 374 LEU A CA 1
ATOM 2763 C C . LEU A 1 374 ? 8.973 -10.467 4.414 1.00 96.50 374 LEU A C 1
ATOM 2765 O O . LEU A 1 374 ? 9.075 -11.586 4.901 1.00 96.50 374 LEU A O 1
ATOM 2769 N N . ASN A 1 375 ? 8.355 -9.466 5.044 1.00 96.19 375 ASN A N 1
ATOM 2770 C CA . ASN A 1 375 ? 7.744 -9.615 6.366 1.00 96.19 375 ASN A CA 1
ATOM 2771 C C . ASN A 1 375 ? 6.545 -10.571 6.315 1.00 96.19 375 ASN A C 1
ATOM 2773 O O . ASN A 1 375 ? 6.406 -11.436 7.176 1.00 96.19 375 ASN A O 1
ATOM 2777 N N . ALA A 1 376 ? 5.720 -10.476 5.266 1.00 97.00 376 ALA A N 1
ATOM 2778 C CA . ALA A 1 376 ? 4.668 -11.457 5.022 1.00 97.00 376 ALA A CA 1
ATOM 2779 C C . ALA A 1 376 ? 5.240 -12.862 4.792 1.00 97.00 376 ALA A C 1
ATOM 2781 O O . ALA A 1 376 ? 4.717 -13.827 5.340 1.00 97.00 376 ALA A O 1
ATOM 2782 N N . HIS A 1 377 ? 6.327 -12.987 4.021 1.00 96.62 377 HIS A N 1
ATOM 2783 C CA . HIS A 1 377 ? 6.940 -14.288 3.765 1.00 96.62 377 HIS A CA 1
ATOM 2784 C C . HIS A 1 377 ? 7.481 -14.939 5.041 1.00 96.62 377 HIS A C 1
ATOM 2786 O O . HIS A 1 377 ? 7.277 -16.133 5.219 1.00 96.62 377 HIS A O 1
ATOM 2792 N N . VAL A 1 378 ? 8.085 -14.159 5.946 1.00 95.50 378 VAL A N 1
ATOM 2793 C CA . VAL A 1 378 ? 8.509 -14.637 7.273 1.00 95.50 378 VAL A CA 1
ATOM 2794 C C . VAL A 1 378 ? 7.328 -15.228 8.040 1.00 95.50 378 VAL A C 1
ATOM 2796 O O . VAL A 1 378 ? 7.450 -16.324 8.572 1.00 95.50 378 VAL A O 1
ATOM 2799 N N . LEU A 1 379 ? 6.168 -14.562 8.067 1.00 95.00 379 LEU A N 1
ATOM 2800 C CA . LEU A 1 379 ? 4.983 -15.105 8.744 1.00 95.00 379 LEU A CA 1
ATOM 2801 C C . LEU A 1 379 ? 4.516 -16.434 8.124 1.00 95.00 379 LEU A C 1
ATOM 2803 O O . LEU A 1 379 ? 4.217 -17.372 8.866 1.00 95.00 379 LEU A O 1
ATOM 2807 N N . VAL A 1 380 ? 4.489 -16.518 6.789 1.00 94.44 380 VAL A N 1
ATOM 2808 C CA . VAL A 1 380 ? 4.059 -17.720 6.050 1.00 94.44 380 VAL A CA 1
ATOM 2809 C C . VAL A 1 380 ? 5.012 -18.897 6.261 1.00 94.44 380 VAL A C 1
ATOM 2811 O O . VAL A 1 380 ? 4.555 -20.005 6.523 1.00 94.44 380 VAL A O 1
ATOM 2814 N N . GLU A 1 381 ? 6.321 -18.663 6.159 1.00 89.62 381 GLU A N 1
ATOM 2815 C CA . GLU A 1 381 ? 7.352 -19.709 6.255 1.00 89.62 381 GLU A CA 1
ATOM 2816 C C . GLU A 1 381 ? 7.745 -20.052 7.690 1.00 89.62 381 GLU A C 1
ATOM 2818 O O . GLU A 1 381 ? 8.372 -21.087 7.928 1.00 89.62 381 GLU A O 1
ATOM 2823 N N . SER A 1 382 ? 7.395 -19.196 8.656 1.00 82.19 382 SER A N 1
ATOM 2824 C CA . SER A 1 382 ? 7.657 -19.478 10.061 1.00 82.19 382 SER A CA 1
ATOM 2825 C C . SER A 1 382 ? 7.042 -20.826 10.466 1.00 82.19 382 SER A C 1
ATOM 2827 O O . SER A 1 382 ? 6.025 -21.238 9.899 1.00 82.19 382 SER A O 1
ATOM 2829 N N . PRO A 1 383 ? 7.570 -21.495 11.508 1.00 81.00 383 PRO A N 1
ATOM 2830 C CA . PRO A 1 383 ? 6.980 -22.726 12.046 1.00 81.00 383 PRO A CA 1
ATOM 2831 C C . PRO A 1 383 ? 5.494 -22.612 12.434 1.00 81.00 383 PRO A C 1
ATOM 2833 O O . PRO A 1 383 ? 4.839 -23.623 12.664 1.00 81.00 383 PRO A O 1
ATOM 2836 N N . TYR A 1 384 ? 4.964 -21.389 12.514 1.00 77.94 384 TYR A N 1
ATOM 2837 C CA . TYR A 1 384 ? 3.575 -21.091 12.846 1.00 77.94 384 TYR A CA 1
ATOM 2838 C C . TYR A 1 384 ? 2.640 -21.102 11.629 1.00 77.94 384 TYR A C 1
ATOM 2840 O O . TYR A 1 384 ? 1.426 -21.122 11.818 1.00 77.94 384 TYR A O 1
ATOM 2848 N N . GLY A 1 385 ? 3.176 -21.089 10.400 1.00 87.06 385 GLY A N 1
ATOM 2849 C CA . GLY A 1 385 ? 2.406 -21.245 9.162 1.00 87.06 385 GLY A CA 1
ATOM 2850 C C . GLY A 1 385 ? 1.277 -20.225 9.000 1.00 87.06 385 GLY A C 1
ATOM 2851 O O . GLY A 1 385 ? 0.176 -20.581 8.570 1.00 87.06 385 GLY A O 1
ATOM 2852 N N . ALA A 1 386 ? 1.509 -18.972 9.403 1.00 93.94 386 ALA A N 1
ATOM 2853 C CA . ALA A 1 386 ? 0.458 -17.966 9.438 1.00 93.94 386 ALA A CA 1
ATOM 2854 C C . ALA A 1 386 ? -0.048 -17.647 8.024 1.00 93.94 386 ALA A C 1
ATOM 2856 O O . ALA A 1 386 ? 0.715 -17.535 7.063 1.00 93.94 386 ALA A O 1
ATOM 2857 N N . ARG A 1 387 ? -1.362 -17.449 7.890 1.00 96.94 387 ARG A N 1
ATOM 2858 C CA . ARG A 1 387 ? -1.968 -17.012 6.628 1.00 96.94 387 ARG A CA 1
ATOM 2859 C C . ARG A 1 387 ? -1.781 -15.515 6.493 1.00 96.94 387 ARG A C 1
ATOM 2861 O O . ARG A 1 387 ? -2.508 -14.745 7.114 1.00 96.94 387 ARG A O 1
ATOM 2868 N N . ALA A 1 388 ? -0.775 -15.113 5.723 1.00 97.69 388 ALA A N 1
ATOM 2869 C CA . ALA A 1 388 ? -0.380 -13.720 5.597 1.00 97.69 388 ALA A CA 1
ATOM 2870 C C . ALA A 1 388 ? -0.323 -13.251 4.143 1.00 97.69 388 ALA A C 1
ATOM 2872 O O . ALA A 1 388 ? 0.062 -14.004 3.253 1.00 97.69 388 ALA A O 1
ATOM 2873 N N . THR A 1 389 ? -0.651 -11.980 3.929 1.00 98.12 389 THR A N 1
ATOM 2874 C CA . THR A 1 389 ? -0.474 -11.266 2.665 1.00 98.12 389 THR A CA 1
ATOM 2875 C C . THR A 1 389 ? 0.374 -10.012 2.873 1.00 98.12 389 THR A C 1
ATOM 2877 O O . THR A 1 389 ? 0.275 -9.347 3.905 1.00 98.12 389 THR A O 1
ATOM 2880 N N . GLY A 1 390 ? 1.240 -9.703 1.907 1.00 97.12 390 GLY A N 1
ATOM 2881 C CA . GLY A 1 390 ? 2.186 -8.590 1.968 1.00 97.12 390 GLY A CA 1
ATOM 2882 C C . GLY A 1 390 ? 1.780 -7.420 1.079 1.00 97.12 390 GLY A C 1
ATOM 2883 O O . GLY A 1 390 ? 1.508 -7.589 -0.111 1.00 97.12 390 GLY A O 1
ATOM 2884 N N . LEU A 1 391 ? 1.797 -6.214 1.641 1.00 94.94 391 LEU A N 1
ATOM 2885 C CA . LEU A 1 391 ? 1.568 -4.973 0.913 1.00 94.94 391 LEU A CA 1
ATOM 2886 C C . LEU A 1 391 ? 2.851 -4.543 0.186 1.00 94.94 391 LEU A C 1
ATOM 2888 O O . LEU A 1 391 ? 3.878 -4.369 0.844 1.00 94.94 391 LEU A O 1
ATOM 2892 N N . PRO A 1 392 ? 2.793 -4.230 -1.122 1.00 87.94 392 PRO A N 1
ATOM 2893 C CA . PRO A 1 392 ? 3.901 -3.578 -1.833 1.00 87.94 392 PRO A CA 1
ATOM 2894 C C . PRO A 1 392 ? 4.286 -2.189 -1.277 1.00 87.94 392 PRO A C 1
ATOM 2896 O O . PRO A 1 392 ? 5.296 -1.599 -1.673 1.00 87.94 392 PRO A O 1
ATOM 2899 N N . GLY A 1 393 ? 3.466 -1.644 -0.381 1.00 87.12 393 GLY A N 1
ATOM 2900 C CA . GLY A 1 393 ? 3.729 -0.474 0.452 1.00 87.12 393 GLY A CA 1
ATOM 2901 C C . GLY A 1 393 ? 2.473 -0.076 1.230 1.00 87.12 393 GLY A C 1
ATOM 2902 O O . GLY A 1 393 ? 1.367 -0.415 0.798 1.00 87.12 393 GLY A O 1
ATOM 2903 N N . ALA A 1 394 ? 2.616 0.681 2.324 1.00 82.62 394 ALA A N 1
ATOM 2904 C CA . ALA A 1 394 ? 1.503 1.091 3.199 1.00 82.62 394 ALA A CA 1
ATOM 2905 C C . ALA A 1 394 ? 0.267 1.659 2.464 1.00 82.62 394 ALA A C 1
ATOM 2907 O O . ALA A 1 394 ? -0.865 1.494 2.911 1.00 82.62 394 ALA A O 1
ATOM 2908 N N . TRP A 1 395 ? 0.460 2.309 1.311 1.00 85.25 395 TRP A N 1
ATOM 2909 C CA . TRP A 1 395 ? -0.605 2.966 0.534 1.00 85.25 395 TRP A CA 1
ATOM 2910 C C . TRP A 1 395 ? -1.379 2.057 -0.417 1.00 85.25 395 TRP A C 1
ATOM 2912 O O . TRP A 1 395 ? -2.355 2.498 -1.017 1.00 85.25 395 TRP A O 1
ATOM 2922 N N . THR A 1 396 ? -0.917 0.829 -0.624 1.00 90.81 396 THR A N 1
ATOM 2923 C CA . THR A 1 396 ? -1.272 0.067 -1.830 1.00 90.81 396 THR A CA 1
ATOM 2924 C C . THR A 1 396 ? -2.536 -0.773 -1.703 1.00 90.81 396 THR A C 1
ATOM 2926 O O . THR A 1 396 ? -2.989 -1.305 -2.712 1.00 90.81 396 THR A O 1
ATOM 2929 N N . TRP A 1 397 ? -3.133 -0.863 -0.510 1.00 94.94 397 TRP A N 1
ATOM 2930 C CA . TRP A 1 397 ? -4.342 -1.658 -0.296 1.00 94.94 397 TRP A CA 1
ATOM 2931 C C . TRP A 1 397 ? -5.527 -1.169 -1.142 1.00 94.94 397 TRP A C 1
ATOM 2933 O O . TRP A 1 397 ? -5.814 0.039 -1.213 1.00 94.94 397 TRP A O 1
ATOM 2943 N N . LYS A 1 398 ? -6.226 -2.126 -1.761 1.00 94.44 398 LYS A N 1
ATOM 2944 C CA . LYS A 1 398 ? -7.358 -1.911 -2.670 1.00 94.44 398 LYS A CA 1
ATOM 2945 C C . LYS A 1 398 ? -8.631 -2.554 -2.127 1.00 94.44 398 LYS A C 1
ATOM 2947 O O . LYS A 1 398 ? -8.581 -3.579 -1.453 1.00 94.44 398 LYS A O 1
ATOM 2952 N N . ASP A 1 399 ? -9.764 -1.967 -2.493 1.00 96.00 399 ASP A N 1
ATOM 2953 C CA . ASP A 1 399 ? -11.095 -2.425 -2.085 1.00 96.00 399 ASP A CA 1
ATOM 2954 C C . ASP A 1 399 ? -11.410 -3.826 -2.641 1.00 96.00 399 ASP A C 1
ATOM 2956 O O . ASP A 1 399 ? -11.917 -4.674 -1.910 1.00 96.00 399 ASP A O 1
ATOM 2960 N N . ASP A 1 400 ? -10.963 -4.132 -3.862 1.00 96.19 400 ASP A N 1
ATOM 2961 C CA . ASP A 1 400 ? -11.101 -5.468 -4.461 1.00 96.19 400 ASP A CA 1
ATOM 2962 C C . ASP A 1 400 ? -10.368 -6.563 -3.670 1.00 96.19 400 ASP A C 1
ATOM 2964 O O . ASP A 1 400 ? -10.790 -7.716 -3.660 1.00 96.19 400 ASP A O 1
ATOM 2968 N N . TRP A 1 401 ? -9.284 -6.227 -2.962 1.00 97.00 401 TRP A N 1
ATOM 2969 C CA . TRP A 1 401 ? -8.578 -7.193 -2.113 1.00 97.00 401 TRP A CA 1
ATOM 2970 C C . TRP A 1 401 ? -9.355 -7.476 -0.823 1.00 97.00 401 TRP A C 1
ATOM 2972 O O . TRP A 1 401 ? -9.404 -8.612 -0.365 1.00 97.00 401 TRP A O 1
ATOM 2982 N N . ALA A 1 402 ? -10.027 -6.468 -0.262 1.00 97.12 402 ALA A N 1
ATOM 2983 C CA . ALA A 1 402 ? -10.934 -6.648 0.870 1.00 97.12 402 ALA A CA 1
ATOM 2984 C C . ALA A 1 402 ? -12.193 -7.463 0.497 1.00 97.12 402 ALA A C 1
ATOM 2986 O O . ALA A 1 402 ? -12.735 -8.200 1.326 1.00 97.12 402 ALA A O 1
ATOM 2987 N N . LEU A 1 403 ? -12.644 -7.380 -0.758 1.00 96.81 403 LEU A N 1
ATOM 2988 C CA . LEU A 1 403 ? -13.743 -8.194 -1.295 1.00 96.81 403 LEU A CA 1
ATOM 2989 C C . LEU A 1 403 ? -13.395 -9.682 -1.471 1.00 96.81 403 LEU A C 1
ATOM 2991 O O . LEU A 1 403 ? -14.301 -10.496 -1.615 1.00 96.81 403 LEU A O 1
ATOM 2995 N N . ARG A 1 404 ? -12.118 -10.063 -1.394 1.00 97.56 404 ARG A N 1
ATOM 2996 C CA . ARG A 1 404 ? -11.697 -11.473 -1.449 1.00 97.56 404 ARG A CA 1
ATOM 2997 C C . ARG A 1 404 ? -11.782 -12.201 -0.110 1.00 97.56 404 ARG A C 1
ATOM 2999 O O . ARG A 1 404 ? -11.935 -13.411 -0.092 1.00 97.56 404 ARG A O 1
ATOM 3006 N N . ILE A 1 405 ? -11.725 -11.465 1.001 1.00 97.94 405 ILE A N 1
ATOM 3007 C CA . ILE A 1 405 ? -11.685 -12.039 2.355 1.00 97.94 405 ILE A CA 1
ATOM 3008 C C . ILE A 1 405 ? -13.027 -12.716 2.692 1.00 97.94 405 ILE A C 1
ATOM 3010 O O . ILE A 1 405 ? -14.034 -12.010 2.744 1.00 97.94 405 ILE A O 1
ATOM 3014 N N . PRO A 1 406 ? -13.080 -14.033 2.945 1.00 97.19 406 PRO A N 1
ATOM 3015 C CA . PRO A 1 406 ? -14.329 -14.717 3.256 1.00 97.19 406 PRO A CA 1
ATOM 3016 C C . PRO A 1 406 ? -14.995 -14.207 4.542 1.00 97.19 406 PRO A C 1
ATOM 3018 O O . PRO A 1 406 ? -14.334 -13.703 5.454 1.00 97.19 406 PRO A O 1
ATOM 3021 N N . ASP A 1 407 ? -16.320 -14.336 4.635 1.00 95.94 407 ASP A N 1
ATOM 3022 C CA . ASP A 1 407 ? -17.079 -13.834 5.791 1.00 95.94 407 ASP A CA 1
ATOM 3023 C C . ASP A 1 407 ? -16.819 -14.654 7.072 1.00 95.94 407 ASP A C 1
ATOM 3025 O O . ASP A 1 407 ? -16.980 -14.132 8.186 1.00 95.94 407 ASP A O 1
ATOM 3029 N N . GLU A 1 408 ? -16.368 -15.904 6.913 1.00 96.06 408 GLU A N 1
ATOM 3030 C CA . GLU A 1 408 ? -15.898 -16.793 7.978 1.00 96.06 408 GLU A CA 1
ATOM 3031 C C . GLU A 1 408 ? -14.541 -16.391 8.575 1.00 96.06 408 GLU A C 1
ATOM 3033 O O . GLU A 1 408 ? -14.181 -16.887 9.641 1.00 96.06 408 GLU A O 1
ATOM 3038 N N . THR A 1 409 ? -13.791 -15.471 7.955 1.00 97.31 409 THR A N 1
ATOM 3039 C CA . THR A 1 409 ? -12.579 -14.930 8.578 1.00 97.31 409 THR A CA 1
ATOM 3040 C C . THR A 1 409 ? -12.960 -14.116 9.818 1.00 97.31 409 THR A C 1
ATOM 3042 O O . THR A 1 409 ? -13.559 -13.040 9.738 1.00 97.31 409 THR A O 1
ATOM 3045 N N . GLU A 1 410 ? -12.597 -14.633 10.990 1.00 95.56 410 GLU A N 1
ATOM 3046 C CA . GLU A 1 410 ? -12.915 -14.045 12.296 1.00 95.56 410 GLU A CA 1
ATOM 3047 C C . GLU A 1 410 ? -12.031 -12.834 12.610 1.00 95.56 410 GLU A C 1
ATOM 3049 O O . GLU A 1 410 ? -12.476 -11.858 13.222 1.00 95.56 410 GLU A O 1
ATOM 3054 N N . HIS A 1 411 ? -10.773 -12.876 12.170 1.00 95.94 411 HIS A N 1
ATOM 3055 C CA . HIS A 1 411 ? -9.778 -11.855 12.470 1.00 95.94 411 HIS A CA 1
ATOM 3056 C C . HIS A 1 411 ? -8.969 -11.463 11.235 1.00 95.94 411 HIS A C 1
ATOM 3058 O O . HIS A 1 411 ? -8.374 -12.302 10.563 1.00 95.94 411 HIS A O 1
ATOM 3064 N N . VAL A 1 412 ? -8.875 -10.155 10.993 1.00 97.19 412 VAL A N 1
ATOM 3065 C CA . VAL A 1 412 ? -7.930 -9.562 10.043 1.00 97.19 412 VAL A CA 1
ATOM 3066 C C . VAL A 1 412 ? -6.942 -8.714 10.838 1.00 97.19 412 VAL A C 1
ATOM 3068 O O . VAL A 1 412 ? -7.318 -7.697 11.421 1.00 97.19 412 VAL A O 1
ATOM 3071 N N . VAL A 1 413 ? -5.682 -9.141 10.880 1.00 97.06 413 VAL A N 1
ATOM 3072 C CA . VAL A 1 413 ? -4.637 -8.562 11.730 1.00 97.06 413 VAL A CA 1
ATOM 3073 C C . VAL A 1 413 ? -3.605 -7.846 10.869 1.00 97.06 413 VAL A C 1
ATOM 3075 O O . VAL A 1 413 ? -2.838 -8.473 10.146 1.00 97.06 413 VAL A O 1
ATOM 3078 N N . GLY A 1 414 ? -3.574 -6.524 10.957 1.00 96.44 414 GLY A N 1
ATOM 3079 C CA . GLY A 1 414 ? -2.568 -5.665 10.352 1.00 96.44 414 GLY A CA 1
ATOM 3080 C C . GLY A 1 414 ? -1.239 -5.687 11.105 1.00 96.44 414 GLY A C 1
ATOM 3081 O O . GLY A 1 414 ? -1.246 -5.515 12.317 1.00 96.44 414 GLY A O 1
ATOM 3082 N N . TRP A 1 415 ? -0.120 -5.829 10.401 1.00 96.31 415 TRP A N 1
ATOM 3083 C CA . TRP A 1 415 ? 1.245 -5.725 10.925 1.00 96.31 415 TRP A CA 1
ATOM 3084 C C . TRP A 1 415 ? 1.932 -4.565 10.214 1.00 96.31 415 TRP A C 1
ATOM 3086 O O . TRP A 1 415 ? 2.286 -4.684 9.039 1.00 96.31 415 TRP A O 1
ATOM 3096 N N . PHE A 1 416 ? 2.074 -3.442 10.909 1.00 94.88 416 PHE A N 1
ATOM 3097 C CA . PHE A 1 416 ? 2.629 -2.215 10.350 1.00 94.88 416 PHE A CA 1
ATOM 3098 C C . PHE A 1 416 ? 3.728 -1.667 11.241 1.00 94.88 416 PHE A C 1
ATOM 3100 O O . PHE A 1 416 ? 3.738 -1.901 12.452 1.00 94.88 416 PHE A O 1
ATOM 3107 N N . ASP A 1 417 ? 4.609 -0.882 10.637 1.00 91.81 417 ASP A N 1
ATOM 3108 C CA . ASP A 1 417 ? 5.604 -0.133 11.386 1.00 91.81 417 ASP A CA 1
ATOM 3109 C C . ASP A 1 417 ? 4.901 0.861 12.330 1.00 91.81 417 ASP A C 1
ATOM 3111 O O . ASP A 1 417 ? 3.860 1.444 12.006 1.00 91.81 417 ASP A O 1
ATOM 3115 N N . GLY A 1 418 ? 5.473 1.077 13.514 1.00 89.94 418 GLY A N 1
ATOM 3116 C CA . GLY A 1 418 ? 4.998 2.013 14.539 1.00 89.94 418 GLY A CA 1
ATOM 3117 C C . GLY A 1 418 ? 5.190 3.487 14.175 1.00 89.94 418 GLY A C 1
ATOM 3118 O O . GLY A 1 418 ? 5.349 4.337 15.050 1.00 89.94 418 GLY A O 1
ATOM 3119 N N . ASP A 1 419 ? 5.227 3.794 12.881 1.00 87.75 419 ASP A N 1
ATOM 3120 C CA . ASP A 1 419 ? 5.483 5.114 12.342 1.00 87.75 419 ASP A CA 1
ATOM 3121 C C . ASP A 1 419 ? 4.232 5.702 11.649 1.00 87.75 419 ASP A C 1
ATOM 3123 O O . ASP A 1 419 ? 3.208 5.034 11.461 1.00 87.75 419 ASP A O 1
ATOM 3127 N N . PRO A 1 420 ? 4.267 6.984 11.244 1.00 89.25 420 PRO A N 1
ATOM 3128 C CA . PRO A 1 420 ? 3.119 7.620 10.601 1.00 89.25 420 PRO A CA 1
ATOM 3129 C C . PRO A 1 420 ? 2.705 6.999 9.257 1.00 89.25 420 PRO A C 1
ATOM 3131 O O . PRO A 1 420 ? 1.559 7.191 8.837 1.00 89.25 420 PRO A O 1
ATOM 3134 N N . ALA A 1 421 ? 3.613 6.317 8.552 1.00 87.50 421 ALA A N 1
ATOM 3135 C CA . ALA A 1 421 ? 3.288 5.621 7.314 1.00 87.50 421 ALA A CA 1
ATOM 3136 C C . ALA A 1 421 ? 2.530 4.325 7.619 1.00 87.50 421 ALA A C 1
ATOM 3138 O O . ALA A 1 421 ? 1.445 4.136 7.058 1.00 87.50 421 ALA A O 1
ATOM 3139 N N . GLY A 1 422 ? 3.025 3.524 8.564 1.00 90.56 422 GLY A N 1
ATOM 3140 C CA . GLY A 1 422 ? 2.386 2.296 9.022 1.00 90.56 422 GLY A CA 1
ATOM 3141 C C . GLY A 1 422 ? 1.004 2.544 9.626 1.00 90.56 422 GLY A C 1
ATOM 3142 O O . GLY A 1 422 ? 0.023 1.922 9.218 1.00 90.56 422 GLY A O 1
ATOM 3143 N N . GLU A 1 423 ? 0.854 3.567 10.474 1.00 89.88 423 GLU A N 1
ATOM 3144 C CA . GLU A 1 423 ? -0.453 4.001 10.985 1.00 89.88 423 GLU A CA 1
ATOM 3145 C C . GLU A 1 423 ? -1.467 4.283 9.869 1.00 89.88 423 GLU A C 1
ATOM 3147 O O . GLU A 1 423 ? -2.653 3.939 9.945 1.00 89.88 423 GLU A O 1
ATOM 3152 N N . LYS A 1 424 ? -1.022 5.010 8.844 1.00 87.88 424 LYS A N 1
ATOM 3153 C CA . LYS A 1 424 ? -1.905 5.452 7.774 1.00 87.88 424 LYS A CA 1
ATOM 3154 C C . LYS A 1 424 ? -2.167 4.280 6.799 1.00 87.88 424 LYS A C 1
ATOM 3156 O O . LYS A 1 424 ? -3.259 4.231 6.234 1.00 87.88 424 LYS A O 1
ATOM 3161 N N . GLY A 1 425 ? -1.266 3.297 6.692 1.00 91.50 425 GLY A N 1
ATOM 3162 C CA . GLY A 1 425 ? -1.516 1.999 6.051 1.00 91.50 425 GLY A CA 1
ATOM 3163 C C . GLY A 1 425 ? -2.557 1.158 6.795 1.00 91.50 425 GLY A C 1
ATOM 3164 O O . GLY A 1 425 ? -3.530 0.706 6.190 1.00 91.50 425 GLY A O 1
ATOM 3165 N N . ALA A 1 426 ? -2.451 1.057 8.121 1.00 94.56 426 ALA A N 1
ATOM 3166 C CA . ALA A 1 426 ? -3.437 0.378 8.960 1.00 94.56 426 ALA A CA 1
ATOM 3167 C C . ALA A 1 426 ? -4.838 0.996 8.820 1.00 94.56 426 ALA A C 1
ATOM 3169 O O . ALA A 1 426 ? -5.831 0.285 8.645 1.00 94.56 426 ALA A O 1
ATOM 3170 N N . ARG A 1 427 ? -4.927 2.335 8.829 1.00 92.06 427 ARG A N 1
ATOM 3171 C CA . ARG A 1 427 ? -6.185 3.053 8.560 1.00 92.06 427 ARG A CA 1
ATOM 3172 C C . ARG A 1 427 ? -6.723 2.752 7.165 1.00 92.06 427 ARG A C 1
ATOM 3174 O O . ARG A 1 427 ? -7.915 2.506 7.029 1.00 92.06 427 ARG A O 1
ATOM 3181 N N . ARG A 1 428 ? -5.862 2.719 6.143 1.00 94.38 428 ARG A N 1
ATOM 3182 C CA . ARG A 1 428 ? -6.268 2.425 4.763 1.00 94.38 428 ARG A CA 1
ATOM 3183 C C . ARG A 1 428 ? -6.925 1.047 4.640 1.00 94.38 428 ARG A C 1
ATOM 3185 O O . ARG A 1 428 ? -7.965 0.957 3.989 1.00 94.38 428 ARG A O 1
ATOM 3192 N N . VAL A 1 429 ? -6.366 0.011 5.270 1.00 96.00 429 VAL A N 1
ATOM 3193 C CA . VAL A 1 429 ? -6.969 -1.335 5.272 1.00 96.00 429 VAL A CA 1
ATOM 3194 C C . VAL A 1 429 ? -8.310 -1.324 6.002 1.00 96.00 429 VAL A C 1
ATOM 3196 O O . VAL A 1 429 ? -9.316 -1.733 5.429 1.00 96.00 429 VAL A O 1
ATOM 3199 N N . ARG A 1 430 ? -8.362 -0.774 7.222 1.00 95.81 430 ARG A N 1
ATOM 3200 C CA . ARG A 1 430 ? -9.609 -0.648 7.994 1.00 95.81 430 ARG A CA 1
ATOM 3201 C C . ARG A 1 430 ? -10.713 0.056 7.206 1.00 95.81 430 ARG A C 1
ATOM 3203 O O . ARG A 1 430 ? -11.839 -0.427 7.164 1.00 95.81 430 ARG A O 1
ATOM 3210 N N . ASP A 1 431 ? -10.401 1.200 6.606 1.00 91.31 431 ASP A N 1
ATOM 3211 C CA . ASP A 1 431 ? -11.377 2.029 5.898 1.00 91.31 431 ASP A CA 1
ATOM 3212 C C . ASP A 1 431 ? -11.850 1.353 4.605 1.00 91.31 431 ASP A C 1
ATOM 3214 O O . ASP A 1 431 ? -12.997 1.526 4.202 1.00 91.31 431 ASP A O 1
ATOM 3218 N N . SER A 1 432 ? -10.983 0.565 3.964 1.00 96.44 432 SER A N 1
ATOM 3219 C CA . SER A 1 432 ? -11.346 -0.288 2.832 1.00 96.44 432 SER A CA 1
ATOM 3220 C C . SER A 1 432 ? -12.324 -1.387 3.260 1.00 96.44 432 SER A C 1
ATOM 3222 O O . SER A 1 432 ? -13.420 -1.468 2.710 1.00 96.44 432 SER A O 1
ATOM 3224 N N . LEU A 1 433 ? -11.999 -2.141 4.321 1.00 95.69 433 LEU A N 1
ATOM 3225 C CA . LEU A 1 433 ? -12.893 -3.148 4.911 1.00 95.69 433 LEU A CA 1
ATOM 3226 C C . LEU A 1 433 ? -14.245 -2.532 5.296 1.00 95.69 433 LEU A C 1
ATOM 3228 O O . LEU A 1 433 ? -15.292 -3.080 4.975 1.00 95.69 433 LEU A O 1
ATOM 3232 N N . ALA A 1 434 ? -14.239 -1.364 5.936 1.00 91.88 434 ALA A N 1
ATOM 3233 C CA . ALA A 1 434 ? -15.455 -0.667 6.337 1.00 91.88 434 ALA A CA 1
ATOM 3234 C C . ALA A 1 434 ? -16.320 -0.245 5.140 1.00 91.88 434 ALA A C 1
ATOM 3236 O O . ALA A 1 434 ? -17.545 -0.336 5.211 1.00 91.88 434 ALA A O 1
ATOM 3237 N N . ARG A 1 435 ? -15.696 0.190 4.039 1.00 93.44 435 ARG A N 1
ATOM 3238 C CA . ARG A 1 435 ? -16.392 0.608 2.816 1.00 93.44 435 ARG A CA 1
ATOM 3239 C C . ARG A 1 435 ? -17.038 -0.566 2.088 1.00 93.44 435 ARG A C 1
ATOM 3241 O O . ARG A 1 435 ? -18.167 -0.426 1.636 1.00 93.44 435 ARG A O 1
ATOM 3248 N N . VAL A 1 436 ? -16.336 -1.697 1.978 1.00 97.00 436 VAL A N 1
ATOM 3249 C CA . VAL A 1 436 ? -16.798 -2.846 1.176 1.00 97.00 436 VAL A CA 1
ATOM 3250 C C . VAL A 1 436 ? -17.568 -3.906 1.967 1.00 97.00 436 VAL A C 1
ATOM 3252 O O . VAL A 1 436 ? -18.419 -4.578 1.399 1.00 97.00 436 VAL A O 1
ATOM 3255 N N . ARG A 1 437 ? -17.299 -4.055 3.270 1.00 94.19 437 ARG A N 1
ATOM 3256 C CA . ARG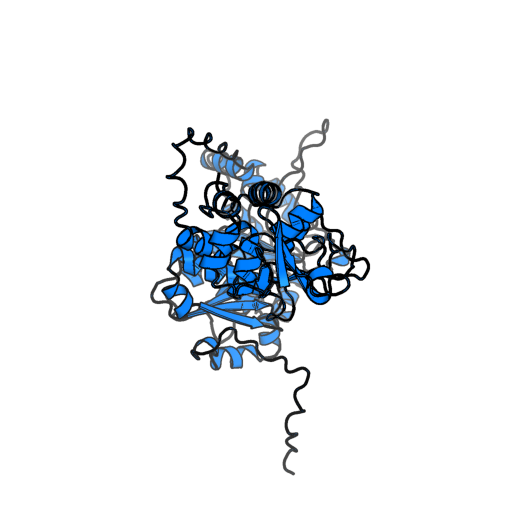 A 1 437 ? -17.933 -5.050 4.162 1.00 94.19 437 ARG A CA 1
ATOM 3257 C C . ARG A 1 437 ? -18.817 -4.420 5.241 1.00 94.19 437 ARG A C 1
ATOM 3259 O O . ARG A 1 437 ? -19.517 -5.126 5.961 1.00 94.19 437 ARG A O 1
ATOM 3266 N N . GLY A 1 438 ? -18.785 -3.096 5.380 1.00 91.50 438 GLY A N 1
ATOM 3267 C CA . GLY A 1 438 ? -19.533 -2.352 6.392 1.00 91.50 438 GLY A CA 1
ATOM 3268 C C . GLY A 1 438 ? -18.748 -2.089 7.684 1.00 91.50 438 GLY A C 1
ATOM 3269 O O . GLY A 1 438 ? -17.896 -2.866 8.120 1.00 91.50 438 GLY A O 1
ATOM 3270 N N . ASN A 1 439 ? -19.078 -0.974 8.346 1.00 88.06 439 ASN A N 1
ATOM 3271 C CA . ASN A 1 439 ? -18.406 -0.508 9.568 1.00 88.06 439 ASN A CA 1
ATOM 3272 C C . ASN A 1 439 ? -18.421 -1.538 10.707 1.00 88.06 439 ASN A C 1
ATOM 3274 O O . ASN A 1 439 ? -17.433 -1.680 11.425 1.00 88.06 439 ASN A O 1
ATOM 3278 N N . GLN A 1 440 ? -19.534 -2.256 10.891 1.00 89.62 440 GLN A N 1
ATOM 3279 C CA . GLN A 1 440 ? -19.653 -3.267 11.945 1.00 89.62 440 GLN A CA 1
ATOM 3280 C C . GLN A 1 440 ? -18.715 -4.453 11.702 1.00 89.62 440 GLN A C 1
ATOM 3282 O O . GLN A 1 440 ? -18.056 -4.912 12.640 1.00 89.62 440 GLN A O 1
ATOM 3287 N N . TRP A 1 441 ? -18.620 -4.917 10.454 1.00 93.12 441 TRP A N 1
ATOM 3288 C CA . TRP A 1 441 ? -17.715 -5.995 10.061 1.00 93.12 441 TRP A CA 1
ATOM 3289 C C . TRP A 1 441 ? -16.266 -5.596 10.348 1.00 93.12 441 TRP A C 1
ATOM 3291 O O . TRP A 1 441 ? -15.568 -6.282 11.094 1.00 93.12 441 TRP A O 1
ATOM 3301 N N . ALA A 1 442 ? -15.849 -4.420 9.867 1.00 92.56 442 ALA A N 1
ATOM 3302 C CA . ALA A 1 442 ? -14.498 -3.914 10.093 1.00 92.56 442 ALA A CA 1
ATOM 3303 C C . ALA A 1 442 ? -14.197 -3.741 11.588 1.00 92.56 442 ALA A C 1
ATOM 3305 O O . ALA A 1 442 ? -13.174 -4.220 12.064 1.00 92.56 442 ALA A O 1
ATOM 3306 N N . ARG A 1 443 ? -15.102 -3.129 12.361 1.00 88.44 443 ARG A N 1
ATOM 3307 C CA . ARG A 1 443 ? -14.913 -2.916 13.806 1.00 88.44 443 ARG A CA 1
ATOM 3308 C C . ARG A 1 443 ? -14.721 -4.226 14.574 1.00 88.44 443 ARG A C 1
ATOM 3310 O O . ARG A 1 443 ? -13.912 -4.285 15.493 1.00 88.44 443 ARG A O 1
ATOM 3317 N N . THR A 1 444 ? -15.471 -5.265 14.220 1.00 89.81 444 THR A N 1
ATOM 3318 C CA . THR A 1 444 ? -15.427 -6.546 14.941 1.00 89.81 444 THR A CA 1
ATOM 3319 C C . THR A 1 444 ? -14.194 -7.372 14.589 1.00 89.81 444 THR A C 1
ATOM 3321 O O . THR A 1 444 ? -13.595 -7.946 15.498 1.00 89.81 444 THR A O 1
ATOM 3324 N N . ARG A 1 445 ? -13.757 -7.357 13.323 1.00 95.00 445 ARG A N 1
ATOM 3325 C CA . ARG A 1 445 ? -12.729 -8.277 12.806 1.00 95.00 445 ARG A CA 1
ATOM 3326 C C . ARG A 1 445 ? -11.344 -7.661 12.609 1.00 95.00 445 ARG A C 1
ATOM 3328 O O . ARG A 1 445 ? -10.355 -8.382 12.682 1.00 95.00 445 ARG A O 1
ATOM 3335 N N . TRP A 1 446 ? -11.241 -6.352 12.368 1.00 94.94 446 TRP A N 1
ATOM 3336 C CA . TRP A 1 446 ? -9.955 -5.693 12.116 1.00 94.94 446 TRP A CA 1
ATOM 3337 C C . TRP A 1 446 ? -9.188 -5.398 13.406 1.00 94.94 446 TRP A C 1
ATOM 3339 O O . TRP A 1 446 ? -9.723 -4.791 14.337 1.00 94.94 446 TRP A O 1
ATOM 3349 N N . ARG A 1 447 ? -7.903 -5.750 13.430 1.00 94.00 447 ARG A N 1
ATOM 3350 C CA . ARG A 1 447 ? -6.939 -5.390 14.476 1.00 94.00 447 ARG A CA 1
ATOM 3351 C C . ARG A 1 447 ? -5.664 -4.892 13.814 1.00 94.00 447 ARG A C 1
ATOM 3353 O O . ARG A 1 447 ? -5.317 -5.360 12.739 1.00 94.00 447 ARG A O 1
ATOM 3360 N N . ALA A 1 448 ? -4.967 -3.950 14.437 1.00 92.56 448 ALA A N 1
ATOM 3361 C CA . ALA A 1 448 ? -3.684 -3.462 13.943 1.00 92.56 448 ALA A CA 1
ATOM 3362 C C . ALA A 1 448 ? -2.636 -3.558 15.049 1.00 92.56 448 ALA A C 1
ATOM 3364 O O . ALA A 1 448 ? -2.866 -3.091 16.165 1.00 92.56 448 ALA A O 1
ATOM 3365 N N . LEU A 1 449 ? -1.503 -4.154 14.703 1.00 92.44 449 LEU A N 1
ATOM 3366 C CA . LEU A 1 449 ? -0.273 -4.163 15.470 1.00 92.44 449 LEU A CA 1
ATOM 3367 C C . LEU A 1 449 ? 0.648 -3.115 14.849 1.00 92.44 449 LEU A C 1
ATOM 3369 O O . LEU A 1 449 ? 1.010 -3.221 13.674 1.00 92.44 449 LEU A O 1
ATOM 3373 N N . LEU A 1 450 ? 0.969 -2.090 15.633 1.00 89.94 450 LEU A N 1
ATOM 3374 C CA . LEU A 1 450 ? 1.931 -1.056 15.272 1.00 89.94 450 LEU A CA 1
ATOM 3375 C C . LEU A 1 450 ? 3.224 -1.373 16.017 1.00 89.94 450 LEU A C 1
ATOM 3377 O O . LEU A 1 450 ? 3.260 -1.320 17.246 1.00 89.94 450 LEU A O 1
ATOM 3381 N N . LEU A 1 451 ? 4.250 -1.782 15.280 1.00 88.81 451 LEU A N 1
ATOM 3382 C CA . LEU A 1 451 ? 5.425 -2.432 15.846 1.00 88.81 451 LEU A CA 1
ATOM 3383 C C . LEU A 1 451 ? 6.661 -1.546 15.722 1.00 88.81 451 LEU A C 1
ATOM 3385 O O . LEU A 1 451 ? 6.923 -0.974 14.668 1.00 88.81 451 LEU A O 1
ATOM 3389 N N . GLU A 1 452 ? 7.482 -1.490 16.769 1.00 89.50 452 GLU A N 1
ATOM 3390 C CA . GLU A 1 452 ? 8.809 -0.863 16.667 1.00 89.50 452 GLU A CA 1
ATOM 3391 C C . GLU A 1 452 ? 9.789 -1.683 15.820 1.00 89.50 452 GLU A C 1
ATOM 3393 O O . GLU A 1 452 ? 10.754 -1.147 15.278 1.00 89.50 452 GLU A O 1
ATOM 3398 N N . ARG A 1 453 ? 9.550 -2.995 15.748 1.00 90.88 453 ARG A N 1
ATOM 3399 C CA . ARG A 1 453 ? 10.342 -3.975 15.007 1.00 90.88 453 ARG A CA 1
ATOM 3400 C C . ARG A 1 453 ? 9.430 -4.696 14.035 1.00 90.88 453 ARG A C 1
ATOM 3402 O O . ARG A 1 453 ? 8.369 -5.171 14.440 1.00 90.88 453 ARG A O 1
ATOM 3409 N N . ASP A 1 454 ? 9.844 -4.796 12.779 1.00 92.31 454 ASP A N 1
ATOM 3410 C CA . ASP A 1 454 ? 9.040 -5.497 11.787 1.00 92.31 454 ASP A CA 1
ATOM 3411 C C . ASP A 1 454 ? 8.988 -7.015 12.075 1.00 92.31 454 ASP A C 1
ATOM 3413 O O . ASP A 1 454 ? 9.682 -7.544 12.950 1.00 92.31 454 ASP A O 1
ATOM 3417 N N . ALA A 1 455 ? 8.120 -7.748 11.369 1.00 91.31 455 ALA A N 1
ATOM 3418 C CA . ALA A 1 455 ? 7.953 -9.185 11.610 1.00 91.31 455 ALA A CA 1
ATOM 3419 C C . ALA A 1 455 ? 9.258 -9.979 11.407 1.00 91.31 455 ALA A C 1
ATOM 3421 O O . ALA A 1 455 ? 9.491 -10.970 12.101 1.00 91.31 455 ALA A O 1
ATOM 3422 N N . SER A 1 456 ? 10.114 -9.535 10.482 1.00 92.12 456 SER A N 1
ATOM 3423 C CA . SER A 1 456 ? 11.423 -10.134 10.235 1.00 92.12 456 SER A CA 1
ATOM 3424 C C . SER A 1 456 ? 12.371 -9.909 11.412 1.00 92.12 456 SER A C 1
ATOM 3426 O O . SER A 1 456 ? 13.058 -10.843 11.820 1.00 92.12 456 SER A O 1
ATOM 3428 N N . ASP A 1 457 ? 12.395 -8.707 11.981 1.00 92.62 457 ASP A N 1
ATOM 3429 C CA . ASP A 1 457 ? 13.218 -8.381 13.147 1.00 92.62 457 ASP A CA 1
ATOM 3430 C C . ASP A 1 457 ? 12.748 -9.143 14.398 1.00 92.62 457 ASP A C 1
ATOM 3432 O O . ASP A 1 457 ? 13.562 -9.662 15.168 1.00 92.62 457 ASP A O 1
ATOM 3436 N N . LEU A 1 458 ? 11.430 -9.272 14.593 1.00 93.06 458 LEU A N 1
ATOM 3437 C CA . LEU A 1 458 ? 10.855 -10.085 15.671 1.00 93.06 458 LEU A CA 1
ATOM 3438 C C . LEU A 1 458 ? 11.193 -11.569 15.514 1.00 93.06 458 LEU A C 1
ATOM 3440 O O . LEU A 1 458 ? 11.435 -12.255 16.510 1.00 93.06 458 LEU A O 1
ATOM 3444 N N . HIS A 1 459 ? 11.203 -12.074 14.281 1.00 92.44 459 HIS A N 1
ATOM 3445 C CA . HIS A 1 459 ? 11.568 -13.455 13.998 1.00 92.44 459 HIS A CA 1
ATOM 3446 C C . HIS A 1 459 ? 13.048 -13.715 14.279 1.00 92.44 459 HIS A C 1
ATOM 3448 O O . HIS A 1 459 ? 13.365 -14.651 15.011 1.00 92.44 459 HIS A O 1
ATOM 3454 N N . ALA A 1 460 ? 13.936 -12.845 13.789 1.00 90.44 460 ALA A N 1
ATOM 3455 C CA . ALA A 1 460 ? 15.374 -12.937 14.036 1.00 90.44 460 ALA A CA 1
ATOM 3456 C C . ALA A 1 460 ? 15.719 -12.879 15.536 1.00 90.44 460 ALA A C 1
ATOM 3458 O O . ALA A 1 460 ? 16.665 -13.524 15.981 1.00 90.44 460 ALA A O 1
ATOM 3459 N N . ALA A 1 461 ? 14.927 -12.152 16.330 1.00 91.06 461 ALA A N 1
ATOM 3460 C CA . ALA A 1 461 ? 15.071 -12.085 17.782 1.00 91.06 461 ALA A CA 1
ATOM 3461 C C . ALA A 1 461 ? 14.429 -13.266 18.545 1.00 91.06 461 ALA A C 1
ATOM 3463 O O . ALA A 1 461 ? 14.481 -13.287 19.772 1.00 91.06 461 ALA A O 1
ATOM 3464 N N . GLY A 1 462 ? 13.778 -14.218 17.864 1.00 92.25 462 GLY A N 1
ATOM 3465 C CA . GLY A 1 462 ? 13.058 -15.327 18.504 1.00 92.25 462 GLY A CA 1
ATOM 3466 C C . GLY A 1 462 ? 11.763 -14.919 19.225 1.00 92.25 462 GLY A C 1
ATOM 3467 O O . GLY A 1 462 ? 11.188 -15.717 19.961 1.00 92.25 462 GLY A O 1
ATOM 3468 N N . LEU A 1 463 ? 11.278 -13.692 19.015 1.00 92.69 463 LEU A N 1
ATOM 3469 C CA . LEU A 1 463 ? 10.121 -13.121 19.719 1.00 92.69 463 LEU A CA 1
ATOM 3470 C C . LEU A 1 463 ? 8.799 -13.337 18.978 1.00 92.69 463 LEU A C 1
ATOM 3472 O O . LEU A 1 463 ? 7.735 -13.359 19.598 1.00 92.69 463 LEU A O 1
ATOM 3476 N N . LEU A 1 464 ? 8.855 -13.517 17.654 1.00 92.19 464 LEU A N 1
ATOM 3477 C CA . LEU A 1 464 ? 7.661 -13.660 16.818 1.00 92.19 464 LEU A CA 1
ATOM 3478 C C . LEU A 1 464 ? 6.755 -14.806 17.291 1.00 92.19 464 LEU A C 1
ATOM 3480 O O . LEU A 1 464 ? 5.535 -14.671 17.301 1.00 92.19 464 LEU A O 1
ATOM 3484 N N . GLY A 1 465 ? 7.347 -15.918 17.724 1.00 90.75 465 GLY A N 1
ATOM 3485 C CA . GLY A 1 465 ? 6.603 -17.085 18.176 1.00 90.75 465 GLY A CA 1
ATOM 3486 C C . GLY A 1 465 ? 5.755 -16.853 19.413 1.00 90.75 465 GLY A C 1
ATOM 3487 O O . GLY A 1 465 ? 4.580 -17.215 19.433 1.00 90.75 465 GLY A O 1
ATOM 3488 N N . GLY A 1 466 ? 6.334 -16.197 20.420 1.00 89.94 466 GLY A N 1
ATOM 3489 C CA . GLY A 1 466 ? 5.601 -15.800 21.619 1.00 89.94 466 GLY A CA 1
ATOM 3490 C C . GLY A 1 466 ? 4.451 -14.855 21.278 1.00 89.94 466 GLY A C 1
ATOM 3491 O O . GLY A 1 466 ? 3.339 -15.037 21.767 1.00 89.94 466 GLY A O 1
ATOM 3492 N N . LEU A 1 467 ? 4.685 -13.901 20.373 1.00 89.31 467 LEU A N 1
ATOM 3493 C CA . LEU A 1 467 ? 3.656 -12.962 19.931 1.00 89.31 467 LEU A CA 1
ATOM 3494 C C . LEU A 1 467 ? 2.505 -13.650 19.176 1.00 89.31 467 LEU A C 1
ATOM 3496 O O . LEU A 1 467 ? 1.339 -13.326 19.393 1.00 89.31 467 LEU A O 1
ATOM 3500 N N . LEU A 1 468 ? 2.813 -14.616 18.305 1.00 88.81 468 LEU A N 1
ATOM 3501 C CA . LEU A 1 468 ? 1.792 -15.385 17.592 1.00 88.81 468 LEU A CA 1
ATOM 3502 C C . LEU A 1 468 ? 1.019 -16.331 18.524 1.00 88.81 468 LEU A C 1
ATOM 3504 O O . LEU A 1 468 ? -0.182 -16.524 18.336 1.00 88.81 468 LEU A O 1
ATOM 3508 N N . ALA A 1 469 ? 1.681 -16.893 19.538 1.00 87.44 469 ALA A N 1
ATOM 3509 C CA . ALA A 1 469 ? 1.066 -17.798 20.505 1.00 87.44 469 ALA A CA 1
ATOM 3510 C C . ALA A 1 469 ? 0.110 -17.078 21.469 1.00 87.44 469 ALA A C 1
ATOM 3512 O O . ALA A 1 469 ? -0.961 -17.604 21.766 1.00 87.44 469 ALA A O 1
ATOM 3513 N N . THR A 1 470 ? 0.460 -15.872 21.929 1.00 84.75 470 THR A N 1
ATOM 3514 C CA . THR A 1 470 ? -0.386 -15.094 22.852 1.00 84.75 470 THR A CA 1
ATOM 3515 C C . THR A 1 470 ? -1.611 -14.487 22.175 1.00 84.75 470 THR A C 1
ATOM 3517 O O . THR A 1 470 ? -2.565 -14.135 22.865 1.00 84.75 470 THR A O 1
ATOM 3520 N N . ARG A 1 471 ? -1.608 -14.390 20.835 1.00 83.75 471 ARG A N 1
ATOM 3521 C CA . ARG A 1 471 ? -2.714 -13.872 20.012 1.00 83.75 471 ARG A CA 1
ATOM 3522 C C . ARG A 1 471 ? -3.331 -12.600 20.606 1.00 83.75 471 ARG A C 1
ATOM 3524 O O . ARG A 1 471 ? -4.547 -12.540 20.805 1.00 83.75 471 ARG A O 1
ATOM 3531 N N . PRO A 1 472 ? -2.528 -11.562 20.891 1.00 75.44 472 PRO A N 1
ATOM 3532 C CA . PRO A 1 472 ? -2.992 -10.412 21.663 1.00 75.44 472 PRO A CA 1
ATOM 3533 C C . PRO A 1 472 ? -4.152 -9.670 20.972 1.00 75.44 472 PRO A C 1
ATOM 3535 O O . PRO A 1 472 ? -4.955 -9.021 21.629 1.00 75.44 472 PRO A O 1
ATOM 3538 N N . TRP A 1 473 ? -4.314 -9.847 19.657 1.00 77.38 473 TRP A N 1
ATOM 3539 C CA . TRP A 1 473 ? -5.427 -9.321 18.864 1.00 77.38 473 TRP A CA 1
ATOM 3540 C C . TRP A 1 473 ? -6.801 -9.965 19.142 1.00 77.38 473 TRP A C 1
ATOM 3542 O O . TRP A 1 473 ? -7.820 -9.409 18.727 1.00 77.38 473 TRP A O 1
ATOM 3552 N N . ILE A 1 474 ? -6.855 -11.112 19.825 1.00 75.81 474 ILE A N 1
ATOM 3553 C CA . ILE A 1 474 ? -8.111 -11.766 20.234 1.00 75.81 474 ILE A CA 1
ATOM 3554 C C . ILE A 1 474 ? -8.674 -11.131 21.516 1.00 75.81 474 ILE A C 1
ATOM 3556 O O . ILE A 1 474 ? -9.887 -11.139 21.730 1.00 75.81 474 ILE A O 1
ATOM 3560 N N . LEU A 1 475 ? -7.825 -10.520 22.347 1.00 65.38 475 LEU A N 1
ATOM 3561 C CA . LEU A 1 475 ? -8.240 -9.889 23.599 1.00 65.38 475 LEU A CA 1
ATOM 3562 C C . LEU A 1 475 ? -8.986 -8.574 23.293 1.00 65.38 475 LEU A C 1
ATOM 3564 O O . LEU A 1 475 ? -8.422 -7.623 22.750 1.00 65.38 475 LEU A O 1
ATOM 3568 N N . GLN A 1 476 ? -10.289 -8.563 23.592 1.00 48.16 476 GLN A N 1
ATOM 3569 C CA . GLN A 1 476 ? -11.312 -7.688 22.999 1.00 48.16 476 GLN A CA 1
ATOM 3570 C C . GLN A 1 476 ? -11.187 -6.172 23.269 1.00 48.16 476 GLN A C 1
ATOM 3572 O O . GLN A 1 476 ? -11.883 -5.410 22.602 1.00 48.16 476 GLN A O 1
ATOM 3577 N N . ASP A 1 477 ? -10.285 -5.716 24.143 1.00 47.34 477 ASP A N 1
ATOM 3578 C CA . ASP A 1 477 ? -10.216 -4.305 24.577 1.00 47.34 477 ASP A CA 1
ATOM 3579 C C . ASP A 1 477 ? -9.058 -3.477 23.996 1.00 47.34 477 ASP A C 1
ATOM 3581 O O . ASP A 1 477 ? -8.877 -2.307 24.334 1.00 47.34 477 ASP A O 1
ATOM 3585 N N . THR A 1 478 ? -8.271 -4.025 23.074 1.00 44.06 478 THR A N 1
ATOM 3586 C CA . THR A 1 478 ? -7.085 -3.319 22.572 1.00 44.06 478 THR A CA 1
ATOM 3587 C C . THR A 1 478 ? -7.385 -2.469 21.338 1.00 44.06 478 THR A C 1
ATOM 3589 O O . THR A 1 478 ? -7.165 -2.842 20.183 1.00 44.06 478 THR A O 1
ATOM 3592 N N . ALA A 1 479 ? -7.859 -1.248 21.592 1.00 41.22 479 ALA A N 1
ATOM 3593 C CA . ALA A 1 479 ? -7.681 -0.136 20.668 1.00 41.22 479 ALA A CA 1
ATOM 3594 C C . ALA A 1 479 ? -6.171 0.095 20.456 1.00 41.22 479 ALA A C 1
ATOM 3596 O O . ALA A 1 479 ? -5.544 0.772 21.255 1.00 41.22 479 ALA A O 1
ATOM 3597 N N . ALA A 1 480 ? -5.609 -0.484 19.387 1.00 49.97 480 ALA A N 1
ATOM 3598 C CA . ALA A 1 480 ? -4.176 -0.489 19.062 1.00 49.97 480 ALA A CA 1
ATOM 3599 C C . ALA A 1 480 ? -3.297 -1.064 20.191 1.00 49.97 480 ALA A C 1
ATOM 3601 O O . ALA A 1 480 ? -2.958 -0.382 21.153 1.00 49.97 480 ALA A O 1
ATOM 3602 N N . LEU A 1 481 ? -2.870 -2.322 20.047 1.00 49.22 481 LEU A N 1
ATOM 3603 C CA . LEU A 1 481 ? -1.737 -2.826 20.822 1.00 49.22 481 LEU A CA 1
ATOM 3604 C C . LEU A 1 481 ? -0.476 -2.101 20.351 1.00 49.22 481 LEU A C 1
ATOM 3606 O O . LEU A 1 481 ? 0.131 -2.470 19.345 1.00 49.22 481 LEU A O 1
ATOM 3610 N N . TRP A 1 482 ? -0.119 -1.050 21.080 1.00 48.09 482 TRP A N 1
ATOM 3611 C CA . TRP A 1 482 ? 1.256 -0.598 21.189 1.00 48.09 482 TRP A CA 1
ATOM 3612 C C . TRP A 1 482 ? 1.964 -1.654 22.033 1.00 48.09 482 TRP A C 1
ATOM 3614 O O . TRP A 1 482 ? 1.660 -1.801 23.212 1.00 48.09 482 TRP A O 1
ATOM 3624 N N . LEU A 1 483 ? 2.831 -2.460 21.424 1.00 45.94 483 LEU A N 1
ATOM 3625 C CA . LEU A 1 483 ? 3.755 -3.272 22.211 1.00 45.94 483 LEU A CA 1
ATOM 3626 C C . LEU A 1 483 ? 4.811 -2.300 22.758 1.00 45.94 483 LEU A C 1
ATOM 3628 O O . LEU A 1 483 ? 5.483 -1.624 21.982 1.00 45.94 483 LEU A O 1
ATOM 3632 N N . ASP A 1 484 ? 4.817 -2.174 24.084 1.00 37.69 484 ASP A N 1
ATOM 3633 C CA . ASP A 1 484 ? 5.262 -1.035 24.893 1.00 37.69 484 ASP A CA 1
ATOM 3634 C C . ASP A 1 484 ? 6.575 -0.341 24.507 1.00 37.69 484 ASP A C 1
ATOM 3636 O O . ASP A 1 484 ? 7.647 -0.944 24.440 1.00 37.69 484 ASP A O 1
ATOM 3640 N N . ARG A 1 485 ? 6.484 0.993 24.473 1.00 34.75 485 ARG A N 1
ATOM 3641 C CA . ARG A 1 485 ? 7.509 1.886 25.011 1.00 34.75 485 ARG A CA 1
ATOM 3642 C C . ARG A 1 485 ? 6.967 2.456 26.318 1.00 34.75 485 ARG A C 1
ATOM 3644 O O . ARG A 1 485 ? 6.136 3.361 26.277 1.00 34.75 485 ARG A O 1
ATOM 3651 N N . ASP A 1 486 ? 7.491 1.989 27.445 1.00 36.31 486 ASP A N 1
ATOM 3652 C CA . ASP A 1 486 ? 7.624 2.844 28.621 1.00 36.31 486 ASP A CA 1
ATOM 3653 C C . ASP A 1 486 ? 9.074 3.358 28.656 1.00 36.31 486 ASP A C 1
ATOM 3655 O O . ASP A 1 486 ? 9.972 2.637 29.095 1.00 36.31 486 ASP A O 1
ATOM 3659 N N . PRO A 1 487 ? 9.366 4.550 28.102 1.00 43.56 487 PRO A N 1
ATOM 3660 C CA . PRO A 1 487 ? 10.699 5.135 28.193 1.00 43.56 487 PRO A CA 1
ATOM 3661 C C . PRO A 1 487 ? 11.040 5.625 29.612 1.00 43.56 487 PRO A C 1
ATOM 3663 O O . PRO A 1 487 ? 12.202 5.951 29.842 1.00 43.56 487 PRO A O 1
ATOM 3666 N N . ASP A 1 488 ? 10.073 5.644 30.541 1.00 38.41 488 ASP A N 1
ATOM 3667 C CA . ASP A 1 488 ? 10.217 6.141 31.917 1.00 38.41 488 ASP A CA 1
ATOM 3668 C C . ASP A 1 488 ? 9.849 5.085 32.991 1.00 38.41 488 ASP A C 1
ATOM 3670 O O . ASP A 1 488 ? 9.757 5.400 34.181 1.00 38.41 488 ASP A O 1
ATOM 3674 N N . GLY A 1 489 ? 9.669 3.821 32.600 1.00 38.19 489 GLY A N 1
ATOM 3675 C CA . GLY A 1 489 ? 9.312 2.736 33.512 1.00 38.19 489 GLY A CA 1
ATOM 3676 C C . GLY A 1 489 ? 10.468 2.381 34.454 1.00 38.19 489 GLY A C 1
ATOM 3677 O O . GLY A 1 489 ? 11.616 2.289 34.005 1.00 38.19 489 GLY A O 1
ATOM 3678 N N . PRO A 1 490 ? 10.218 2.166 35.762 1.00 38.31 490 PRO A N 1
ATOM 3679 C CA . PRO A 1 490 ? 11.268 1.751 36.682 1.00 38.31 490 PRO A CA 1
ATOM 3680 C C . PRO A 1 490 ? 11.860 0.404 36.231 1.00 38.31 490 PRO A C 1
ATOM 3682 O O . PRO A 1 490 ? 11.120 -0.449 35.730 1.00 38.31 490 PRO A O 1
ATOM 3685 N N . PRO A 1 491 ? 13.178 0.179 36.407 1.00 37.47 491 PRO A N 1
ATOM 3686 C CA . PRO A 1 491 ? 13.794 -1.096 36.070 1.00 37.47 491 PRO A CA 1
ATOM 3687 C C . PRO A 1 491 ? 13.045 -2.224 36.785 1.00 37.47 491 PRO A C 1
ATOM 3689 O O . PRO A 1 491 ? 12.842 -2.174 38.001 1.00 37.47 491 PRO A O 1
ATOM 3692 N N . GLY A 1 492 ? 12.606 -3.222 36.014 1.00 40.88 492 GLY A N 1
ATOM 3693 C CA . GLY A 1 492 ? 11.955 -4.410 36.556 1.00 40.88 492 GLY A CA 1
ATOM 3694 C C . GLY A 1 492 ? 12.839 -5.098 37.606 1.00 40.88 492 GLY A C 1
ATOM 3695 O O . GLY A 1 492 ? 14.064 -4.944 37.573 1.00 40.88 492 GLY A O 1
ATOM 3696 N N . PRO A 1 493 ? 12.244 -5.846 38.551 1.00 35.53 493 PRO A N 1
ATOM 3697 C CA . PRO A 1 493 ? 12.985 -6.470 39.636 1.00 35.53 493 PRO A CA 1
ATOM 3698 C C . PRO A 1 493 ? 14.068 -7.395 39.077 1.00 35.53 493 PRO A C 1
ATOM 3700 O O . PRO A 1 493 ? 13.781 -8.373 38.387 1.00 35.53 493 PRO A O 1
ATOM 3703 N N . THR A 1 494 ? 15.324 -7.083 39.394 1.00 33.22 494 THR A N 1
ATOM 3704 C CA . THR A 1 494 ? 16.456 -7.993 39.234 1.00 33.22 494 THR A CA 1
ATOM 3705 C C . THR A 1 494 ? 16.183 -9.251 40.043 1.00 33.22 494 THR A C 1
ATOM 3707 O O . THR A 1 494 ? 16.303 -9.250 41.267 1.00 33.22 494 THR A O 1
ATOM 3710 N N . THR A 1 495 ? 15.812 -10.333 39.366 1.00 42.19 495 THR A N 1
ATOM 3711 C CA . THR A 1 495 ? 15.878 -11.672 39.943 1.00 42.19 495 THR A CA 1
ATOM 3712 C C . THR A 1 495 ? 17.344 -12.076 39.990 1.00 42.19 495 THR A C 1
ATOM 3714 O O . THR A 1 495 ? 17.940 -12.415 38.966 1.00 42.19 495 THR A O 1
ATOM 3717 N N . THR A 1 496 ? 17.939 -12.002 41.175 1.00 36.84 496 THR A N 1
ATOM 3718 C CA . THR A 1 496 ? 19.198 -12.681 41.482 1.00 36.84 496 THR A CA 1
ATOM 3719 C C . THR A 1 496 ? 18.988 -14.188 41.277 1.00 36.84 496 THR A C 1
ATOM 3721 O O . THR A 1 496 ? 17.954 -14.701 41.716 1.00 36.84 496 THR A O 1
ATOM 3724 N N . PRO A 1 497 ? 19.903 -14.919 40.616 1.00 33.12 497 PRO A N 1
ATOM 3725 C CA . PRO A 1 497 ? 19.825 -16.375 40.580 1.00 33.12 497 PRO A CA 1
ATOM 3726 C C . PRO A 1 497 ? 19.986 -16.926 42.005 1.00 33.12 497 PRO A C 1
ATOM 3728 O O . PRO A 1 497 ? 20.766 -16.350 42.770 1.00 33.12 497 PRO A O 1
ATOM 3731 N N . PRO A 1 498 ? 19.277 -18.006 42.379 1.00 49.78 498 PRO A N 1
ATOM 3732 C CA . PRO A 1 498 ? 19.585 -18.714 43.613 1.00 49.78 498 P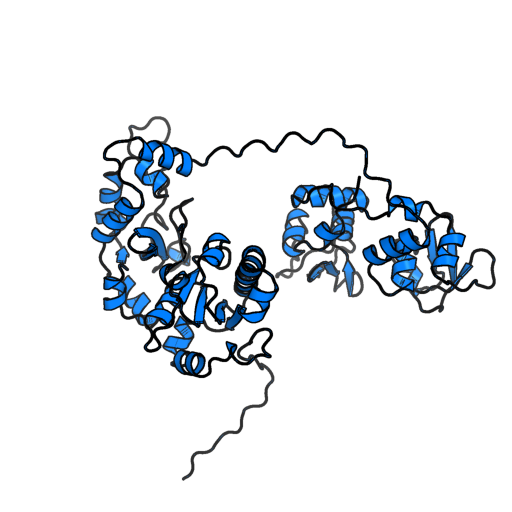RO A CA 1
ATOM 3733 C C . PRO A 1 498 ? 20.977 -19.354 43.508 1.00 49.78 498 PRO A C 1
ATOM 3735 O O . PRO A 1 498 ? 21.364 -19.811 42.429 1.00 49.78 498 PRO A O 1
ATOM 3738 N N . GLU A 1 499 ? 21.700 -19.333 44.630 1.00 53.75 499 GLU A N 1
ATOM 3739 C CA . GLU A 1 499 ? 22.985 -20.020 44.835 1.00 53.75 499 GLU A CA 1
ATOM 3740 C C . GLU A 1 499 ? 22.884 -21.541 44.676 1.00 53.75 499 GLU A C 1
ATOM 3742 O O . GLU A 1 499 ? 21.834 -22.117 45.057 1.00 53.75 499 GLU A O 1
#

Organism: NCBI:txid1639882

Foldseek 3Di:
DFQPQVVLLQDQLLVLCVVLVFDAQPVDDQFGQQLVFRAGGWHGDRRWIFGVPGPPGDTHGSLRSQCSSVVHDSSVSSVVSCVVVVNDRQPGLQCQVVLLQDFPVLLCVLLVFDADPDPQWTQQLQVPSPFIWHDDGQWIATPDPVQCPDPVNRIDGSLRSQCSSVVHDSRVSRRSSCVSSVNDRPDRPDDDDPDDPDPDDDDDLLVVLQVVQVPDPPAQALQNLVVVLLVQFAADDLNCVVLVLLVHHPVVQVVVRKGKQDQPSLVVTVVVSVQVHDQSRCVNNLQHFDPDPPPDDDGTHRPDDFLSSLFIWIWHFADDPPTRQAIKIAGSDDCVRSVGDRIDGRHVRDRPAFHLLVLQQVLDLEEEEEEANSLQSCQCRPPNNHSYTYDSHLQRDDLVSLVNHDLSRQAYEYFAALDPSRVVSLVNSLVSNCVNVNNVSSLRHYYYEHDPAGSSRCVSVVNNVVCVVVPVVVVNPDPYPPVDDPVPDDPDDPDDDDD

pLDDT: mean 83.61, std 15.51, range [33.12, 98.31]